Protein 6CPH (pdb70)

B-factor: mean 23.44, std 12.59, range [7.73, 106.36]

Radius of gyration: 23.73 Å; Cα contacts (8 Å, |Δi|>4): 1223; chains: 2; bounding box: 43×53×67 Å

Secondary structure (DSSP, 8-state):
---EEESSEEEEETT--EEEEEE--STT--EEEEEEE-TTSPPEEEEEE-STT-EEEETTEEEE-BTTTTEEEEEESS--GGG-EEEEEEEE-SSS-EEE---EEEEEE---SS---EEEEEEBSSSSS-EEEEEES--TT---PPPSSTTEEEPPPEEEEETTTTEEEEEEEEEES-TT--HHHHTTTS---TT-B---/---EEE-SEEEEETT--EEEEEE--TT--EEEEEEE-TTS-EEEEEEEETTEEEEE-SSS-SSEEEE--SSS-EEEEESS--GGG-EEEEEEEESS-STT---EE---EEEEEES-STT-BPPEEEEEPPPHHHHHHHSEEEEEEEEEEEBSS--EEEEEETTEEE-TTEEE-SS-EESSTTSTT--EEEEEEEEEEHHHHT-TT-EEEEEEEE--B-TTS---SSSPP-BSEEEEEEEE----

Sequence (444 aa):
LNVEQSPQSLHVQEGDSTNFTCSSFPSSNFYALHWYRWETAKSPEALFVMTLNGDEKKKGRISATLNTKEEGYSYLYIKGSSQPEDSATYLCCAFKAAGNKLTFGGGTRVLVKPNIQNPDPAVYQLRRDSKSSDKSVCLFTDFDSQTNVSQSKDSDVYITDKCVLDMRSMDFKKSNSAVAWSNKSDFACANAFNNSIIPEDTFFPSPEVTQTTPSHQVTQMGQEVVILRCVPISNNHLYFYWYRQILGQKVEFLVSFYNNEIISEKSEIFDDQFSVVERPDGSNFTLKIRSTKLEDSAMYFCCASSRLAGGMDEQFFGPGTRLTVLEDLKNVFPPEVAVFEPSEAEISHTQKATLVCLATGFYPDHVELSWWVNGKEVHSGVCTDPQPLKEQPALNDSRYALSSRLRVSATFWQNPRNHFRCCQVQFYGLSENDEWTQDRAKPVTQIVSAEAWGRAD

Foldseek 3Di:
DAKAWPPQEDEAEQQAKDKTKIFDDLPQFAKKWKWFADPPDPTHTFDIDGDAQDKDDDVQWIKHHHSPRGMMMIMGGRDDQSSQGWMKMWTDGPDPDTHIYSTYGYHHFYDQPPQAWAWDWAADPDPDRFIKIKTKRHGRVWWQDADPDPQKDKAGKDKDADPVVRHIMIMIMIGGPDPPDDSVCNRVVTDGDPNYHYDD/DAKAWPDQEAEEEFFAKDKTKIWEDQQFFKKFKWWADPPGDTGGAFMDGDQGTDDGDVNVDPQWDWDDPDSTMIMIMRNGHDQSPQTWMKMWTWNDPDPPTDTGIYSTYGYHYHNDQPLFAFWAKEKAWFDVCCCVVPQKTKIKMKTWQGPDWDKDKFKAKPRHTDDPQKDWDPGWDFPDVVDPRGITMIMMMHMDGSVQLLPQAIKMKMKMFAHGDDPPDDDDDPDDHRHGDMHMYIDGRHND

Nearest PDB structures (foldseek):
  6cqq-assembly1_D  TM=9.809E-01  e=1.910E-36  Homo sapiens
  4p23-assembly1_A  TM=9.200E-01  e=1.878E-28  Mus musculus
  3rdt-assembly1_A  TM=9.235E-01  e=6.884E-28  Mus musculus
  4p46-assembly1_A  TM=9.289E-01  e=3.686E-27  Mus musculus
  8d5p-assembly2_C  TM=9.466E-01  e=9.485E-26  Mus musculus

Solvent-accessible surface area: 21316 Å² total; per-residue (Å²): 190,77,1,98,13,67,56,139,52,40,116,14,64,24,44,80,74,21,68,2,36,0,45,12,40,58,79,107,33,109,0,0,0,0,1,31,36,33,108,97,118,41,8,54,16,13,15,10,0,36,131,85,68,38,97,60,154,90,78,82,4,16,0,42,5,32,24,166,127,2,72,0,81,0,84,1,151,20,0,55,51,85,0,34,9,33,0,6,0,0,11,8,34,71,32,19,73,2,39,6,0,51,2,0,143,3,86,6,46,12,72,26,134,142,64,50,6,0,4,1,71,0,153,16,33,150,122,46,158,108,38,1,1,0,0,2,7,0,53,13,163,10,92,17,42,102,23,149,48,91,56,15,20,4,6,88,42,15,61,4,26,4,147,98,80,125,42,57,2,4,2,0,0,0,23,21,105,78,125,113,48,42,16,71,70,3,5,101,68,10,169,47,39,176,104,15,64,82,51,161,155,133,3,55,11,106,63,36,27,49,18,9,65,86,38,102,86,4,54,1,125,2,63,8,10,114,85,17,76,32,10,2,0,0,21,27,65,132,76,112,62,5,82,8,0,0,0,12,83,105,113,125,82,56,50,116,12,150,52,8,68,115,43,15,20,19,72,59,91,69,65,62,50,0,11,0,44,0,108,40,2,90,71,114,7,37,4,18,0,0,0,0,0,0,108,94,28,38,22,110,35,23,3,81,12,0,47,1,0,38,1,20,8,18,114,44,16,117,38,0,75,37,2,123,17,11,0,2,27,14,10,119,26,0,13,81,78,22,102,31,0,2,0,0,0,12,0,31,15,0,34,8,35,47,20,76,26,21,1,72,15,76,57,155,78,40,134,45,1,35,11,44,12,80,127,26,36,81,18,64,94,102,99,147,57,2,98,27,1,10,0,0,0,2,4,19,27,0,101,71,8,64,70,73,178,12,34,0,78,0,26,0,52,1,23,6,4,60,162,151,26,147,54,123,78,161,65,90,50,2,57,65,58,89,32,46,19,96,5,100,5,131,68,137

Structure (mmCIF, N/CA/C/O backbone):
data_6CPH
#
_entry.id   6CPH
#
_cell.length_a   74.124
_cell.length_b   74.124
_cell.length_c   193.244
_cell.angle_alpha   90.00
_cell.angle_beta   90.00
_cell.angle_gamma   90.00
#
_symmetry.space_group_name_H-M   'P 43 21 2'
#
loop_
_entity.id
_entity.type
_entity.pdbx_description
1 polymer 'TCR alpha chain'
2 polymer 'TCR beta chain'
3 non-polymer 'SULFATE ION'
4 non-polymer 'ACETATE ION'
5 water water
#
loop_
_atom_site.group_PDB
_atom_site.id
_atom_site.type_symbol
_atom_site.label_atom_id
_atom_site.label_alt_id
_atom_site.label_comp_id
_atom_site.label_asym_id
_atom_site.label_entity_id
_atom_site.label_seq_id
_atom_site.pdbx_PDB_ins_code
_atom_site.Cartn_x
_atom_site.Cartn_y
_atom_site.Cartn_z
_atom_site.occupancy
_atom_site.B_iso_or_equiv
_atom_site.auth_seq_id
_atom_site.auth_comp_id
_atom_site.auth_asym_id
_atom_site.auth_atom_id
_atom_site.pdbx_PDB_model_num
ATOM 1 N N . LEU A 1 2 ? 2.372 -9.973 -57.363 1.00 42.51 2 LEU D N 1
ATOM 2 C CA . LEU A 1 2 ? 3.466 -10.196 -56.423 1.00 41.62 2 LEU D CA 1
ATOM 3 C C . LEU A 1 2 ? 3.245 -9.414 -55.119 1.00 41.20 2 LEU D C 1
ATOM 4 O O . LEU A 1 2 ? 3.254 -10.030 -54.047 1.00 41.49 2 LEU D O 1
ATOM 9 N N . ASN A 1 3 ? 3.021 -8.078 -55.200 1.00 32.39 3 ASN D N 1
ATOM 10 C CA . ASN A 1 3 ? 2.766 -7.276 -53.995 1.00 30.19 3 ASN D CA 1
ATOM 11 C C . ASN A 1 3 ? 1.384 -6.587 -53.970 1.00 28.87 3 ASN D C 1
ATOM 12 O O . ASN A 1 3 ? 0.990 -5.913 -54.931 1.00 29.34 3 ASN D O 1
ATOM 17 N N . VAL A 1 4 ? 0.644 -6.810 -52.873 1.00 19.65 4 VAL D N 1
ATOM 18 C CA . VAL 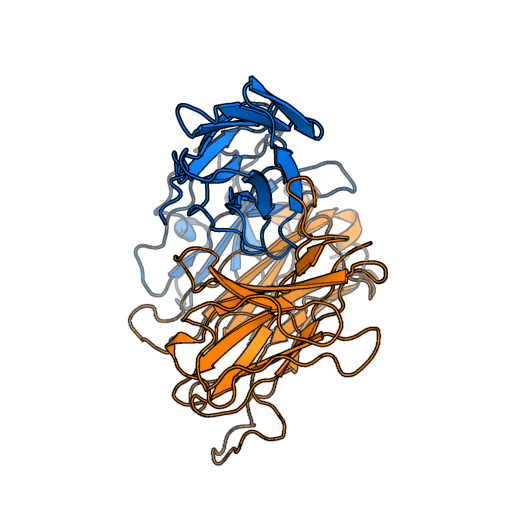A 1 4 ? -0.648 -6.189 -52.586 1.00 17.36 4 VAL D CA 1
ATOM 19 C C . VAL A 1 4 ? -0.427 -5.348 -51.313 1.00 21.44 4 VAL D C 1
ATOM 20 O O . VAL A 1 4 ? 0.067 -5.877 -50.312 1.00 21.81 4 VAL D O 1
ATOM 24 N N . GLU A 1 5 ? -0.674 -4.031 -51.391 1.00 17.32 5 GLU D N 1
ATOM 25 C CA . GLU A 1 5 ? -0.476 -3.108 -50.256 1.00 16.85 5 GLU D CA 1
ATOM 26 C C . GLU A 1 5 ? -1.825 -2.704 -49.674 1.00 19.42 5 GLU D C 1
ATOM 27 O O . GLU A 1 5 ? -2.773 -2.443 -50.415 1.00 20.08 5 GLU D O 1
ATOM 33 N N . GLN A 1 6 ? -1.878 -2.545 -48.350 1.00 15.23 6 GLN D N 1
ATOM 34 C CA . GLN A 1 6 ? -3.067 -2.059 -47.657 1.00 13.54 6 GLN D CA 1
ATOM 35 C C . GLN A 1 6 ? -2.636 -0.987 -46.671 1.00 16.90 6 GLN D C 1
ATOM 36 O O . GLN A 1 6 ? -1.648 -1.175 -45.951 1.00 14.73 6 GLN D O 1
ATOM 42 N N . SER A 1 7 ? -3.342 0.158 -46.674 1.00 12.12 7 SER D N 1
ATOM 43 C CA . SER A 1 7 ? -3.039 1.277 -45.774 1.00 11.83 7 SER D CA 1
ATOM 44 C C . SER A 1 7 ? -4.267 2.198 -45.594 1.00 15.74 7 SER D C 1
ATOM 45 O O . SER A 1 7 ? -5.012 2.378 -46.560 1.00 15.93 7 SER D O 1
ATOM 48 N N . PRO A 1 8 ? -4.486 2.787 -44.382 1.00 13.59 8 PRO D N 1
ATOM 49 C CA . PRO A 1 8 ? -3.745 2.548 -43.120 1.00 13.57 8 PRO D CA 1
ATOM 50 C C . PRO A 1 8 ? -3.815 1.079 -42.669 1.00 16.31 8 PRO D C 1
ATOM 51 O O . PRO A 1 8 ? -4.810 0.406 -42.951 1.00 14.58 8 PRO D O 1
ATOM 55 N N . GLN A 1 9 ? -2.737 0.560 -42.028 1.00 12.88 9 GLN D N 1
ATOM 56 C CA . GLN A 1 9 ? -2.657 -0.833 -41.540 1.00 13.73 9 GLN D CA 1
ATOM 57 C C . GLN A 1 9 ? -3.531 -1.027 -40.281 1.00 15.93 9 GLN D C 1
ATOM 58 O O . GLN A 1 9 ? -3.993 -2.134 -39.998 1.00 14.85 9 GLN D O 1
ATOM 64 N N . SER A 1 10 ? -3.718 0.048 -39.519 1.00 13.08 10 SER D N 1
ATOM 65 C CA . SER A 1 10 ? -4.484 0.035 -38.282 1.00 12.72 10 SER D CA 1
ATOM 66 C C . SER A 1 10 ? -5.285 1.343 -38.110 1.00 14.76 10 SER D C 1
ATOM 67 O O . SER A 1 10 ? -4.740 2.442 -38.267 1.00 15.49 10 SER D O 1
ATOM 70 N N . LEU A 1 11 ? -6.575 1.222 -37.779 1.00 12.10 11 LEU D N 1
ATOM 71 C CA . LEU A 1 11 ? -7.450 2.400 -37.583 1.00 12.35 11 LEU D CA 1
ATOM 72 C C . LEU A 1 11 ? -8.358 2.213 -36.378 1.00 15.01 11 LEU D C 1
ATOM 73 O O . LEU A 1 11 ? -8.823 1.105 -36.134 1.00 14.28 11 LEU D O 1
ATOM 78 N N . HIS A 1 12 ? -8.615 3.294 -35.631 1.00 10.50 12 HIS D N 1
ATOM 79 C CA . HIS A 1 12 ? -9.565 3.265 -34.527 1.00 11.94 12 HIS D CA 1
ATOM 80 C C . HIS A 1 12 ? -10.705 4.192 -34.945 1.00 16.47 12 HIS D C 1
ATOM 81 O O . HIS A 1 12 ? -10.462 5.280 -35.479 1.00 15.36 12 HIS D O 1
ATOM 88 N N . VAL A 1 13 ? -11.936 3.767 -34.713 1.00 12.68 13 VAL D N 1
ATOM 89 C CA . VAL A 1 13 ? -13.112 4.544 -35.077 1.00 13.93 13 VAL D CA 1
ATOM 90 C C . VAL A 1 13 ? -14.141 4.410 -33.949 1.00 17.57 13 VAL D C 1
ATOM 91 O O . VAL A 1 13 ? -14.309 3.322 -33.403 1.00 16.26 13 VAL D O 1
ATOM 95 N N . GLN A 1 14 ? -14.846 5.494 -33.612 1.00 13.62 14 GLN D N 1
ATOM 96 C CA . GLN A 1 14 ? -15.899 5.442 -32.597 1.00 12.35 14 GLN D CA 1
ATOM 97 C C . GLN A 1 14 ? -17.190 4.870 -33.215 1.00 16.28 14 GLN D C 1
ATOM 98 O O . GLN A 1 14 ? -17.524 5.169 -34.371 1.00 15.89 14 GLN D O 1
ATOM 104 N N . GLU A 1 15 ? -17.907 4.028 -32.456 1.00 13.57 15 GLU D N 1
ATOM 105 C CA . GLU A 1 15 ? -19.186 3.472 -32.905 1.00 12.52 15 GLU D CA 1
ATOM 106 C C . GLU A 1 15 ? -20.115 4.575 -33.452 1.00 16.10 15 GLU D C 1
ATOM 107 O O . GLU A 1 15 ? -20.351 5.608 -32.793 1.00 15.00 15 GLU D O 1
ATOM 113 N N . GLY A 1 16 ? -20.573 4.369 -34.682 1.00 12.30 16 GLY D N 1
ATOM 114 C CA . GLY A 1 16 ? -21.461 5.324 -35.334 1.00 14.32 16 GLY D CA 1
ATOM 115 C C . GLY A 1 16 ? -20.750 6.191 -36.363 1.00 17.49 16 GLY D C 1
ATOM 116 O O . GLY A 1 16 ? -21.405 6.774 -37.235 1.00 16.32 16 GLY D O 1
ATOM 117 N N . ASP A 1 17 ? -19.410 6.294 -36.265 1.00 15.24 17 ASP D N 1
ATOM 118 C CA . ASP A 1 17 ? -18.607 7.091 -37.206 1.00 13.56 17 ASP D CA 1
ATOM 119 C C . ASP A 1 17 ? -18.206 6.252 -38.416 1.00 16.60 17 ASP D C 1
ATOM 120 O O . ASP A 1 17 ? -18.202 5.027 -38.349 1.00 15.31 17 ASP D O 1
ATOM 125 N N . SER A 1 18 ? -17.875 6.919 -39.517 1.00 13.75 18 SER D N 1
ATOM 126 C CA . SER A 1 18 ? -17.493 6.265 -40.759 1.00 12.66 18 SER D CA 1
ATOM 127 C C . SER A 1 18 ? -15.979 6.193 -40.923 1.00 14.95 18 SER D C 1
ATOM 128 O O . SER A 1 18 ? -15.253 6.939 -40.272 1.00 14.38 18 SER D O 1
ATOM 131 N N . THR A 1 19 ? -15.495 5.306 -41.795 1.00 11.51 19 THR D N 1
ATOM 132 C CA . THR A 1 19 ? -14.059 5.217 -42.061 1.00 11.23 19 THR D CA 1
ATOM 133 C C . THR A 1 19 ? -13.857 4.609 -43.434 1.00 15.84 19 THR D C 1
ATOM 134 O O . THR A 1 19 ? -14.781 4.027 -44.006 1.00 15.02 19 THR D O 1
ATOM 138 N N . ASN A 1 20 ? -12.659 4.754 -43.949 1.00 14.20 20 ASN D N 1
ATOM 139 C CA . ASN A 1 20 ? -12.283 4.179 -45.236 1.00 12.87 20 ASN D CA 1
ATOM 140 C C . ASN A 1 20 ? -10.787 3.911 -45.242 1.00 14.82 20 ASN D C 1
ATOM 141 O O . ASN A 1 20 ? -10.057 4.433 -44.410 1.00 14.67 20 ASN D O 1
ATOM 146 N N . PHE A 1 21 ? -10.342 3.095 -46.180 1.00 10.99 21 PHE D N 1
ATOM 147 C CA . PHE A 1 21 ? -8.950 2.700 -46.308 1.00 12.48 21 PHE D CA 1
ATOM 148 C C . PHE A 1 21 ? -8.776 2.092 -47.684 1.00 15.10 21 PHE D C 1
ATOM 149 O O . PHE A 1 21 ? -9.774 1.840 -48.367 1.00 14.30 21 PHE D O 1
ATOM 157 N N . THR A 1 22 ? -7.522 1.882 -48.095 1.00 11.43 22 THR D N 1
ATOM 158 C CA . THR A 1 22 ? -7.243 1.451 -49.465 1.00 10.34 22 THR D CA 1
ATOM 159 C C . THR A 1 22 ? -6.442 0.171 -49.592 1.00 14.72 22 THR D C 1
ATOM 160 O O . THR A 1 22 ? -5.699 -0.226 -48.689 1.00 13.71 22 THR D O 1
ATOM 164 N N . CYS A 1 23 ? -6.540 -0.425 -50.782 1.00 11.45 23 CYS D N 1
ATOM 165 C CA . CYS A 1 23 ? -5.833 -1.613 -51.177 1.00 10.44 23 CYS D CA 1
ATOM 166 C C . CYS A 1 23 ? -5.290 -1.344 -52.552 1.00 13.37 23 CYS D C 1
ATOM 167 O O . CYS A 1 23 ? -6.059 -0.897 -53.418 1.00 13.91 23 CYS D O 1
ATOM 170 N N . SER A 1 24 ? -4.011 -1.646 -52.752 1.00 11.51 24 SER D N 1
ATOM 171 C CA A SER A 1 24 ? -3.311 -1.487 -54.036 0.50 11.66 24 SER D CA 1
ATOM 172 C CA B SER A 1 24 ? -3.320 -1.467 -54.022 0.50 11.59 24 SER D CA 1
ATOM 173 C C . SER A 1 24 ? -2.835 -2.832 -54.532 1.00 14.80 24 SER D C 1
ATOM 174 O O . SER A 1 24 ? -2.326 -3.636 -53.758 1.00 13.79 24 SER D O 1
ATOM 179 N N . PHE A 1 25 ? -2.985 -3.075 -55.830 1.00 12.21 25 PHE D N 1
ATOM 180 C CA . PHE A 1 25 ? -2.650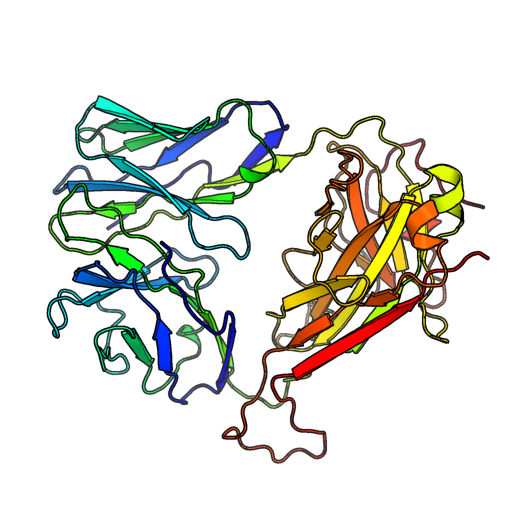 -4.341 -56.455 1.00 11.98 25 PHE D CA 1
ATOM 181 C C . PHE A 1 25 ? -2.121 -4.129 -57.879 1.00 17.32 25 PHE D C 1
ATOM 182 O O . PHE A 1 25 ? -2.321 -3.045 -58.433 1.00 14.16 25 PHE D O 1
ATOM 190 N N . PRO A 1 26 ? -1.527 -5.166 -58.511 1.00 17.21 26 PRO D N 1
ATOM 191 C CA . PRO A 1 26 ? -1.040 -4.997 -59.896 1.00 17.54 26 PRO D CA 1
ATOM 192 C C . PRO A 1 26 ? -2.164 -4.773 -60.908 1.00 24.16 26 PRO D C 1
ATOM 193 O O . PRO A 1 26 ? -3.188 -5.441 -60.840 1.00 26.78 26 PRO D O 1
ATOM 197 N N . SER A 1 27 ? -1.979 -3.830 -61.842 1.00 22.04 27 SER D N 1
ATOM 198 C CA . SER A 1 27 ? -2.953 -3.605 -62.906 1.00 22.85 27 SER D CA 1
ATOM 199 C C . SER A 1 27 ? -2.706 -4.665 -64.004 1.00 26.57 27 SER D C 1
ATOM 200 O O . SER A 1 27 ? -3.660 -5.179 -64.602 1.00 26.15 27 SER D O 1
ATOM 203 N N . SER A 1 28 ? -1.432 -5.066 -64.193 1.00 23.19 28 SER D N 1
ATOM 204 C CA . SER A 1 28 ? -1.101 -6.100 -65.179 1.00 24.20 28 SER D CA 1
ATOM 205 C C . SER A 1 28 ? -1.726 -7.449 -64.770 1.00 27.74 28 SER D C 1
ATOM 206 O O . SER A 1 28 ? -1.582 -7.865 -63.615 1.00 28.41 28 SER D O 1
ATOM 209 N N . ASN A 1 29 ? -2.439 -8.109 -65.714 1.00 24.09 29 ASN D N 1
ATOM 210 C CA . ASN A 1 29 ? -3.094 -9.427 -65.532 1.00 23.51 29 ASN D CA 1
ATOM 211 C C . ASN A 1 29 ? -4.198 -9.493 -64.473 1.00 24.82 29 ASN D C 1
ATOM 212 O O . ASN A 1 29 ? -4.505 -10.582 -63.978 1.00 23.30 29 ASN D O 1
ATOM 217 N N . PHE A 1 30 ? -4.808 -8.348 -64.128 1.00 20.84 30 PHE D N 1
ATOM 218 C CA . PHE A 1 30 ? -5.916 -8.327 -63.181 1.00 19.74 30 PHE D CA 1
ATOM 219 C C . PHE A 1 30 ? -7.131 -9.101 -63.701 1.00 22.58 30 PHE D C 1
ATOM 220 O O . PHE A 1 30 ? -7.563 -8.879 -64.830 1.00 22.94 30 PHE D O 1
ATOM 228 N N . TYR A 1 31 ? -7.704 -9.984 -62.854 1.00 17.23 31 TYR D N 1
ATOM 229 C CA . TYR A 1 31 ? -8.948 -10.693 -63.133 1.00 16.66 31 TYR D CA 1
ATOM 230 C C . TYR A 1 31 ? -9.994 -10.365 -62.084 1.00 19.23 31 TYR D C 1
ATOM 231 O O . TYR A 1 31 ? -11.142 -10.138 -62.444 1.00 18.26 31 TYR D O 1
ATOM 240 N N . ALA A 1 32 ? -9.616 -10.363 -60.775 1.00 15.07 33 ALA D N 1
ATOM 241 C CA . ALA A 1 32 ? -10.571 -10.029 -59.725 1.00 13.71 33 ALA D CA 1
ATOM 242 C C . ALA A 1 32 ? -9.931 -9.507 -58.449 1.00 15.71 33 ALA D C 1
ATOM 243 O O . ALA A 1 32 ? -8.744 -9.703 -58.188 1.00 14.71 33 ALA D O 1
ATOM 245 N N . LEU A 1 33 ? -10.752 -8.844 -57.664 1.00 15.10 39 LEU D N 1
ATOM 246 C CA . LEU A 1 33 ? -10.384 -8.341 -56.350 1.00 14.88 39 LEU D CA 1
ATOM 247 C C . LEU A 1 33 ? -11.443 -8.834 -55.375 1.00 16.89 39 LEU D C 1
ATOM 248 O O . LEU A 1 33 ? -12.642 -8.752 -55.641 1.00 17.53 39 LEU D O 1
ATOM 253 N N . HIS A 1 34 ? -10.986 -9.376 -54.267 1.00 12.08 40 HIS D N 1
ATOM 254 C CA . HIS A 1 34 ? -11.842 -9.927 -53.238 1.00 12.61 40 HIS D CA 1
ATOM 255 C C . HIS A 1 34 ? -11.606 -9.134 -51.971 1.00 12.31 40 HIS D C 1
ATOM 256 O O . HIS A 1 34 ? -10.460 -8.789 -51.689 1.00 11.14 40 HIS D O 1
ATOM 263 N N . TRP A 1 35 ? -12.674 -8.832 -51.240 1.00 10.61 41 TRP D N 1
ATOM 264 C CA . TRP A 1 35 ? -12.569 -8.177 -49.922 1.00 11.38 41 TRP D CA 1
ATOM 265 C C . TRP A 1 35 ? -13.159 -9.130 -48.886 1.00 14.13 41 TRP D C 1
ATOM 266 O O . TRP A 1 35 ? -14.228 -9.709 -49.121 1.00 13.30 41 TRP D O 1
ATOM 277 N N . TYR A 1 36 ? -12.475 -9.273 -47.736 1.00 9.85 42 TYR D N 1
ATOM 278 C CA . TYR A 1 36 ? -12.971 -10.084 -46.623 1.00 11.11 42 TYR D CA 1
ATOM 279 C C . TYR A 1 36 ? -12.918 -9.270 -45.321 1.00 13.66 42 TYR D C 1
ATOM 280 O O . TYR A 1 36 ? -12.046 -8.405 -45.143 1.00 12.93 42 TYR D O 1
ATOM 289 N N . ARG A 1 37 ? -13.816 -9.613 -44.397 1.00 13.56 43 ARG D N 1
ATOM 290 C CA . ARG A 1 37 ? -13.824 -9.090 -43.036 1.00 14.03 43 ARG D CA 1
ATOM 291 C C . ARG A 1 37 ? -13.539 -10.288 -42.137 1.00 18.02 43 ARG D C 1
ATOM 292 O O . ARG A 1 37 ? -14.348 -11.215 -42.060 1.00 15.81 43 ARG D O 1
ATOM 300 N N . TRP A 1 38 ? -12.383 -10.274 -41.489 1.00 16.76 44 TRP D N 1
ATOM 301 C CA . TRP A 1 38 ? -11.986 -11.344 -40.608 1.00 17.33 44 TRP D CA 1
ATOM 302 C C . TRP A 1 38 ? -12.016 -10.895 -39.139 1.00 21.51 44 TRP D C 1
ATOM 303 O O . TRP A 1 38 ? -11.088 -10.229 -38.651 1.00 20.33 44 TRP D O 1
ATOM 314 N N . GLU A 1 39 ? -13.076 -11.308 -38.441 1.00 18.09 45 GLU D N 1
ATOM 315 C CA . GLU A 1 39 ? -13.269 -11.043 -37.017 1.00 18.49 45 GLU D CA 1
ATOM 316 C C . GLU A 1 39 ? -12.548 -12.121 -36.215 1.00 26.26 45 GLU D C 1
ATOM 317 O O . GLU A 1 39 ? -12.491 -13.289 -36.648 1.00 24.89 45 GLU D O 1
ATOM 323 N N . THR A 1 40 ? -12.018 -11.731 -35.039 1.00 25.61 46 THR D N 1
ATOM 324 C CA . THR A 1 40 ? -11.277 -12.593 -34.107 1.00 27.28 46 THR D CA 1
ATOM 325 C C . THR A 1 40 ? -11.987 -13.917 -33.873 1.00 32.88 46 THR D C 1
ATOM 326 O O . THR A 1 40 ? -13.179 -13.941 -33.531 1.00 31.70 46 THR D O 1
ATOM 330 N N . ALA A 1 41 ? -11.246 -15.012 -34.125 1.00 32.41 47 ALA D N 1
ATOM 331 C CA . ALA A 1 41 ? -11.670 -16.408 -33.965 1.00 33.08 47 ALA D CA 1
ATOM 332 C C . ALA A 1 41 ? -12.958 -16.781 -34.707 1.00 35.38 47 ALA D C 1
ATOM 333 O O . ALA A 1 41 ? -13.756 -17.583 -34.218 1.00 35.38 47 ALA D O 1
ATOM 335 N N . LYS A 1 42 ? -13.150 -16.205 -35.908 1.00 29.72 48 LYS D N 1
ATOM 336 C CA . LYS A 1 42 ? -14.291 -16.505 -36.790 1.00 27.94 48 LYS D CA 1
ATOM 337 C C . LYS A 1 42 ? -13.744 -16.822 -38.188 1.00 28.01 48 LYS D C 1
ATOM 338 O O . LYS A 1 42 ? -12.563 -16.578 -38.446 1.00 28.29 48 LYS D O 1
ATOM 344 N N . SER A 1 43 ? -14.589 -17.327 -39.096 1.00 22.50 49 SER D N 1
ATOM 345 C CA . SER A 1 43 ? -14.147 -17.558 -40.473 1.00 21.73 49 SER D CA 1
ATOM 346 C C . SER A 1 43 ? -14.008 -16.196 -41.190 1.00 23.87 49 SER D C 1
ATOM 347 O O . SER A 1 43 ? -14.936 -15.373 -41.073 1.00 22.38 49 SER D O 1
ATOM 350 N N . PRO A 1 44 ? -12.918 -15.941 -41.970 1.00 21.15 50 PRO D N 1
ATOM 351 C CA . PRO A 1 44 ? -12.871 -14.701 -42.768 1.00 20.66 50 PRO D CA 1
ATOM 352 C C . PRO A 1 44 ? -14.140 -14.641 -43.624 1.00 22.94 50 PRO D C 1
ATOM 353 O O . PRO A 1 44 ? -14.467 -15.614 -44.311 1.00 24.12 50 PRO D O 1
ATOM 357 N N . GLU A 1 45 ? -14.919 -13.554 -43.481 1.00 17.87 51 GLU D N 1
ATOM 358 C CA . GLU A 1 45 ? -16.198 -13.389 -44.163 1.00 16.22 51 GLU D CA 1
ATOM 359 C C . GLU A 1 45 ? -16.040 -12.739 -45.526 1.00 19.64 51 GLU D C 1
ATOM 360 O O . GLU A 1 45 ? -15.547 -11.615 -45.608 1.00 16.99 51 GLU D O 1
ATOM 366 N N . ALA A 1 46 ? -16.523 -13.406 -46.592 1.00 17.40 52 ALA D N 1
ATOM 367 C CA . ALA A 1 46 ? -16.443 -12.817 -47.924 1.00 16.84 52 ALA D CA 1
ATOM 368 C C . ALA A 1 46 ? -17.462 -11.662 -48.069 1.00 20.52 52 ALA D C 1
ATOM 369 O O . ALA A 1 46 ? -18.659 -11.834 -47.799 1.00 20.49 52 ALA D O 1
ATOM 371 N N . LEU A 1 47 ? -16.964 -10.468 -48.437 1.00 16.95 53 LEU D N 1
ATOM 372 C CA . LEU A 1 47 ? -17.813 -9.283 -48.572 1.00 15.34 53 LEU D CA 1
ATOM 373 C C . LEU A 1 47 ? -18.309 -9.137 -50.012 1.00 18.02 53 LEU D C 1
ATOM 374 O O . LEU A 1 47 ? -19.512 -8.988 -50.242 1.00 18.82 53 LEU D O 1
ATOM 379 N N . PHE A 1 48 ? -17.374 -9.133 -50.973 1.00 13.26 54 PHE D N 1
ATOM 380 C CA . PHE A 1 48 ? -17.687 -8.994 -52.402 1.00 13.98 54 PHE D CA 1
ATOM 381 C C . PHE A 1 48 ? -16.481 -9.284 -53.290 1.00 18.32 54 PHE D C 1
ATOM 382 O O . PHE A 1 48 ? -15.321 -9.211 -52.845 1.00 17.07 54 PHE D O 1
ATOM 390 N N . VAL A 1 49 ? -16.772 -9.622 -54.558 1.00 16.55 55 VAL D N 1
ATOM 391 C CA . VAL A 1 49 ? -15.784 -9.856 -55.609 1.00 15.73 55 VAL D CA 1
ATOM 392 C C . VAL A 1 49 ? -16.035 -8.778 -56.642 1.00 19.63 55 VAL D C 1
ATOM 393 O O . VAL A 1 49 ? -17.187 -8.536 -57.040 1.00 17.93 55 VAL D O 1
ATOM 397 N N . MET A 1 50 ? -14.965 -8.110 -57.052 1.00 17.32 56 MET D N 1
ATOM 398 C CA . MET A 1 50 ? -15.063 -7.036 -58.018 1.00 18.24 56 MET D CA 1
ATOM 399 C C . MET A 1 50 ? -14.213 -7.351 -59.239 1.00 18.62 56 MET D C 1
ATOM 400 O O . MET A 1 50 ? -13.054 -7.767 -59.099 1.00 17.12 56 MET D O 1
ATOM 405 N N . THR A 1 51 ? -14.797 -7.211 -60.441 1.00 16.38 57 THR D N 1
ATOM 406 C CA . THR A 1 51 ? -14.071 -7.495 -61.688 1.00 16.44 57 THR D CA 1
ATOM 407 C C . THR A 1 51 ? -14.080 -6.296 -62.673 1.00 23.20 57 THR D C 1
ATOM 408 O O . THR A 1 51 ? -13.118 -6.113 -63.413 1.00 22.41 57 THR D O 1
ATOM 412 N N . LEU A 1 52 ? -15.173 -5.519 -62.692 1.00 23.03 58 LEU D N 1
ATOM 413 C CA . LEU A 1 52 ? -15.360 -4.413 -63.636 1.00 23.95 58 LEU D CA 1
ATOM 414 C C . LEU A 1 52 ? -14.792 -3.100 -63.137 1.00 25.06 58 LEU D C 1
ATOM 415 O O . LEU A 1 52 ? -15.092 -2.688 -62.016 1.00 24.68 58 LEU D O 1
ATOM 420 N N . ASN A 1 53 ? -13.972 -2.450 -63.972 1.00 21.30 59 ASN D N 1
ATOM 421 C CA . ASN A 1 53 ? -13.382 -1.142 -63.664 1.00 20.74 59 ASN D CA 1
ATOM 422 C C . ASN A 1 53 ? -14.501 -0.106 -63.455 1.00 22.47 59 ASN D C 1
ATOM 423 O O . ASN A 1 53 ? -15.486 -0.100 -64.201 1.00 21.40 59 ASN D O 1
ATOM 428 N N . GLY A 1 54 ? -14.385 0.667 -62.380 1.00 19.49 60 GLY D N 1
ATOM 429 C CA . GLY A 1 54 ? -15.332 1.722 -62.028 1.00 19.87 60 GLY D CA 1
ATOM 430 C C . GLY A 1 54 ? -16.530 1.221 -61.252 1.00 24.33 60 GLY D C 1
ATOM 431 O O . GLY A 1 54 ? -17.435 1.992 -60.915 1.00 22.57 60 GLY D O 1
ATOM 432 N N . ASP A 1 55 ? -16.533 -0.083 -60.947 1.00 21.82 61 ASP D N 1
ATOM 433 C CA . ASP A 1 55 ? -17.625 -0.697 -60.205 1.00 22.18 61 ASP D CA 1
ATOM 434 C C . ASP A 1 55 ? -17.600 -0.288 -58.728 1.00 23.34 61 ASP D C 1
ATOM 435 O O . ASP A 1 55 ? -16.581 0.173 -58.205 1.00 23.44 61 ASP D O 1
ATOM 440 N N . GLU A 1 56 ? -18.749 -0.404 -58.095 1.00 18.61 66 GLU D N 1
ATOM 441 C CA . GLU A 1 56 ? -18.934 -0.189 -56.662 1.00 17.18 66 GLU D CA 1
ATOM 442 C C . GLU A 1 56 ? -19.856 -1.307 -56.209 1.00 21.51 66 GLU D C 1
ATOM 443 O O . GLU A 1 56 ? -20.904 -1.539 -56.824 1.00 22.87 66 GLU D O 1
ATOM 449 N N . LYS A 1 57 ? -19.457 -2.006 -55.161 1.00 17.09 67 LYS D N 1
ATOM 450 C CA . LYS A 1 57 ? -20.264 -3.061 -54.572 1.00 17.17 67 LYS D CA 1
ATOM 451 C C . LYS A 1 57 ? -20.592 -2.663 -53.142 1.00 20.72 67 LYS D C 1
ATOM 452 O O . LYS A 1 57 ? -19.835 -1.914 -52.509 1.00 18.74 67 LYS D O 1
ATOM 458 N N . LYS A 1 58 ? -21.705 -3.185 -52.630 1.00 17.42 68 LYS D N 1
ATOM 459 C CA . LYS A 1 58 ? -22.162 -2.933 -51.269 1.00 17.19 68 LYS D CA 1
ATOM 460 C C . LYS A 1 58 ? -22.586 -4.230 -50.591 1.00 25.64 68 LYS D C 1
ATOM 461 O O . LYS A 1 58 ? -23.195 -5.105 -51.241 1.00 25.25 68 LYS D O 1
ATOM 467 N N . LYS A 1 59 ? -22.272 -4.348 -49.284 1.00 21.68 69 LYS D N 1
ATOM 468 C CA . LYS A 1 59 ? -22.762 -5.429 -48.420 1.00 21.40 69 LYS D CA 1
ATOM 469 C C . LYS A 1 59 ? -23.135 -4.734 -47.099 1.00 24.23 69 LYS D C 1
ATOM 470 O O . LYS A 1 59 ? -22.261 -4.474 -46.269 1.00 23.37 69 LYS D O 1
ATOM 476 N N . GLY A 1 60 ? -24.407 -4.340 -46.990 1.00 19.83 70 GLY D N 1
ATOM 477 C CA . GLY A 1 60 ? -24.925 -3.612 -45.833 1.00 19.83 70 GLY D CA 1
ATOM 478 C C . GLY A 1 60 ? -24.346 -2.211 -45.761 1.00 21.95 70 GLY D C 1
ATOM 479 O O . GLY A 1 60 ? -24.426 -1.451 -46.727 1.00 21.05 70 GLY D O 1
ATOM 480 N N . ARG A 1 61 ? -23.670 -1.907 -44.655 1.00 18.50 71 ARG D N 1
ATOM 481 C CA . ARG A 1 61 ? -23.041 -0.598 -44.426 1.00 17.14 71 ARG D CA 1
ATOM 482 C C . ARG A 1 61 ? -21.622 -0.512 -45.037 1.00 19.90 71 ARG D C 1
ATOM 483 O O . ARG A 1 61 ? -20.988 0.540 -44.940 1.00 17.67 71 ARG D O 1
ATOM 491 N N . ILE A 1 62 ? -21.128 -1.627 -45.639 1.00 15.78 72 ILE D N 1
ATOM 492 C CA . ILE A 1 62 ? -19.795 -1.711 -46.210 1.00 16.23 72 ILE D CA 1
ATOM 493 C C . ILE A 1 62 ? -19.862 -1.560 -47.728 1.00 18.42 72 ILE D C 1
ATOM 494 O O . ILE A 1 62 ? -20.664 -2.228 -48.379 1.00 17.69 72 ILE D O 1
ATOM 499 N N . SER A 1 63 ? -18.996 -0.711 -48.295 1.00 13.19 73 SER D N 1
ATOM 500 C CA . SER A 1 63 ? -18.965 -0.592 -49.747 1.00 12.69 73 SER D CA 1
ATOM 501 C C . SER A 1 63 ? -17.536 -0.545 -50.231 1.00 14.82 73 SER D C 1
ATOM 502 O O . SER A 1 63 ? -16.631 -0.175 -49.462 1.00 15.82 73 SER D O 1
ATOM 505 N N . ALA A 1 64 ? -17.318 -0.929 -51.501 1.00 11.73 74 ALA D N 1
ATOM 506 C CA . ALA A 1 64 ? -15.983 -0.851 -52.089 1.00 11.67 74 ALA D CA 1
ATOM 507 C C . ALA A 1 64 ? -16.033 -0.432 -53.550 1.00 15.91 74 ALA D C 1
ATOM 508 O O . ALA A 1 64 ? -17.063 -0.575 -54.200 1.00 17.31 74 ALA D O 1
ATOM 510 N N . THR A 1 65 ? -14.908 0.070 -54.047 1.00 12.57 75 THR D N 1
ATOM 511 C CA . THR A 1 65 ? -14.756 0.581 -55.408 1.00 12.26 75 THR D CA 1
ATOM 512 C C . THR A 1 65 ? -13.605 -0.100 -56.078 1.00 15.71 75 THR D C 1
ATOM 513 O O . THR A 1 65 ? -12.724 -0.612 -55.395 1.00 12.95 75 THR D O 1
ATOM 517 N N . LEU A 1 66 ? -13.606 -0.110 -57.418 1.00 12.76 76 LEU D N 1
ATOM 518 C CA . LEU A 1 66 ? -12.530 -0.735 -58.171 1.00 12.29 76 LEU D CA 1
ATOM 519 C C . LEU A 1 66 ? -11.971 0.167 -59.277 1.00 15.97 76 LEU D C 1
ATOM 520 O O . LEU A 1 66 ? -12.731 0.650 -60.119 1.00 16.16 76 LEU D O 1
ATOM 525 N N . ASN A 1 67 ? -10.651 0.390 -59.251 1.00 13.31 77 ASN D N 1
ATOM 526 C CA . ASN A 1 67 ? -9.887 1.072 -60.312 1.00 13.73 77 ASN D CA 1
ATOM 527 C C . ASN A 1 67 ? -8.837 0.072 -60.818 1.00 17.96 77 ASN D C 1
ATOM 528 O O . ASN A 1 67 ? -7.787 -0.100 -60.211 1.00 16.42 77 ASN D O 1
ATOM 533 N N . THR A 1 68 ? -9.132 -0.593 -61.951 1.00 16.98 78 THR D N 1
ATOM 534 C CA . THR A 1 68 ? -8.254 -1.620 -62.531 1.00 17.30 78 THR D CA 1
ATOM 535 C C . THR A 1 68 ? -7.025 -1.050 -63.246 1.00 23.17 78 THR D C 1
ATOM 536 O O . THR A 1 68 ? -6.027 -1.764 -63.396 1.00 25.49 78 THR D O 1
ATOM 540 N N . LYS A 1 69 ? -7.140 0.182 -63.771 1.00 18.89 79 LYS D N 1
ATOM 541 C CA . LYS A 1 69 ? -6.094 0.863 -64.535 1.00 18.54 79 LYS D CA 1
ATOM 542 C C . LYS A 1 69 ? -4.927 1.281 -63.640 1.00 20.05 79 LYS D C 1
ATOM 543 O O . LYS A 1 69 ? -3.776 0.994 -63.973 1.00 19.47 79 LYS D O 1
ATOM 549 N N A GLU A 1 70 ? -5.266 1.964 -62.520 0.50 16.35 80 GLU D N 1
ATOM 550 N N B GLU A 1 70 ? -5.191 1.917 -62.490 0.50 17.35 80 GLU D N 1
ATOM 551 C CA A GLU A 1 70 ? -4.379 2.516 -61.487 0.50 15.81 80 GLU D CA 1
ATOM 552 C CA B GLU A 1 70 ? -4.082 2.282 -61.592 0.50 17.31 80 GLU D CA 1
ATOM 553 C C A GLU A 1 70 ? -4.044 1.459 -60.385 0.50 20.14 80 GLU D C 1
ATOM 554 C C B GLU A 1 70 ? -3.803 1.169 -60.610 0.50 20.77 80 GLU D C 1
ATOM 555 O O A GLU A 1 70 ? -3.087 1.645 -59.630 0.50 19.19 80 GLU D O 1
ATOM 556 O O B GLU A 1 70 ? -2.677 1.028 -60.133 0.50 20.32 80 GLU D O 1
ATOM 567 N N . GLY A 1 71 ? -4.827 0.369 -60.339 1.00 16.93 81 GLY D N 1
ATOM 568 C CA . GLY A 1 71 ? -4.674 -0.767 -59.432 1.00 16.80 81 GLY D CA 1
ATOM 569 C C . GLY A 1 71 ? -4.932 -0.445 -57.977 1.00 15.98 81 GLY D C 1
ATOM 570 O O . GLY A 1 71 ? -4.068 -0.672 -57.138 1.00 13.91 81 GLY D O 1
ATOM 571 N N . TYR A 1 72 ? -6.125 0.048 -57.671 1.00 11.94 82 TYR D N 1
ATOM 572 C CA . TYR A 1 72 ? -6.498 0.331 -56.280 1.00 11.28 82 TYR D CA 1
ATOM 573 C C . TYR A 1 72 ? -8.002 0.226 -56.029 1.00 15.05 82 TYR D C 1
ATOM 574 O O . TYR A 1 72 ? -8.815 0.399 -56.940 1.00 13.90 82 TYR D O 1
ATOM 583 N N . SER A 1 73 ? -8.350 -0.002 -54.764 1.00 10.60 83 SER D N 1
ATOM 584 C CA . SER A 1 73 ? -9.706 -0.112 -54.305 1.00 10.64 83 SER D CA 1
ATOM 585 C C . SER A 1 73 ? -9.834 0.640 -52.970 1.00 14.44 83 SER D C 1
ATOM 586 O O . SER A 1 73 ? -8.939 0.585 -52.122 1.00 12.53 83 SER D O 1
ATOM 589 N N . TYR A 1 74 ? -10.958 1.330 -52.804 1.00 13.48 84 TYR D N 1
ATOM 590 C CA . TYR A 1 74 ? -11.306 1.972 -51.546 1.00 13.52 84 TYR D CA 1
ATOM 591 C C . TYR A 1 74 ? -12.385 1.114 -50.902 1.00 14.93 84 TYR D C 1
ATOM 592 O O . TYR A 1 74 ? -13.320 0.697 -51.598 1.00 13.43 84 TYR D O 1
ATOM 601 N N . LEU A 1 75 ? -12.286 0.898 -49.568 1.00 11.29 85 LEU D N 1
ATOM 602 C CA . LEU A 1 75 ? -13.290 0.206 -48.750 1.00 12.02 85 LEU D CA 1
ATOM 603 C C . LEU A 1 75 ? -13.825 1.263 -47.755 1.00 13.10 85 LEU D C 1
ATOM 604 O O . LEU A 1 75 ? -13.038 1.932 -47.079 1.00 12.34 85 LEU D O 1
ATOM 609 N N . TYR A 1 76 ? -15.153 1.398 -47.676 1.00 10.92 86 TYR D N 1
ATOM 610 C CA . TYR A 1 76 ? -15.893 2.333 -46.850 1.00 11.19 86 TYR D CA 1
ATOM 611 C C . TYR A 1 76 ? -16.774 1.603 -45.885 1.00 15.60 86 TYR D C 1
ATOM 612 O O . TYR A 1 76 ? -17.471 0.649 -46.282 1.00 15.64 86 TYR D O 1
ATOM 621 N N . ILE A 1 77 ? -16.748 2.060 -44.626 1.00 11.77 87 ILE D N 1
ATOM 622 C CA . ILE A 1 77 ? -17.584 1.552 -43.551 1.00 12.03 87 ILE D CA 1
ATOM 623 C C . ILE A 1 77 ? -18.453 2.716 -43.116 1.00 15.16 87 ILE D C 1
ATOM 624 O O . ILE A 1 77 ? -17.930 3.719 -42.666 1.00 12.56 87 ILE D O 1
ATOM 629 N N . LYS A 1 78 ? -19.768 2.612 -43.313 1.00 15.08 88 LYS D N 1
ATOM 630 C CA . LYS A 1 78 ? -20.687 3.676 -42.922 1.00 14.69 88 LYS D CA 1
ATOM 631 C C . LYS A 1 78 ? -21.286 3.332 -41.545 1.00 18.75 88 LYS D C 1
ATOM 632 O O . LYS A 1 78 ? -21.744 2.199 -41.347 1.00 20.07 88 LYS D O 1
ATOM 638 N N . GLY A 1 79 ? -21.290 4.301 -40.626 1.00 15.72 89 GLY D N 1
ATOM 639 C CA . GLY A 1 79 ? -21.854 4.132 -39.282 1.00 15.46 89 GLY D CA 1
ATOM 640 C C . GLY A 1 79 ? -21.392 2.859 -38.609 1.00 15.42 89 GLY D C 1
ATOM 641 O O . GLY A 1 79 ? -22.215 1.975 -38.314 1.00 15.01 89 GLY D O 1
ATOM 642 N N . SER A 1 80 ? -20.061 2.764 -38.391 1.00 13.24 90 SER D N 1
ATOM 643 C CA A SER A 1 80 ? -19.392 1.601 -37.800 0.50 12.90 90 SER D CA 1
ATOM 644 C CA B SER A 1 80 ? -19.397 1.598 -37.812 0.50 13.07 90 SER D CA 1
ATOM 645 C C . SER A 1 80 ? -20.120 1.049 -36.582 1.00 17.55 90 SER D C 1
ATOM 646 O O . SER A 1 80 ? -20.601 1.804 -35.737 1.00 16.21 90 SER D O 1
ATOM 651 N N . GLN A 1 81 ? -20.240 -0.254 -36.541 1.00 16.94 91 GLN D N 1
ATOM 652 C CA . GLN A 1 81 ? -20.890 -1.009 -35.479 1.00 17.10 91 GLN D CA 1
ATOM 653 C C . GLN A 1 81 ? -19.876 -1.979 -34.845 1.00 19.88 91 GLN D C 1
ATOM 654 O O . GLN A 1 81 ? -18.822 -2.248 -35.447 1.00 16.72 91 GLN D O 1
ATOM 660 N N . PRO A 1 82 ? -20.163 -2.484 -33.625 1.00 21.42 92 PRO D N 1
ATOM 661 C CA . PRO A 1 82 ? -19.234 -3.428 -32.965 1.00 21.98 92 PRO D CA 1
ATOM 662 C C . PRO A 1 82 ? -18.710 -4.566 -33.831 1.00 24.16 92 PRO D C 1
ATOM 663 O O . PRO A 1 82 ? -17.497 -4.800 -33.797 1.00 22.87 92 PRO D O 1
ATOM 667 N N . GLU A 1 83 ? -19.590 -5.223 -34.642 1.00 22.20 93 GLU D N 1
ATOM 668 C CA . GLU A 1 83 ? -19.243 -6.336 -35.556 1.00 23.37 93 GLU D CA 1
ATOM 669 C C . GLU A 1 83 ? -18.271 -5.977 -36.678 1.00 23.73 93 GLU D C 1
ATOM 670 O O . GLU A 1 83 ? -17.722 -6.869 -37.333 1.00 24.82 93 GLU D O 1
ATOM 676 N N . ASP A 1 84 ? -18.016 -4.666 -36.868 1.00 17.02 94 ASP D N 1
ATOM 677 C CA . ASP A 1 84 ? -17.111 -4.174 -37.877 1.00 15.37 94 ASP D CA 1
ATOM 678 C C . ASP A 1 84 ? -15.671 -4.179 -37.377 1.00 17.23 94 ASP D C 1
ATOM 679 O O . ASP A 1 84 ? -14.775 -3.880 -38.154 1.00 16.12 94 ASP D O 1
ATOM 684 N N . SER A 1 85 ? -15.452 -4.493 -36.063 1.00 13.82 95 SER D N 1
ATOM 685 C CA . SER A 1 85 ? -14.095 -4.608 -35.491 1.00 12.21 95 SER D CA 1
ATOM 686 C C . SER A 1 85 ? -13.501 -5.890 -36.060 1.00 17.71 95 SER D C 1
ATOM 687 O O . SER A 1 85 ? -13.973 -6.988 -35.746 1.00 18.35 95 SER D O 1
ATOM 690 N N . ALA A 1 86 ? -12.539 -5.746 -36.979 1.00 14.70 96 ALA D N 1
ATOM 691 C CA . ALA A 1 86 ? -11.983 -6.892 -37.693 1.00 15.02 96 ALA D CA 1
ATOM 692 C C . ALA A 1 86 ? -10.754 -6.476 -38.459 1.00 18.46 96 ALA D C 1
ATOM 693 O O . ALA A 1 86 ? -10.399 -5.286 -38.468 1.00 18.04 96 ALA D O 1
ATOM 695 N N . THR A 1 87 ? -10.090 -7.469 -39.081 1.00 14.88 97 THR D N 1
ATOM 696 C CA . THR A 1 87 ? -9.028 -7.222 -40.053 1.00 12.77 97 THR D CA 1
ATOM 697 C C . THR A 1 87 ? -9.691 -7.349 -41.428 1.00 15.26 97 THR D C 1
ATOM 698 O O . THR A 1 87 ? -10.396 -8.339 -41.689 1.00 14.52 97 THR D O 1
ATOM 702 N N . TYR A 1 88 ? -9.569 -6.290 -42.255 1.00 13.14 98 TYR D N 1
ATOM 703 C CA . TYR A 1 88 ? -10.143 -6.260 -43.605 1.00 11.75 98 TYR D CA 1
ATOM 704 C C . TYR A 1 88 ? -9.070 -6.638 -44.583 1.00 14.50 98 TYR D C 1
ATOM 705 O O . TYR A 1 88 ? -8.060 -5.934 -44.710 1.00 14.39 98 TYR D O 1
ATOM 714 N N . LEU A 1 89 ? -9.262 -7.796 -45.226 1.00 10.66 99 LEU D N 1
ATOM 715 C CA . LEU A 1 89 ? -8.280 -8.347 -46.147 1.00 9.68 99 LEU D CA 1
ATOM 716 C C . LEU A 1 89 ? -8.683 -8.214 -47.592 1.00 14.99 99 LEU D C 1
ATOM 717 O O . LEU A 1 89 ? -9.793 -8.580 -47.968 1.00 13.58 99 LEU D O 1
ATOM 722 N N . CYS A 1 90 ? -7.763 -7.696 -48.388 1.00 12.49 100 CYS D N 1
ATOM 723 C CA A CYS A 1 90 ? -8.018 -7.605 -49.827 0.50 12.44 100 CYS D CA 1
ATOM 724 C CA B CYS A 1 90 ? -7.925 -7.509 -49.803 0.50 12.95 100 CYS D CA 1
ATOM 725 C C . CYS A 1 90 ? -7.112 -8.608 -50.515 1.00 14.95 100 CYS D C 1
ATOM 726 O O . CYS A 1 90 ? -6.002 -8.923 -50.041 1.00 14.58 100 CYS D O 1
ATOM 731 N N . ALA A 1 91 ? -7.610 -9.184 -51.609 1.00 10.88 101 ALA D N 1
ATOM 732 C CA . ALA A 1 91 ? -6.820 -10.203 -52.307 1.00 11.35 101 ALA D CA 1
ATOM 733 C C . ALA A 1 91 ? -7.093 -10.113 -53.803 1.00 15.49 101 ALA D C 1
ATOM 734 O O . ALA A 1 91 ? -8.243 -9.972 -54.220 1.00 13.77 101 ALA D O 1
ATOM 736 N N . PHE A 1 92 ? -6.017 -10.188 -54.572 1.00 13.20 102 PHE D N 1
ATOM 737 C CA . PHE A 1 92 ? -5.989 -10.073 -56.028 1.00 14.35 102 PHE D CA 1
ATOM 738 C C . PHE A 1 92 ? -5.915 -11.463 -56.690 1.00 18.37 102 PHE D C 1
ATOM 739 O O . PHE A 1 92 ? -5.133 -12.322 -56.257 1.00 14.67 102 PHE D O 1
ATOM 747 N N . LYS A 1 93 ? -6.737 -11.673 -57.732 1.00 16.32 103 LYS D N 1
ATOM 748 C CA . LYS A 1 93 ? -6.673 -12.864 -58.565 1.00 14.27 103 LYS D CA 1
ATOM 749 C C . LYS A 1 93 ? -6.229 -12.426 -59.961 1.00 15.27 103 LYS D C 1
ATOM 750 O O . LYS A 1 93 ? -6.739 -11.438 -60.512 1.00 14.95 103 LYS D O 1
ATOM 756 N N . ALA A 1 94 ? -5.284 -13.168 -60.500 1.00 12.46 104 ALA D N 1
ATOM 757 C CA . ALA A 1 94 ? -4.783 -13.023 -61.862 1.00 13.12 104 ALA D CA 1
ATOM 758 C C . ALA A 1 94 ? -5.452 -14.195 -62.652 1.00 17.10 104 ALA D C 1
ATOM 759 O O . ALA A 1 94 ? -6.585 -14.554 -62.300 1.00 17.57 104 ALA D O 1
ATOM 761 N N . ALA A 1 95 ? -4.842 -14.720 -63.751 1.00 15.88 105 ALA D N 1
ATOM 762 C CA . ALA A 1 95 ? -5.482 -15.798 -64.533 1.00 16.50 105 ALA D CA 1
ATOM 763 C C . ALA A 1 95 ? -5.653 -17.117 -63.748 1.00 20.09 105 ALA D C 1
ATOM 764 O O . ALA A 1 95 ? -6.715 -17.754 -63.849 1.00 19.69 105 ALA D O 1
ATOM 766 N N . GLY A 1 96 ? -4.645 -17.453 -62.935 1.00 18.70 106 GLY D N 1
ATOM 767 C CA . GLY A 1 96 ? -4.621 -18.644 -62.082 1.00 18.25 106 GLY D CA 1
ATOM 768 C C . GLY A 1 96 ? -5.687 -18.679 -60.988 1.00 21.15 106 GLY D C 1
ATOM 769 O O . GLY A 1 96 ? -6.395 -17.690 -60.774 1.00 20.11 106 GLY D O 1
ATOM 770 N N . ASN A 1 97 ? -5.841 -19.829 -60.313 1.00 15.55 107 ASN D N 1
ATOM 771 C CA . ASN A 1 97 ? -6.839 -19.977 -59.228 1.00 15.27 107 ASN D CA 1
ATOM 772 C C . ASN A 1 97 ? -6.465 -19.193 -57.983 1.00 18.08 107 ASN D C 1
ATOM 773 O O . ASN A 1 97 ? -7.357 -18.810 -57.230 1.00 18.41 107 ASN D O 1
ATOM 778 N N . LYS A 1 98 ? -5.168 -19.006 -57.732 1.00 14.89 108 LYS D N 1
ATOM 779 C CA . LYS A 1 98 ? -4.728 -18.409 -56.474 1.00 15.90 108 LYS D CA 1
ATOM 780 C C . LYS A 1 98 ? -5.032 -16.942 -56.199 1.00 18.42 108 LYS D C 1
ATOM 781 O O . LYS A 1 98 ? -4.859 -16.077 -57.071 1.00 17.62 108 LYS D O 1
ATOM 787 N N . LEU A 1 99 ? -5.400 -16.659 -54.940 1.00 13.91 110 LEU D N 1
ATOM 788 C CA . LEU A 1 99 ? -5.531 -15.279 -54.469 1.00 12.51 110 LEU D CA 1
ATOM 789 C C . LEU A 1 99 ? -4.205 -14.857 -53.826 1.00 15.74 110 LEU D C 1
ATOM 790 O O . LEU A 1 99 ? -3.598 -15.657 -53.125 1.00 14.92 110 LEU D O 1
ATOM 795 N N . THR A 1 100 ? -3.780 -13.599 -54.050 1.00 11.99 111 THR D N 1
ATOM 796 C CA . THR A 1 100 ? -2.595 -12.971 -53.451 1.00 10.68 111 THR D CA 1
ATOM 797 C C . THR A 1 100 ? -3.167 -11.894 -52.515 1.00 14.72 111 THR D C 1
ATOM 798 O O . THR A 1 100 ? -3.870 -10.999 -52.970 1.00 12.52 111 THR D O 1
ATOM 802 N N . PHE A 1 101 ? -2.883 -12.023 -51.218 1.00 12.06 112 PHE D N 1
ATOM 803 C CA . PHE A 1 101 ? -3.387 -11.160 -50.158 1.00 10.63 112 PHE D CA 1
ATOM 804 C C . PHE A 1 101 ? -2.512 -9.970 -49.792 1.00 14.32 112 PHE D C 1
ATOM 805 O O . PHE A 1 101 ? -1.288 -10.076 -49.789 1.00 13.32 112 PHE D O 1
ATOM 813 N N . GLY A 1 102 ? -3.179 -8.903 -49.364 1.00 12.21 113 GLY D N 1
ATOM 814 C CA . GLY A 1 102 ? -2.580 -7.730 -48.749 1.00 12.59 113 GLY D CA 1
ATOM 815 C C . GLY A 1 102 ? -2.431 -8.044 -47.260 1.00 16.42 113 GLY D C 1
ATOM 816 O O . GLY A 1 102 ? -2.898 -9.090 -46.797 1.00 16.40 113 GLY D O 1
ATOM 817 N N . GLY A 1 103 ? -1.740 -7.182 -46.534 1.00 15.38 114 GLY D N 1
ATOM 818 C CA . GLY A 1 103 ? -1.481 -7.383 -45.104 1.00 16.07 114 GLY D CA 1
ATOM 819 C C . GLY A 1 103 ? -2.620 -6.979 -44.175 1.00 18.61 114 GLY D C 1
ATOM 820 O O . GLY A 1 103 ? -2.490 -7.073 -42.952 1.00 17.97 114 GLY D O 1
ATOM 821 N N . GLY A 1 104 ? -3.721 -6.529 -44.759 1.00 13.78 115 GLY D N 1
ATOM 822 C CA . GLY A 1 104 ? -4.926 -6.129 -44.055 1.00 12.84 115 GLY D CA 1
ATOM 823 C C . GLY A 1 104 ? -4.913 -4.768 -43.394 1.00 13.92 115 GLY D C 1
ATOM 824 O O . GLY A 1 104 ? -3.856 -4.177 -43.161 1.00 12.48 115 GLY D O 1
ATOM 825 N N . THR A 1 105 ? -6.124 -4.273 -43.116 1.00 13.34 116 THR D N 1
ATOM 826 C CA . THR A 1 105 ? -6.389 -3.067 -42.333 1.00 12.26 116 THR D CA 1
ATOM 827 C C . THR A 1 105 ? -7.161 -3.537 -41.087 1.00 13.14 116 THR D C 1
ATOM 828 O O . THR A 1 105 ? -8.293 -4.021 -41.204 1.00 14.58 116 THR D O 1
ATOM 832 N N . ARG A 1 106 ? -6.558 -3.369 -39.908 1.00 9.22 117 ARG D N 1
ATOM 833 C CA . ARG A 1 106 ? -7.175 -3.750 -38.638 1.00 8.89 117 ARG D CA 1
ATOM 834 C C . ARG A 1 106 ? -7.991 -2.569 -38.118 1.00 13.03 117 ARG D C 1
ATOM 835 O O . ARG A 1 106 ? -7.454 -1.480 -37.875 1.00 13.46 117 ARG D O 1
ATOM 843 N N . VAL A 1 107 ? -9.306 -2.766 -38.039 1.00 10.08 118 VAL D N 1
ATOM 844 C CA . VAL A 1 107 ? -10.259 -1.764 -37.605 1.00 9.78 118 VAL D CA 1
ATOM 845 C C . VAL A 1 107 ? -10.785 -2.082 -36.204 1.00 15.40 118 VAL D C 1
ATOM 846 O O . VAL A 1 107 ? -11.286 -3.181 -35.974 1.00 13.81 118 VAL D O 1
ATOM 850 N N . LEU A 1 108 ? -10.600 -1.134 -35.265 1.00 14.25 119 LEU D N 1
ATOM 851 C CA . LEU A 1 108 ? -11.109 -1.239 -33.908 1.00 13.52 119 LEU D CA 1
ATOM 852 C C . LEU A 1 108 ? -12.221 -0.204 -33.767 1.00 15.83 119 LEU D C 1
ATOM 853 O O . LEU A 1 108 ? -11.999 1.011 -33.941 1.00 16.23 119 LEU D O 1
ATOM 858 N N . VAL A 1 109 ? -13.438 -0.702 -33.559 1.00 13.76 120 VAL D N 1
ATOM 859 C CA . VAL A 1 109 ? -14.607 0.136 -33.382 1.00 12.76 120 VAL D CA 1
ATOM 860 C C . VAL A 1 109 ? -14.818 0.254 -31.863 1.00 18.28 120 VAL D C 1
ATOM 861 O O . VAL A 1 109 ? -15.239 -0.717 -31.222 1.00 17.42 120 VAL D O 1
ATOM 865 N N . LYS A 1 110 ? -14.544 1.444 -31.315 1.00 14.31 121 LYS D N 1
ATOM 866 C CA . LYS A 1 110 ? -14.696 1.730 -29.874 1.00 12.51 121 LYS D CA 1
ATOM 867 C C . LYS A 1 110 ? -16.194 1.854 -29.540 1.00 15.89 121 LYS D C 1
ATOM 868 O O . LYS A 1 110 ? -16.944 2.529 -30.263 1.00 14.44 121 LYS D O 1
ATOM 874 N N . PRO A 1 111 ? -16.675 1.188 -28.466 1.00 16.03 122 PRO D N 1
ATOM 875 C CA . PRO A 1 111 ? -18.114 1.221 -28.172 1.00 14.85 122 PRO D CA 1
ATOM 876 C C . PRO A 1 111 ? -18.596 2.547 -27.620 1.00 16.36 122 PRO D C 1
ATOM 877 O O . PRO A 1 111 ? -17.850 3.235 -26.915 1.00 16.35 122 PRO D O 1
ATOM 881 N N . ASN A 1 112 ? -19.861 2.875 -27.901 1.00 14.07 123 ASN D N 1
ATOM 882 C CA . ASN A 1 112 ? -20.560 3.981 -27.267 1.00 14.17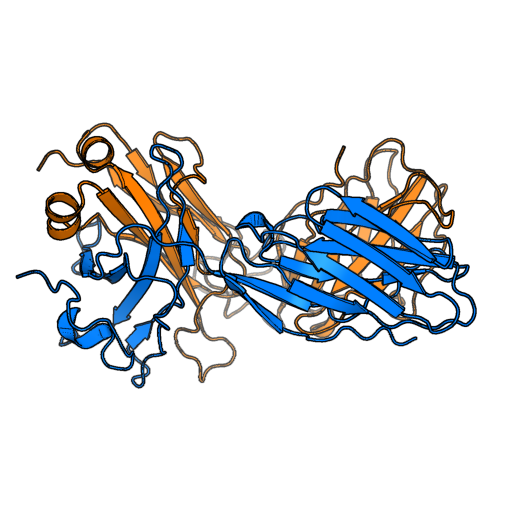 123 ASN D CA 1
ATOM 883 C C . ASN A 1 112 ? -20.921 3.486 -25.849 1.00 18.49 123 ASN D C 1
ATOM 884 O O . ASN A 1 112 ? -21.668 2.501 -25.697 1.00 18.82 123 ASN D O 1
ATOM 889 N N . ILE A 1 113 ? -20.338 4.119 -24.834 1.00 13.80 124 ILE D N 1
ATOM 890 C CA . ILE A 1 113 ? -20.597 3.743 -23.443 1.00 14.25 124 ILE D CA 1
ATOM 891 C C . ILE A 1 113 ? -21.599 4.725 -22.871 1.00 18.65 124 ILE D C 1
ATOM 892 O O . ILE A 1 113 ? -21.302 5.911 -22.707 1.00 20.59 124 ILE D O 1
ATOM 897 N N . GLN A 1 114 ? -22.767 4.210 -22.558 1.00 14.54 125 GLN D N 1
ATOM 898 C CA . GLN A 1 114 ? -23.871 4.964 -21.978 1.00 15.69 125 GLN D CA 1
ATOM 899 C C . GLN A 1 114 ? -23.702 5.048 -20.485 1.00 19.08 125 GLN D C 1
ATOM 900 O O . GLN A 1 114 ? -23.440 4.031 -19.835 1.00 17.65 125 GLN D O 1
ATOM 906 N N . ASN A 1 115 ? -23.818 6.272 -19.958 1.00 17.02 126 ASN D N 1
ATOM 907 C CA . ASN A 1 115 ? -23.727 6.568 -18.522 1.00 16.92 126 ASN D CA 1
ATOM 908 C C . ASN A 1 115 ? -22.473 5.922 -17.875 1.00 19.74 126 ASN D C 1
ATOM 909 O O . ASN A 1 115 ? -22.627 5.052 -17.003 1.00 19.05 126 ASN D O 1
ATOM 914 N N . PRO A 1 116 ? -21.238 6.291 -18.314 1.00 18.53 127 PRO D N 1
ATOM 915 C CA . PRO A 1 116 ? -20.031 5.701 -17.704 1.00 18.32 127 PRO D CA 1
ATOM 916 C C . PRO A 1 116 ? -20.015 5.929 -16.203 1.00 21.90 127 PRO D C 1
ATOM 917 O O . PRO A 1 116 ? -20.340 7.031 -15.726 1.00 21.32 127 PRO D O 1
ATOM 921 N N . ASP A 1 117 ? -19.672 4.874 -15.482 1.00 16.19 128 ASP D N 1
ATOM 922 C CA . ASP A 1 117 ? -19.620 4.821 -14.018 1.00 14.62 128 ASP D CA 1
ATOM 923 C C . ASP A 1 117 ? -18.317 4.095 -13.634 1.00 17.97 128 ASP D C 1
ATOM 924 O O . ASP A 1 117 ? -18.398 2.983 -13.083 1.00 17.95 128 ASP D O 1
ATOM 929 N N . PRO A 1 118 ? -17.128 4.678 -13.961 1.00 15.32 129 PRO D N 1
ATOM 930 C CA . PRO A 1 118 ? -15.855 3.974 -13.725 1.00 14.41 129 PRO D CA 1
ATOM 931 C C . PRO A 1 118 ? -15.694 3.546 -12.286 1.00 18.08 129 PRO D C 1
ATOM 932 O O . PRO A 1 118 ? -16.088 4.279 -11.372 1.00 17.82 129 PRO D O 1
ATOM 936 N N . ALA A 1 119 ? -15.191 2.337 -12.096 1.00 14.03 130 ALA D N 1
ATOM 937 C CA . ALA A 1 119 ? -15.022 1.769 -10.769 1.00 12.43 130 ALA D CA 1
ATOM 938 C C . ALA A 1 119 ? -13.970 0.682 -10.803 1.00 15.81 130 ALA D C 1
ATOM 939 O O . ALA A 1 119 ? -13.681 0.113 -11.869 1.00 15.74 130 ALA D O 1
ATOM 941 N N . VAL A 1 120 ? -13.323 0.481 -9.655 1.00 12.22 131 VAL D N 1
ATOM 942 C CA . VAL A 1 120 ? -12.331 -0.568 -9.454 1.00 11.58 131 VAL D CA 1
ATOM 943 C C . VAL A 1 120 ? -12.824 -1.436 -8.299 1.00 15.75 131 VAL D C 1
ATOM 944 O O . VAL A 1 120 ? -12.850 -0.988 -7.140 1.00 13.40 131 VAL D O 1
ATOM 948 N N . TYR A 1 121 ? -13.223 -2.667 -8.622 1.00 12.24 132 TYR D N 1
ATOM 949 C CA . TYR A 1 121 ? -13.748 -3.631 -7.653 1.00 12.80 132 TYR D CA 1
ATOM 950 C C . TYR A 1 121 ? -12.765 -4.762 -7.386 1.00 17.65 132 TYR D C 1
ATOM 951 O O . TYR A 1 121 ? -11.952 -5.087 -8.257 1.00 15.59 132 TYR D O 1
ATOM 960 N N . GLN A 1 122 ? -12.884 -5.387 -6.191 1.00 14.82 133 GLN D N 1
ATOM 961 C CA . GLN A 1 122 ? -12.086 -6.548 -5.819 1.00 14.61 133 GLN D CA 1
ATOM 962 C C . GLN A 1 122 ? -13.034 -7.733 -5.792 1.00 17.10 133 GLN D C 1
ATOM 963 O O . GLN A 1 122 ? -14.116 -7.659 -5.210 1.00 16.65 133 GLN D O 1
ATOM 969 N N . LEU A 1 123 ? -12.653 -8.801 -6.479 1.00 14.62 134 LEU D N 1
ATOM 970 C CA . LEU A 1 123 ? -13.442 -10.009 -6.589 1.00 13.16 134 LEU D CA 1
ATOM 971 C C . LEU A 1 123 ? -12.662 -11.131 -5.917 1.00 17.29 134 LEU D C 1
ATOM 972 O O . LEU A 1 123 ? -11.464 -11.295 -6.167 1.00 16.89 134 LEU D O 1
ATOM 977 N N . ARG A 1 124 ? -13.350 -11.915 -5.099 1.00 14.99 135 ARG D N 1
ATOM 978 C CA A ARG A 1 124 ? -12.690 -13.025 -4.420 0.50 15.10 135 ARG D CA 1
ATOM 979 C CA B ARG A 1 124 ? -12.746 -13.034 -4.377 0.50 15.08 135 ARG D CA 1
ATOM 980 C C . ARG A 1 124 ? -12.983 -14.346 -5.115 1.00 18.45 135 ARG D C 1
ATOM 981 O O . ARG A 1 124 ? -14.036 -14.508 -5.743 1.00 16.38 135 ARG D O 1
ATOM 996 N N . ASP A 1 125 ? -12.026 -15.287 -5.018 1.00 15.43 136 ASP D N 1
ATOM 997 C CA . ASP A 1 125 ? -12.144 -16.611 -5.626 1.00 16.10 136 ASP D CA 1
ATOM 998 C C . ASP A 1 125 ? -13.410 -17.316 -5.091 1.00 20.22 136 ASP D C 1
ATOM 999 O O . ASP A 1 125 ? -13.684 -17.226 -3.886 1.00 20.23 136 ASP D O 1
ATOM 1004 N N . SER A 1 126 ? -14.165 -18.028 -5.968 1.00 16.44 137 SER D N 1
ATOM 1005 C CA . SER A 1 126 ? -15.346 -18.803 -5.570 1.00 17.19 137 SER D CA 1
ATOM 1006 C C . SER A 1 126 ? -14.938 -19.972 -4.650 1.00 25.15 137 SER D C 1
ATOM 1007 O O . SER A 1 126 ? -15.723 -20.384 -3.793 1.00 28.78 137 SER D O 1
ATOM 1010 N N . LYS A 1 127 ? -13.723 -20.502 -4.847 1.00 21.35 138 LYS D N 1
ATOM 1011 C CA . LYS A 1 127 ? -13.159 -21.594 -4.064 1.00 22.88 138 LYS D CA 1
ATOM 1012 C C . LYS A 1 127 ? -12.548 -21.021 -2.793 1.00 27.06 138 LYS D C 1
ATOM 1013 O O . LYS A 1 127 ? -12.264 -19.819 -2.740 1.00 25.35 138 LYS D O 1
ATOM 1019 N N . SER A 1 128 ? -12.325 -21.885 -1.782 1.00 24.62 139 SER D N 1
ATOM 1020 C CA . SER A 1 128 ? -11.693 -21.516 -0.520 1.00 26.67 139 SER D CA 1
ATOM 1021 C C . SER A 1 128 ? -10.184 -21.363 -0.793 1.00 32.80 139 SER D C 1
ATOM 1022 O O . SER A 1 128 ? -9.421 -22.334 -0.726 1.00 34.42 139 SER D O 1
ATOM 1025 N N . SER A 1 129 ? -9.790 -20.161 -1.195 1.00 25.54 140 SER D N 1
ATOM 1026 C CA . SER A 1 129 ? -8.403 -19.792 -1.422 1.00 24.37 140 SER D CA 1
ATOM 1027 C C . SER A 1 129 ? -8.405 -18.374 -0.962 1.00 28.42 140 SER D C 1
ATOM 1028 O O . SER A 1 129 ? -9.484 -17.807 -0.732 1.00 29.17 140 SER D O 1
ATOM 1031 N N . ASP A 1 130 ? -7.247 -17.785 -0.832 1.00 23.48 141 ASP D N 1
ATOM 1032 C CA . ASP A 1 130 ? -7.214 -16.406 -0.396 1.00 22.62 141 ASP D CA 1
ATOM 1033 C C . ASP A 1 130 ? -6.971 -15.473 -1.596 1.00 24.48 141 ASP D C 1
ATOM 1034 O O . ASP A 1 130 ? -6.713 -14.297 -1.417 1.00 24.14 141 ASP D O 1
ATOM 1039 N N . LYS A 1 131 ? -7.142 -16.005 -2.830 1.00 18.66 142 LYS D N 1
ATOM 1040 C CA . LYS A 1 131 ? -6.926 -15.258 -4.077 1.00 17.51 142 LYS D CA 1
ATOM 1041 C C . LYS A 1 131 ? -8.007 -14.243 -4.366 1.00 18.64 142 LYS D C 1
ATOM 1042 O O . LYS A 1 131 ? -9.183 -14.462 -4.041 1.00 18.37 142 LYS D O 1
ATOM 1048 N N . SER A 1 132 ? -7.609 -13.184 -5.090 1.00 14.02 143 SER D N 1
ATOM 1049 C CA . SER A 1 132 ? -8.486 -12.099 -5.534 1.00 14.86 143 SER D CA 1
ATOM 1050 C C . SER A 1 132 ? -7.982 -11.460 -6.846 1.00 18.35 143 SER D C 1
ATOM 1051 O O . SER A 1 132 ? -6.806 -11.592 -7.202 1.00 17.93 143 SER D O 1
ATOM 1054 N N . VAL A 1 133 ? -8.885 -10.794 -7.568 1.00 14.20 144 VAL D N 1
ATOM 1055 C CA . VAL A 1 133 ? -8.555 -10.041 -8.780 1.00 13.79 144 VAL D CA 1
ATOM 1056 C C . VAL A 1 133 ? -9.141 -8.643 -8.648 1.00 16.60 144 VAL D C 1
ATOM 1057 O O . VAL A 1 133 ? -10.112 -8.461 -7.897 1.00 15.71 144 VAL D O 1
ATOM 1061 N N . CYS A 1 134 ? -8.548 -7.664 -9.346 1.00 14.80 145 CYS D N 1
ATOM 1062 C CA . CYS A 1 134 ? -9.067 -6.303 -9.393 1.00 16.31 145 CYS D CA 1
ATOM 1063 C C . CYS A 1 134 ? -9.724 -6.106 -10.746 1.00 16.31 145 CYS D C 1
ATOM 1064 O O . CYS A 1 134 ? -9.165 -6.514 -11.757 1.00 14.88 145 CYS D O 1
ATOM 1067 N N . LEU A 1 135 ? -10.936 -5.537 -10.761 1.00 13.32 146 LEU D N 1
ATOM 1068 C CA . LEU A 1 135 ? -11.662 -5.313 -12.011 1.00 11.95 146 LEU D CA 1
ATOM 1069 C C . LEU A 1 135 ? -11.941 -3.839 -12.215 1.00 14.47 146 LEU D C 1
ATOM 1070 O O . LEU A 1 135 ? -12.727 -3.258 -11.464 1.00 13.80 146 LEU D O 1
ATOM 1075 N N . PHE A 1 136 ? -11.316 -3.237 -13.231 1.00 12.16 147 PHE D N 1
ATOM 1076 C CA . PHE A 1 136 ? -11.568 -1.836 -13.587 1.00 11.78 147 PHE D CA 1
ATOM 1077 C C . PHE A 1 136 ? -12.638 -1.908 -14.639 1.00 14.42 147 PHE D C 1
ATOM 1078 O O . PHE A 1 136 ? -12.449 -2.592 -15.640 1.00 13.69 147 PHE D O 1
ATOM 1086 N N . THR A 1 137 ? -13.802 -1.310 -14.375 1.00 11.22 148 THR D N 1
ATOM 1087 C CA . THR A 1 137 ? -14.934 -1.414 -15.287 1.00 11.13 148 THR D CA 1
ATOM 1088 C C . THR A 1 137 ? -15.762 -0.142 -15.412 1.00 15.35 148 THR D C 1
ATOM 1089 O O . THR A 1 137 ? -15.666 0.792 -14.598 1.00 15.52 148 THR D O 1
ATOM 1093 N N . ASP A 1 138 ? -16.609 -0.150 -16.440 1.00 12.16 149 ASP D N 1
ATOM 1094 C CA . ASP A 1 138 ? -17.626 0.868 -16.721 1.00 11.17 149 ASP D CA 1
ATOM 1095 C C . ASP A 1 138 ? -17.080 2.243 -17.074 1.00 15.79 149 ASP D C 1
ATOM 1096 O O . ASP A 1 138 ? -17.809 3.229 -16.971 1.00 15.10 149 ASP D O 1
ATOM 1101 N N . PHE A 1 139 ? -15.837 2.300 -17.584 1.00 12.73 150 PHE D N 1
ATOM 1102 C CA . PHE A 1 139 ? -15.204 3.538 -18.037 1.00 13.06 150 PHE D CA 1
ATOM 1103 C C . PHE A 1 139 ? -15.538 3.717 -19.530 1.00 18.27 150 PHE D C 1
ATOM 1104 O O . PHE A 1 139 ? -15.737 2.719 -20.229 1.00 16.78 150 PHE D O 1
ATOM 1112 N N . ASP A 1 140 ? -15.591 4.983 -20.026 1.00 14.81 151 ASP D N 1
ATOM 1113 C CA . ASP A 1 140 ? -15.895 5.205 -21.446 1.00 15.02 151 ASP D CA 1
ATOM 1114 C C . ASP A 1 140 ? -14.647 4.951 -22.325 1.00 21.38 151 ASP D C 1
ATOM 1115 O O . ASP A 1 140 ? -13.557 4.717 -21.797 1.00 20.37 151 ASP D O 1
ATOM 1120 N N . SER A 1 141 ? -14.810 5.038 -23.657 1.00 22.72 152 SER D N 1
ATOM 1121 C CA . SER A 1 141 ? -13.739 4.741 -24.616 1.00 23.69 152 SER D CA 1
ATOM 1122 C C . SER A 1 141 ? -12.550 5.716 -24.707 1.00 29.29 152 SER D C 1
ATOM 1123 O O . SER A 1 141 ? -11.602 5.465 -25.448 1.00 31.68 152 SER D O 1
ATOM 1126 N N . GLN A 1 142 ? -12.548 6.758 -23.879 1.00 24.10 153 GLN D N 1
ATOM 1127 C CA . GLN A 1 142 ? -11.436 7.696 -23.815 1.00 24.41 153 GLN D CA 1
ATOM 1128 C C . GLN A 1 142 ? -10.302 7.052 -23.009 1.00 29.08 153 GLN D C 1
ATOM 1129 O O . GLN A 1 142 ? -9.138 7.317 -23.290 1.00 27.77 153 GLN D O 1
ATOM 1135 N N . THR A 1 143 ? -10.648 6.163 -22.034 1.00 24.96 154 THR D N 1
ATOM 1136 C CA . THR A 1 143 ? -9.674 5.517 -21.154 1.00 23.13 154 THR D CA 1
ATOM 1137 C C . THR A 1 143 ? -8.847 4.400 -21.798 1.00 26.43 154 THR D C 1
ATOM 1138 O O . THR A 1 143 ? -9.390 3.452 -22.382 1.00 26.50 154 THR D O 1
ATOM 1142 N N . ASN A 1 144 ? -7.527 4.503 -21.635 1.00 22.18 155 ASN D N 1
ATOM 1143 C CA . ASN A 1 144 ? -6.577 3.494 -22.062 1.00 22.23 155 ASN D CA 1
ATOM 1144 C C . ASN A 1 144 ? -6.053 2.808 -20.797 1.00 24.53 155 ASN D C 1
ATOM 1145 O O . ASN A 1 144 ? -5.806 3.468 -19.780 1.00 23.82 155 ASN D O 1
ATOM 1150 N N . VAL A 1 145 ? -5.886 1.495 -20.864 1.00 22.22 156 VAL D N 1
ATOM 1151 C CA . VAL A 1 145 ? -5.411 0.707 -19.732 1.00 22.04 156 VAL D CA 1
ATOM 1152 C C . VAL A 1 145 ? -3.944 0.420 -20.001 1.00 27.53 156 VAL D C 1
ATOM 1153 O O . VAL A 1 145 ? -3.604 -0.331 -20.919 1.00 26.21 156 VAL D O 1
ATOM 1157 N N . SER A 1 146 ? -3.080 1.079 -19.235 1.00 26.60 157 SER D N 1
ATOM 1158 C CA . SER A 1 146 ? -1.640 0.943 -19.383 1.00 27.70 157 SER D CA 1
ATOM 1159 C C . SER A 1 146 ? -1.123 -0.301 -18.680 1.00 34.74 157 SER D C 1
ATOM 1160 O O . SER A 1 146 ? -1.720 -0.778 -17.709 1.00 33.12 157 SER D O 1
ATOM 1163 N N . GLN A 1 147 ? 0.016 -0.804 -19.151 1.00 35.56 158 GLN D N 1
ATOM 1164 C CA . GLN A 1 147 ? 0.661 -1.943 -18.535 1.00 37.20 158 GLN D CA 1
ATOM 1165 C C . GLN A 1 147 ? 1.327 -1.562 -17.230 1.00 45.43 158 GLN D C 1
ATOM 1166 O O . GLN A 1 147 ? 1.599 -0.386 -16.963 1.00 45.25 158 GLN D O 1
ATOM 1172 N N . SER A 1 148 ? 1.548 -2.575 -16.398 1.00 44.69 159 SER D N 1
ATOM 1173 C CA . SER A 1 148 ? 2.176 -2.453 -15.100 1.00 45.84 159 SER D CA 1
ATOM 1174 C C . SER A 1 148 ? 3.676 -2.222 -15.253 1.00 51.50 159 SER D C 1
ATOM 1175 O O . SER A 1 148 ? 4.355 -2.958 -15.983 1.00 50.81 159 SER D O 1
ATOM 1178 N N . LYS A 1 149 ? 4.186 -1.190 -14.561 1.00 49.48 160 LYS D N 1
ATOM 1179 C CA . LYS A 1 149 ? 5.613 -0.865 -14.509 1.00 49.83 160 LYS D CA 1
ATOM 1180 C C . LYS A 1 149 ? 6.371 -2.026 -13.807 1.00 53.83 160 LYS D C 1
ATOM 1181 O O . LYS A 1 149 ? 7.509 -2.331 -14.175 1.00 54.35 160 LYS D O 1
ATOM 1187 N N . ASP A 1 150 ? 5.690 -2.696 -12.837 1.00 48.98 161 ASP D N 1
ATOM 1188 C CA . ASP A 1 150 ? 6.162 -3.834 -12.044 1.00 48.46 161 ASP D CA 1
ATOM 1189 C C . ASP A 1 150 ? 5.924 -5.159 -12.789 1.00 51.04 161 ASP D C 1
ATOM 1190 O O . ASP A 1 150 ? 4.831 -5.384 -13.326 1.00 51.62 161 ASP D O 1
ATOM 1195 N N . SER A 1 151 ? 6.950 -6.031 -12.805 1.00 45.13 162 SER D N 1
ATOM 1196 C CA . SER A 1 151 ? 6.934 -7.343 -13.465 1.00 43.63 162 SER D CA 1
ATOM 1197 C C . SER A 1 151 ? 5.996 -8.340 -12.789 1.00 45.25 162 SER D C 1
ATOM 1198 O O . SER A 1 151 ? 5.399 -9.170 -13.480 1.00 46.04 162 SER D O 1
ATOM 1201 N N . ASP A 1 152 ? 5.889 -8.283 -11.449 1.00 39.04 163 ASP D N 1
ATOM 1202 C CA . ASP A 1 152 ? 5.003 -9.171 -10.689 1.00 37.56 163 ASP D CA 1
ATOM 1203 C C . ASP A 1 152 ? 3.531 -8.703 -10.608 1.00 36.95 163 ASP D C 1
ATOM 1204 O O . ASP A 1 152 ? 2.726 -9.355 -9.944 1.00 35.88 163 ASP D O 1
ATOM 1209 N N . VAL A 1 153 ? 3.175 -7.604 -11.320 1.00 29.96 164 VAL D N 1
ATOM 1210 C CA . VAL A 1 153 ? 1.799 -7.096 -11.404 1.00 27.14 164 VAL D CA 1
ATOM 1211 C C . VAL A 1 153 ? 1.282 -7.386 -12.835 1.00 26.89 164 VAL D C 1
ATOM 1212 O O . VAL A 1 153 ? 1.893 -6.943 -13.811 1.00 26.07 164 VAL D O 1
ATOM 1216 N N . TYR A 1 154 ? 0.191 -8.168 -12.953 1.00 19.98 165 TYR D N 1
ATOM 1217 C CA . TYR A 1 154 ? -0.373 -8.551 -14.245 1.00 17.18 165 TYR D CA 1
ATOM 1218 C C . TYR A 1 154 ? -1.630 -7.768 -14.563 1.00 20.71 165 TYR D C 1
ATOM 1219 O O . TYR A 1 154 ? -2.566 -7.763 -13.757 1.00 19.15 165 TYR D O 1
ATOM 1228 N N . ILE A 1 155 ? -1.640 -7.098 -15.732 1.00 16.85 166 ILE D N 1
ATOM 1229 C CA . ILE A 1 155 ? -2.751 -6.258 -16.184 1.00 16.04 166 ILE D CA 1
ATOM 1230 C C . ILE A 1 155 ? -3.160 -6.611 -17.585 1.00 20.84 166 ILE D C 1
ATOM 1231 O O . ILE A 1 155 ? -2.336 -6.564 -18.505 1.00 20.94 166 ILE D O 1
ATOM 1236 N N . THR A 1 156 ? -4.443 -6.935 -17.763 1.00 18.75 167 THR D N 1
ATOM 1237 C CA . THR A 1 156 ? -4.964 -7.298 -19.084 1.00 18.94 167 THR D CA 1
ATOM 1238 C C . THR A 1 156 ? -5.330 -6.036 -19.842 1.00 25.24 167 THR D C 1
ATOM 1239 O O . THR A 1 156 ? -5.486 -4.975 -19.231 1.00 24.55 167 THR D O 1
ATOM 1243 N N . ASP A 1 157 ? -5.484 -6.134 -21.166 1.00 24.41 168 ASP D N 1
ATOM 1244 C CA . ASP A 1 157 ? -5.951 -4.987 -21.933 1.00 25.07 168 ASP D CA 1
ATOM 1245 C C . ASP A 1 157 ? -7.486 -4.962 -21.769 1.00 26.50 168 ASP D C 1
ATOM 1246 O O . ASP A 1 157 ? -8.070 -5.940 -21.297 1.00 26.61 168 ASP D O 1
ATOM 1251 N N . LYS A 1 158 ? -8.117 -3.848 -22.121 1.00 22.59 169 LYS D N 1
ATOM 1252 C CA . LYS A 1 158 ? -9.560 -3.712 -22.043 1.00 22.55 169 LYS D CA 1
ATOM 1253 C C . LYS A 1 158 ? -10.259 -4.541 -23.110 1.00 25.16 169 LYS D C 1
ATOM 1254 O O . LYS A 1 158 ? -9.727 -4.699 -24.216 1.00 23.71 169 LYS D O 1
ATOM 1260 N N . CYS A 1 159 ? -11.420 -5.125 -22.745 1.00 20.23 170 CYS D N 1
ATOM 1261 C CA . CYS A 1 159 ? -12.342 -5.791 -23.661 1.00 19.89 170 CYS D CA 1
ATOM 1262 C C . CYS A 1 159 ? -13.742 -5.305 -23.375 1.00 18.59 170 CYS D C 1
ATOM 1263 O O . CYS A 1 159 ? -14.031 -4.889 -22.250 1.00 16.44 170 CYS D O 1
ATOM 1266 N N . VAL A 1 160 ? -14.569 -5.255 -24.412 1.00 13.24 171 VAL D N 1
ATOM 1267 C CA . VAL A 1 160 ? -15.946 -4.828 -24.319 1.00 13.46 171 VAL D CA 1
ATOM 1268 C C . VAL A 1 160 ? -16.887 -6.041 -24.369 1.00 14.92 171 VAL D C 1
ATOM 1269 O O . VAL A 1 160 ? -16.742 -6.941 -25.216 1.00 14.64 171 VAL D O 1
ATOM 1273 N N . LEU A 1 161 ? -17.754 -6.110 -23.383 1.00 11.93 172 LEU D N 1
ATOM 1274 C CA . LEU A 1 161 ? -18.815 -7.106 -23.320 1.00 11.50 172 LEU D CA 1
ATOM 1275 C C . LEU A 1 161 ? -20.158 -6.403 -23.595 1.00 14.08 172 LEU D C 1
ATOM 1276 O O . LEU A 1 161 ? -20.278 -5.184 -23.379 1.00 13.29 172 LEU D O 1
ATOM 1281 N N . ASP A 1 162 ? -21.157 -7.164 -24.045 1.00 13.01 173 ASP D N 1
ATOM 1282 C CA . ASP A 1 162 ? -22.508 -6.664 -24.370 1.00 12.97 173 ASP D CA 1
ATOM 1283 C C . ASP A 1 162 ? -23.533 -7.623 -23.809 1.00 15.90 173 ASP D C 1
ATOM 1284 O O . ASP A 1 162 ? -23.645 -8.769 -24.263 1.00 14.34 173 ASP D O 1
ATOM 1289 N N . MET A 1 163 ? -24.236 -7.164 -22.773 1.00 14.94 174 MET D N 1
ATOM 1290 C CA . MET A 1 163 ? -25.309 -7.885 -22.102 1.00 15.53 174 MET D CA 1
ATOM 1291 C C . MET A 1 163 ? -26.548 -7.658 -22.953 1.00 24.01 174 MET D C 1
ATOM 1292 O O . MET A 1 163 ? -27.099 -6.547 -22.988 1.00 23.07 174 MET D O 1
ATOM 1297 N N . ARG A 1 164 ? -26.932 -8.691 -23.695 1.00 23.57 175 ARG D N 1
ATOM 1298 C CA . ARG A 1 164 ? -28.098 -8.643 -24.583 1.00 26.20 175 ARG D CA 1
ATOM 1299 C C . ARG A 1 164 ? -29.430 -8.657 -23.838 1.00 34.90 175 ARG D C 1
ATOM 1300 O O . ARG A 1 164 ? -30.430 -8.176 -24.375 1.00 35.05 175 ARG D O 1
ATOM 1308 N N . SER A 1 165 ? -29.429 -9.123 -22.563 1.00 34.78 176 SER D N 1
ATOM 1309 C CA . SER A 1 165 ? -30.627 -9.163 -21.708 1.00 35.32 176 SER D CA 1
ATOM 1310 C C . SER A 1 165 ? -31.095 -7.759 -21.290 1.00 41.26 176 SER D C 1
ATOM 1311 O O . SER A 1 165 ? -32.138 -7.640 -20.643 1.00 41.27 176 SER D O 1
ATOM 1314 N N . MET A 1 166 ? -30.293 -6.720 -21.591 1.00 37.99 177 MET D N 1
ATOM 1315 C CA . MET A 1 166 ? -30.593 -5.330 -21.248 1.00 38.52 177 MET D CA 1
ATOM 1316 C C . MET A 1 166 ? -30.031 -4.291 -22.211 1.00 42.11 177 MET D C 1
ATOM 1317 O O . MET A 1 166 ? -30.165 -3.086 -21.956 1.00 42.15 177 MET D O 1
ATOM 1322 N N . ASP A 1 167 ? -29.448 -4.755 -23.342 1.00 38.44 178 ASP D N 1
ATOM 1323 C CA . ASP A 1 167 ? -28.813 -3.908 -24.361 1.00 38.06 178 ASP D CA 1
ATOM 1324 C C . ASP A 1 167 ? -27.860 -2.881 -23.711 1.00 37.70 178 ASP D C 1
ATOM 1325 O O . ASP A 1 167 ? -27.985 -1.661 -23.876 1.00 37.99 178 ASP D O 1
ATOM 1330 N N . PHE A 1 168 ? -26.933 -3.424 -22.914 1.00 29.86 179 PHE D N 1
ATOM 1331 C CA . PHE A 1 168 ? -25.935 -2.700 -22.143 1.00 27.78 179 PHE D CA 1
ATOM 1332 C C . PHE A 1 168 ? -24.522 -3.155 -22.528 1.00 25.62 179 PHE D C 1
ATOM 1333 O O . PHE A 1 168 ? -24.231 -4.372 -22.528 1.00 23.84 179 PHE D O 1
ATOM 1341 N N A LYS A 1 169 ? -23.645 -2.184 -22.836 0.50 19.74 180 LYS D N 1
ATOM 1342 N N B LYS A 1 169 ? -23.645 -2.184 -22.833 0.50 19.80 180 LYS D N 1
ATOM 1343 C CA A LYS A 1 169 ? -22.246 -2.443 -23.187 0.50 18.47 180 LYS D CA 1
ATOM 1344 C CA B LYS A 1 169 ? -22.244 -2.441 -23.178 0.50 18.54 180 LYS D CA 1
ATOM 1345 C C A LYS A 1 169 ? -21.312 -1.860 -22.130 0.50 20.65 180 LYS D C 1
ATOM 1346 C C B LYS A 1 169 ? -21.319 -1.867 -22.114 0.50 20.63 180 LYS D C 1
ATOM 1347 O O A LYS A 1 169 ? -21.550 -0.759 -21.626 0.50 20.17 180 LYS D O 1
ATOM 1348 O O B LYS A 1 169 ? -21.566 -0.775 -21.593 0.50 20.09 180 LYS D O 1
ATOM 1359 N N . SER A 1 170 ? -20.238 -2.594 -21.800 1.00 16.83 181 SER D N 1
ATOM 1360 C CA . SER A 1 170 ? -19.246 -2.137 -20.817 1.00 14.70 181 SER D CA 1
ATOM 1361 C C . SER A 1 170 ? -17.866 -2.621 -21.145 1.00 16.91 181 SER D C 1
ATOM 1362 O O . SER A 1 170 ? -17.691 -3.728 -21.655 1.00 16.43 181 SER D O 1
ATOM 1365 N N . ASN A 1 171 ? -16.876 -1.781 -20.827 1.00 13.62 182 ASN D N 1
ATOM 1366 C CA . ASN A 1 171 ? -15.444 -2.033 -20.933 1.00 12.61 182 ASN D CA 1
ATOM 1367 C C . ASN A 1 171 ? -14.939 -2.507 -19.570 1.00 17.93 182 ASN D C 1
ATOM 1368 O O . ASN A 1 171 ? -15.501 -2.142 -18.534 1.00 15.00 182 ASN D O 1
ATOM 1373 N N . SER A 1 172 ? -13.884 -3.321 -19.574 1.00 13.79 183 SER D N 1
ATOM 1374 C CA . SER A 1 172 ? -13.238 -3.763 -18.337 1.00 13.35 183 SER D CA 1
ATOM 1375 C C . SER A 1 172 ? -11.812 -4.206 -18.620 1.00 16.05 183 SER D C 1
ATOM 1376 O O . SER A 1 172 ? -11.479 -4.529 -19.759 1.00 14.71 183 SER D O 1
ATOM 1379 N N . ALA A 1 173 ? -10.994 -4.242 -17.570 1.00 12.62 184 ALA D N 1
ATOM 1380 C CA . ALA A 1 173 ? -9.614 -4.732 -17.569 1.00 12.08 184 ALA D CA 1
ATOM 1381 C C . ALA A 1 173 ? -9.418 -5.363 -16.206 1.00 15.40 184 ALA D C 1
ATOM 1382 O O . ALA A 1 173 ? -9.992 -4.891 -15.210 1.00 14.84 184 ALA D O 1
ATOM 1384 N N . VAL A 1 174 ? -8.677 -6.476 -16.162 1.00 12.92 185 VAL D N 1
ATOM 1385 C CA . VAL A 1 174 ? -8.429 -7.211 -14.925 1.00 12.14 185 VAL D CA 1
ATOM 1386 C C . VAL A 1 174 ? -6.954 -7.037 -14.514 1.00 18.04 185 VAL D C 1
ATOM 1387 O O . VAL A 1 174 ? -6.075 -6.939 -15.372 1.00 18.77 185 VAL D O 1
ATOM 1391 N N . ALA A 1 175 ? -6.697 -6.979 -13.198 1.00 15.39 186 ALA D N 1
ATOM 1392 C CA . ALA A 1 175 ? -5.355 -6.912 -12.653 1.00 16.39 186 ALA D CA 1
ATOM 1393 C C . ALA A 1 175 ? -5.235 -7.871 -11.478 1.00 18.90 186 ALA D C 1
ATOM 1394 O O . ALA A 1 175 ? -6.173 -8.028 -10.693 1.00 16.89 186 ALA D O 1
ATOM 1396 N N . TRP A 1 176 ? -4.087 -8.521 -11.366 1.00 15.05 187 TRP D N 1
ATOM 1397 C CA . TRP A 1 176 ? -3.807 -9.373 -10.215 1.00 16.82 187 TRP D CA 1
ATOM 1398 C C . TRP A 1 176 ? -2.312 -9.379 -9.911 1.00 23.39 187 TRP D C 1
ATOM 1399 O O . TRP A 1 176 ? -1.489 -9.067 -10.780 1.00 21.14 187 TRP D O 1
ATOM 1410 N N . SER A 1 177 ? -1.964 -9.675 -8.664 1.00 25.18 188 SER D N 1
ATOM 1411 C CA . SER A 1 177 ? -0.550 -9.701 -8.284 1.00 27.45 188 SER D CA 1
ATOM 1412 C C . SER A 1 177 ? -0.293 -10.660 -7.170 1.00 38.66 188 SER D C 1
ATOM 1413 O O . SER A 1 177 ? -1.013 -10.676 -6.167 1.00 38.60 188 SER D O 1
ATOM 1416 N N . ASN A 1 178 ? 0.820 -11.384 -7.325 1.00 40.28 189 ASN D N 1
ATOM 1417 C CA . ASN A 1 178 ? 1.384 -12.383 -6.413 1.00 41.75 189 ASN D CA 1
ATOM 1418 C C . ASN A 1 178 ? 1.828 -11.729 -5.090 1.00 47.76 189 ASN D C 1
ATOM 1419 O O . ASN A 1 178 ? 1.896 -12.418 -4.071 1.00 47.53 189 ASN D O 1
ATOM 1424 N N . LYS A 1 179 ? 2.120 -10.399 -5.124 1.00 45.51 190 LYS D N 1
ATOM 1425 C CA . LYS A 1 179 ? 2.551 -9.550 -4.007 1.00 45.96 190 LYS D CA 1
ATOM 1426 C C . LYS A 1 179 ? 1.540 -9.577 -2.859 1.00 53.56 190 LYS D C 1
ATOM 1427 O O . LYS A 1 179 ? 0.349 -9.328 -3.084 1.00 54.37 190 LYS D O 1
ATOM 1433 N N . SER A 1 180 ? 2.018 -9.841 -1.628 1.00 51.35 191 SER D N 1
ATOM 1434 C CA . SER A 1 180 ? 1.184 -9.881 -0.417 1.00 51.48 191 SER D CA 1
ATOM 1435 C C . SER A 1 180 ? 0.633 -8.490 -0.003 1.00 54.37 191 SER D C 1
ATOM 1436 O O . SER A 1 180 ? -0.385 -8.420 0.691 1.00 54.06 191 SER D O 1
ATOM 1439 N N . ASP A 1 181 ? 1.312 -7.403 -0.428 1.00 50.08 192 ASP D N 1
ATOM 1440 C CA . ASP A 1 181 ? 1.007 -5.997 -0.112 1.00 49.40 192 ASP D CA 1
ATOM 1441 C C . ASP A 1 181 ? 0.116 -5.271 -1.137 1.00 49.83 192 ASP D C 1
ATOM 1442 O O . ASP A 1 181 ? -0.326 -4.146 -0.870 1.00 49.95 192 ASP D O 1
ATOM 1447 N N . PHE A 1 182 ? -0.121 -5.899 -2.309 1.00 42.51 193 PHE D N 1
ATOM 1448 C CA . PHE A 1 182 ? -0.916 -5.371 -3.426 1.00 39.54 193 PHE D CA 1
ATOM 1449 C C . PHE A 1 182 ? -2.333 -4.963 -3.004 1.00 38.93 193 PHE D C 1
ATOM 1450 O O . PHE A 1 182 ? -2.924 -5.595 -2.123 1.00 38.80 193 PHE D O 1
ATOM 1458 N N . ALA A 1 183 ? -2.860 -3.894 -3.624 1.00 30.84 194 ALA D N 1
ATOM 1459 C CA . ALA A 1 183 ? -4.212 -3.410 -3.384 1.00 28.53 194 ALA D CA 1
ATOM 1460 C C . ALA A 1 183 ? -4.893 -2.928 -4.684 1.00 28.16 194 ALA D C 1
ATOM 1461 O O . ALA A 1 183 ? -4.235 -2.370 -5.575 1.00 26.22 194 ALA D O 1
ATOM 1463 N N . CYS A 1 184 ? -6.226 -3.109 -4.772 1.00 23.44 195 CYS D N 1
ATOM 1464 C CA . CYS A 1 184 ? -6.990 -2.665 -5.937 1.00 22.94 195 CYS D CA 1
ATOM 1465 C C . CYS A 1 184 ? -6.978 -1.139 -6.132 1.00 25.03 195 CYS D C 1
ATOM 1466 O O . CYS A 1 184 ? -6.977 -0.685 -7.270 1.00 23.80 195 CYS D O 1
ATOM 1469 N N . ALA A 1 185 ? -6.864 -0.366 -5.029 1.00 23.90 196 ALA D N 1
ATOM 1470 C CA . ALA A 1 185 ? -6.746 1.096 -5.032 1.00 24.06 196 ALA D CA 1
ATOM 1471 C C . ALA A 1 185 ? -5.484 1.605 -5.773 1.00 28.65 196 ALA D C 1
ATOM 1472 O O . ALA A 1 185 ? -5.497 2.729 -6.275 1.00 28.72 196 ALA D O 1
ATOM 1474 N N . ASN A 1 186 ? -4.400 0.797 -5.816 1.00 23.61 197 ASN D N 1
ATOM 1475 C CA . ASN A 1 186 ? -3.146 1.178 -6.505 1.00 23.51 197 ASN D CA 1
ATOM 1476 C C . ASN A 1 186 ? -2.836 0.366 -7.780 1.00 26.23 197 ASN D C 1
ATOM 1477 O O . ASN A 1 186 ? -1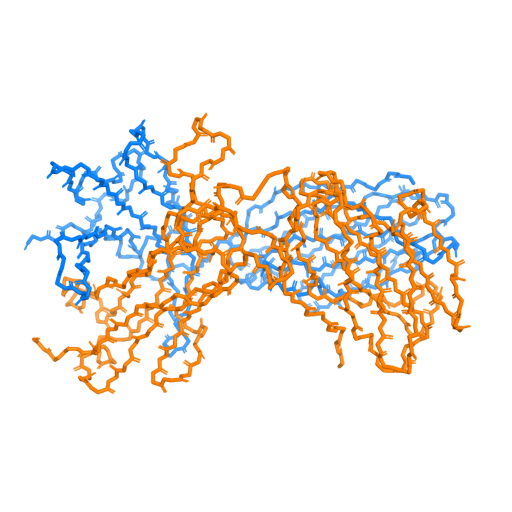.913 0.717 -8.519 1.00 25.57 197 ASN D O 1
ATOM 1482 N N . ALA A 1 187 ? -3.625 -0.698 -8.043 1.00 21.11 198 ALA D N 1
ATOM 1483 C CA . ALA A 1 187 ? -3.474 -1.609 -9.184 1.00 21.28 198 ALA D CA 1
ATOM 1484 C C . ALA A 1 187 ? -3.300 -0.907 -10.532 1.00 24.10 198 ALA D C 1
ATOM 1485 O O . ALA A 1 187 ? -2.392 -1.255 -11.277 1.00 25.32 198 ALA D O 1
ATOM 1487 N N . PHE A 1 188 ? -4.161 0.070 -10.837 1.00 21.16 199 PHE D N 1
ATOM 1488 C CA . PHE A 1 188 ? -4.162 0.787 -12.124 1.00 21.12 199 PHE D CA 1
ATOM 1489 C C . PHE A 1 188 ? -3.524 2.177 -12.072 1.00 27.40 199 PHE D C 1
ATOM 1490 O O . PHE A 1 188 ? -3.876 3.042 -12.881 1.00 26.42 199 PHE D O 1
ATOM 1498 N N . ASN A 1 189 ? -2.567 2.367 -11.130 1.00 26.69 200 ASN D N 1
ATOM 1499 C CA . ASN A 1 189 ? -1.817 3.611 -10.892 1.00 28.36 200 ASN D CA 1
ATOM 1500 C C . ASN A 1 189 ? -1.087 4.152 -12.114 1.00 34.01 200 ASN D C 1
ATOM 1501 O O . ASN A 1 189 ? -1.018 5.367 -12.274 1.00 34.87 200 ASN D O 1
ATOM 1506 N N . ASN A 1 190 ? -0.568 3.262 -12.975 1.00 31.35 201 ASN D N 1
ATOM 1507 C CA . ASN A 1 190 ? 0.163 3.629 -14.188 1.00 31.00 201 ASN D CA 1
ATOM 1508 C C . ASN A 1 190 ? -0.752 4.063 -15.360 1.00 33.95 201 ASN D C 1
ATOM 1509 O O . ASN A 1 190 ? -0.243 4.463 -16.407 1.00 34.51 201 ASN D O 1
ATOM 1514 N N . SER A 1 191 ? -2.092 4.016 -15.171 1.00 29.86 202 SER D N 1
ATOM 1515 C CA . SER A 1 191 ? -3.086 4.447 -16.168 1.00 29.18 202 SER D CA 1
ATOM 1516 C C . SER A 1 191 ? -3.741 5.763 -15.758 1.00 34.00 202 SER D C 1
ATOM 1517 O O . SER A 1 191 ? -3.898 6.035 -14.566 1.00 34.55 202 SER D O 1
ATOM 1520 N N . ILE A 1 192 ? -4.135 6.578 -16.749 1.00 30.68 203 ILE D N 1
ATOM 1521 C CA . ILE A 1 192 ? -4.841 7.837 -16.515 1.00 30.21 203 ILE D CA 1
ATOM 1522 C C . ILE A 1 192 ? -6.309 7.436 -16.461 1.00 33.75 203 ILE D C 1
ATOM 1523 O O . ILE A 1 192 ? -6.930 7.142 -17.496 1.00 33.49 203 ILE D O 1
ATOM 1528 N N . ILE A 1 193 ? -6.828 7.352 -15.234 1.00 29.12 204 ILE D N 1
ATOM 1529 C CA . ILE A 1 193 ? -8.188 6.917 -14.955 1.00 28.12 204 ILE D CA 1
ATOM 1530 C C . ILE A 1 193 ? -9.094 8.098 -14.594 1.00 32.86 204 ILE D C 1
ATOM 1531 O O . ILE A 1 193 ? -8.585 9.119 -14.112 1.00 33.14 204 ILE D O 1
ATOM 1536 N N . PRO A 1 194 ? -10.429 7.994 -14.814 1.00 29.04 205 PRO D N 1
ATOM 1537 C CA . PRO A 1 194 ? -11.302 9.123 -14.482 1.00 28.84 205 PRO D CA 1
ATOM 1538 C C . PRO A 1 194 ? -11.220 9.550 -13.015 1.00 32.84 205 PRO D C 1
ATOM 1539 O O . PRO A 1 194 ? -11.086 8.720 -12.120 1.00 30.14 205 PRO D O 1
ATOM 1543 N N . GLU A 1 195 ? -11.247 10.865 -12.798 1.00 31.41 206 GLU D N 1
ATOM 1544 C CA . GLU A 1 195 ? -11.197 11.550 -11.502 1.00 31.72 206 GLU D CA 1
ATOM 1545 C C . GLU A 1 195 ? -12.230 10.995 -10.491 1.00 33.63 206 GLU D C 1
ATOM 1546 O O . GLU A 1 195 ? -11.924 10.860 -9.301 1.00 34.04 206 GLU D O 1
ATOM 1552 N N . ASP A 1 196 ? -13.438 10.689 -10.981 1.00 28.21 207 ASP D N 1
ATOM 1553 C CA . ASP A 1 196 ? -14.588 10.224 -10.206 1.00 27.74 207 ASP D CA 1
ATOM 1554 C C . ASP A 1 196 ? -14.699 8.676 -10.101 1.00 28.23 207 ASP D C 1
ATOM 1555 O O . ASP A 1 196 ? -15.768 8.173 -9.708 1.00 27.95 207 ASP D O 1
ATOM 1560 N N . THR A 1 197 ? -13.601 7.934 -10.434 1.00 22.35 208 THR D N 1
ATOM 1561 C CA . THR A 1 197 ? -13.559 6.461 -10.371 1.00 20.64 208 THR D CA 1
ATOM 1562 C C . THR A 1 197 ? -13.954 6.023 -8.952 1.00 23.47 208 THR D C 1
ATOM 1563 O O . THR A 1 197 ? -13.414 6.539 -7.970 1.00 24.43 208 THR D O 1
ATOM 1567 N N . PHE A 1 198 ? -14.927 5.112 -8.865 1.00 17.09 209 PHE D N 1
ATOM 1568 C CA . PHE A 1 198 ? -15.409 4.587 -7.590 1.00 15.68 209 PHE D CA 1
ATOM 1569 C C . PHE A 1 198 ? -14.423 3.548 -7.041 1.00 19.68 209 PHE D C 1
ATOM 1570 O O . PHE A 1 198 ? -14.111 2.570 -7.727 1.00 17.87 209 PHE D O 1
ATOM 1578 N N . PHE A 1 199 ? -13.914 3.793 -5.807 1.00 17.33 210 PHE D N 1
ATOM 1579 C CA . PHE A 1 199 ? -13.050 2.873 -5.072 1.00 17.89 210 PHE D CA 1
ATOM 1580 C C . PHE A 1 199 ? -13.842 2.524 -3.803 1.00 24.12 210 PHE D C 1
ATOM 1581 O O . PHE A 1 199 ? -13.866 3.320 -2.856 1.00 23.61 210 PHE D O 1
ATOM 1589 N N . PRO A 1 200 ? -14.581 1.395 -3.802 1.00 22.71 211 PRO D N 1
ATOM 1590 C CA . PRO A 1 200 ? -15.420 1.069 -2.626 1.00 22.56 211 PRO D CA 1
ATOM 1591 C C . PRO A 1 200 ? -14.648 0.979 -1.319 1.00 24.19 211 PRO D C 1
ATOM 1592 O O . PRO A 1 200 ? -13.458 0.661 -1.318 1.00 22.73 211 PRO D O 1
ATOM 1596 N N . SER A 1 201 ? -15.336 1.269 -0.217 1.00 20.67 212 SER D N 1
ATOM 1597 C CA . SER A 1 201 ? -14.780 1.207 1.128 1.00 22.02 212 SER D CA 1
ATOM 1598 C C . SER A 1 201 ? -15.517 0.115 1.931 1.00 35.91 212 SER D C 1
ATOM 1599 O O . SER A 1 201 ? -16.697 0.314 2.283 1.00 44.53 212 SER D O 1
ATOM 1602 N N . PRO B 2 2 ? -24.659 -22.090 -46.230 1.00 27.69 2 PRO E N 1
ATOM 1603 C CA . PRO B 2 2 ? -23.550 -23.052 -46.312 1.00 26.44 2 PRO E CA 1
ATOM 1604 C C . PRO B 2 2 ? -22.210 -22.420 -45.949 1.00 26.65 2 PRO E C 1
ATOM 1605 O O . PRO B 2 2 ? -21.930 -21.272 -46.312 1.00 24.78 2 PRO E O 1
ATOM 1609 N N . GLU B 2 3 ? -21.392 -23.178 -45.205 1.00 21.85 3 GLU E N 1
ATOM 1610 C CA . GLU B 2 3 ? -20.084 -22.736 -44.729 1.00 20.36 3 GLU E CA 1
ATOM 1611 C C . GLU B 2 3 ? -19.047 -23.838 -44.822 1.00 18.43 3 GLU E C 1
ATOM 1612 O O . GLU B 2 3 ? -19.369 -25.007 -44.563 1.00 19.98 3 GLU E O 1
ATOM 1618 N N . VAL B 2 4 ? -17.782 -23.450 -45.060 1.00 13.57 4 VAL E N 1
ATOM 1619 C CA . VAL B 2 4 ? -16.633 -24.366 -45.037 1.00 13.19 4 VAL E CA 1
ATOM 1620 C C . VAL B 2 4 ? -16.339 -24.647 -43.543 1.00 16.75 4 VAL E C 1
ATOM 1621 O O . VAL B 2 4 ? -16.361 -23.703 -42.738 1.00 17.61 4 VAL E O 1
ATOM 1625 N N . THR B 2 5 ? -16.151 -25.929 -43.169 1.00 13.50 5 THR E N 1
ATOM 1626 C CA . THR B 2 5 ? -15.842 -26.270 -41.786 1.00 13.24 5 THR E CA 1
ATOM 1627 C C . THR B 2 5 ? -14.459 -26.925 -41.692 1.00 18.87 5 THR E C 1
ATOM 1628 O O . THR B 2 5 ? -14.016 -27.602 -42.629 1.00 17.92 5 THR E O 1
ATOM 1632 N N . GLN B 2 6 ? -13.778 -26.687 -40.549 1.00 16.71 6 GLN E N 1
ATOM 1633 C CA . GLN B 2 6 ? -12.495 -27.278 -40.187 1.00 16.06 6 GLN E CA 1
ATOM 1634 C C . GLN B 2 6 ? -12.490 -27.532 -38.686 1.00 21.13 6 GLN E C 1
ATOM 1635 O O . GLN B 2 6 ? -12.918 -26.687 -37.901 1.00 19.86 6 GLN E O 1
ATOM 1641 N N A THR B 2 7 ? -11.970 -28.683 -38.303 0.50 20.38 7 THR E N 1
ATOM 1642 N N B THR B 2 7 ? -11.977 -28.688 -38.294 0.50 20.05 7 THR E N 1
ATOM 1643 C CA A THR B 2 7 ? -11.799 -29.113 -36.910 0.50 20.92 7 THR E CA 1
ATOM 1644 C CA B THR B 2 7 ? -11.819 -29.112 -36.895 0.50 20.38 7 THR E CA 1
ATOM 1645 C C A THR B 2 7 ? -10.423 -29.799 -36.822 0.50 25.49 7 THR E C 1
ATOM 1646 C C B THR B 2 7 ? -10.435 -29.803 -36.814 0.50 25.26 7 THR E C 1
ATOM 1647 O O A THR B 2 7 ? -10.086 -30.542 -37.744 0.50 24.52 7 THR E O 1
ATOM 1648 O O B THR B 2 7 ? -10.105 -30.547 -37.738 0.50 24.28 7 THR E O 1
ATOM 1655 N N . PRO B 2 8 ? -9.606 -29.576 -35.758 1.00 21.62 8 PRO E N 1
ATOM 1656 C CA . PRO B 2 8 ? -9.845 -28.702 -34.597 1.00 21.07 8 PRO E CA 1
ATOM 1657 C C . PRO B 2 8 ? -9.453 -27.272 -34.905 1.00 23.17 8 PRO E C 1
ATOM 1658 O O . PRO B 2 8 ? -8.863 -27.013 -35.952 1.00 21.58 8 PRO E O 1
ATOM 1662 N N . SER B 2 9 ? -9.823 -26.348 -34.022 1.00 20.19 9 SER E N 1
ATOM 1663 C CA . SER B 2 9 ? -9.457 -24.951 -34.169 1.00 19.12 9 SER E CA 1
ATOM 1664 C C . SER B 2 9 ? -7.938 -24.785 -33.966 1.00 19.45 9 SER E C 1
ATOM 1665 O O . SER B 2 9 ? -7.362 -23.826 -34.452 1.00 19.49 9 SER E O 1
ATOM 1668 N N . HIS B 2 10 ? -7.319 -25.703 -33.181 1.00 18.32 10 HIS E N 1
ATOM 1669 C CA . HIS B 2 10 ? -5.901 -25.696 -32.803 1.00 16.99 10 HIS E CA 1
ATOM 1670 C C . HIS B 2 10 ? -5.340 -27.113 -32.724 1.00 20.03 10 HIS E C 1
ATOM 1671 O O . HIS B 2 10 ? -6.065 -28.059 -32.398 1.00 20.65 10 HIS E O 1
ATOM 1678 N N . GLN B 2 11 ? -4.028 -27.240 -32.978 1.00 14.70 11 GLN E N 1
ATOM 1679 C CA . GLN B 2 11 ? -3.266 -28.489 -32.918 1.00 14.74 11 GLN E CA 1
ATOM 1680 C C . GLN B 2 11 ? -1.842 -28.171 -32.530 1.00 16.15 11 GLN E C 1
ATOM 1681 O O . GLN B 2 11 ? -1.236 -27.228 -33.062 1.00 15.78 11 GLN E O 1
ATOM 1687 N N . VAL B 2 12 ? -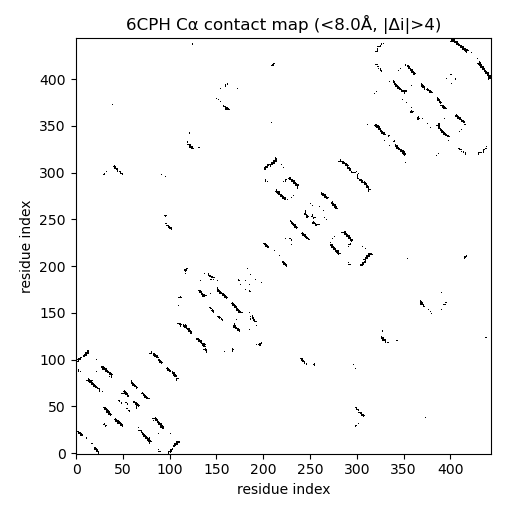1.292 -28.979 -31.621 1.00 13.19 12 VAL E N 1
ATOM 1688 C CA . VAL B 2 12 ? 0.100 -28.849 -31.171 1.00 14.46 12 VAL E CA 1
ATOM 1689 C C . VAL B 2 12 ? 0.832 -30.108 -31.627 1.00 21.07 12 VAL E C 1
ATOM 1690 O O . VAL B 2 12 ? 0.290 -31.217 -31.524 1.00 21.30 12 VAL E O 1
ATOM 1694 N N . THR B 2 13 ? 2.034 -29.926 -32.188 1.00 20.10 13 THR E N 1
ATOM 1695 C CA . THR B 2 13 ? 2.838 -31.052 -32.670 1.00 20.59 13 THR E CA 1
ATOM 1696 C C . THR B 2 13 ? 4.315 -30.824 -32.383 1.00 23.63 13 THR E C 1
ATOM 1697 O O . THR B 2 13 ? 4.769 -29.679 -32.278 1.00 22.69 13 THR E O 1
ATOM 1701 N N . GLN B 2 14 ? 5.082 -31.911 -32.308 1.00 22.92 14 GLN E N 1
ATOM 1702 C CA . GLN B 2 14 ? 6.520 -31.753 -32.138 1.00 22.98 14 GLN E CA 1
ATOM 1703 C C . GLN B 2 14 ? 7.155 -31.694 -33.541 1.00 27.76 14 GLN E C 1
ATOM 1704 O O . GLN B 2 14 ? 6.746 -32.460 -34.417 1.00 27.15 14 GLN E O 1
ATOM 1710 N N . MET B 2 15 ? 8.151 -30.810 -33.743 1.00 26.07 15 MET E N 1
ATOM 1711 C CA . MET B 2 15 ? 8.849 -30.694 -35.024 1.00 26.83 15 MET E CA 1
ATOM 1712 C C . MET B 2 15 ? 9.374 -32.041 -35.524 1.00 29.81 15 MET E C 1
ATOM 1713 O O . MET B 2 15 ? 9.851 -32.860 -34.728 1.00 29.84 15 MET E O 1
ATOM 1718 N N . GLY B 2 16 ? 9.175 -32.290 -36.815 1.00 24.45 16 GLY E N 1
ATOM 1719 C CA . GLY B 2 16 ? 9.542 -33.551 -37.444 1.00 23.95 16 GLY E CA 1
ATOM 1720 C C . GLY B 2 16 ? 8.377 -34.519 -37.565 1.00 27.19 16 GLY E C 1
ATOM 1721 O O . GLY B 2 16 ? 8.457 -35.474 -38.338 1.00 25.78 16 GLY E O 1
ATOM 1722 N N . GLN B 2 17 ? 7.275 -34.298 -36.813 1.00 24.49 17 GLN E N 1
ATOM 1723 C CA . GLN B 2 17 ? 6.125 -35.197 -36.891 1.00 25.07 17 GLN E CA 1
ATOM 1724 C C . GLN B 2 17 ? 5.186 -34.862 -38.046 1.00 28.88 17 GLN E C 1
ATOM 1725 O O . GLN B 2 17 ? 5.219 -33.741 -38.562 1.00 27.46 17 GLN E O 1
ATOM 1731 N N . GLU B 2 18 ? 4.378 -35.855 -38.470 1.00 25.97 18 GLU E N 1
ATOM 1732 C CA . GLU B 2 18 ? 3.414 -35.707 -39.561 1.00 25.43 18 GLU E CA 1
ATOM 1733 C C . GLU B 2 18 ? 2.088 -35.174 -39.035 1.00 27.59 18 GLU E C 1
ATOM 1734 O O . GLU B 2 18 ? 1.595 -35.679 -38.017 1.00 28.50 18 GLU E O 1
ATOM 1740 N N A VAL B 2 19 ? 1.512 -34.155 -39.711 0.50 21.69 19 VAL E N 1
ATOM 1741 N N B VAL B 2 19 ? 1.510 -34.161 -39.727 0.50 21.43 19 VAL E N 1
ATOM 1742 C CA A VAL B 2 19 ? 0.197 -33.618 -39.343 0.50 21.20 19 VAL E CA 1
ATOM 1743 C CA B VAL B 2 19 ? 0.240 -33.518 -39.354 0.50 20.83 19 VAL E CA 1
ATOM 1744 C C A VAL B 2 19 ? -0.769 -33.676 -40.516 0.50 23.67 19 VAL E C 1
ATOM 1745 C C B VAL B 2 19 ? -0.770 -33.604 -40.515 0.50 23.53 19 VAL E C 1
ATOM 1746 O O A VAL B 2 19 ? -0.377 -33.403 -41.651 0.50 23.26 19 VAL E O 1
ATOM 1747 O O B VAL B 2 19 ? -0.412 -33.256 -41.641 0.50 23.18 19 VAL E O 1
ATOM 1754 N N . ILE B 2 20 ? -2.017 -34.064 -40.240 1.00 19.70 20 ILE E N 1
ATOM 1755 C CA . ILE B 2 20 ? -3.085 -34.120 -41.245 1.00 19.52 20 ILE E CA 1
ATOM 1756 C C . ILE B 2 20 ? -4.174 -33.134 -40.786 1.00 21.52 20 ILE E C 1
ATOM 1757 O O . ILE B 2 20 ? -4.655 -33.202 -39.651 1.00 21.14 20 ILE E O 1
ATOM 1762 N N . LEU B 2 21 ? -4.459 -32.151 -41.637 1.00 14.89 21 LEU E N 1
ATOM 1763 C CA . LEU B 2 21 ? -5.459 -31.101 -41.405 1.00 13.61 21 LEU E CA 1
ATOM 1764 C C . LEU B 2 21 ? -6.661 -31.362 -42.283 1.00 18.28 21 LEU E C 1
ATOM 1765 O O . LEU B 2 21 ? -6.520 -31.617 -43.481 1.00 18.09 21 LEU E O 1
ATOM 1770 N N . ARG B 2 22 ? -7.844 -31.307 -41.671 1.00 14.84 22 ARG E N 1
ATOM 1771 C CA . ARG B 2 22 ? -9.113 -31.691 -42.277 1.00 15.16 22 ARG E CA 1
ATOM 1772 C C . ARG B 2 22 ? -10.075 -30.564 -42.499 1.00 18.34 22 ARG E C 1
ATOM 1773 O O . ARG B 2 22 ? -10.188 -29.621 -41.688 1.00 16.62 22 ARG E O 1
ATOM 1781 N N . CYS B 2 23 ? -10.800 -30.693 -43.610 1.00 14.54 23 CYS E N 1
ATOM 1782 C CA . CYS B 2 23 ? -11.711 -29.708 -44.115 1.00 14.45 23 CYS E CA 1
ATOM 1783 C C . CYS B 2 23 ? -12.966 -30.330 -44.678 1.00 17.33 23 CYS E C 1
ATOM 1784 O O . CYS B 2 23 ? -12.934 -31.428 -45.262 1.00 16.74 23 CYS E O 1
ATOM 1787 N N . VAL B 2 24 ? -14.055 -29.596 -44.550 1.00 13.25 24 VAL E N 1
ATOM 1788 C CA . VAL B 2 24 ? -15.326 -29.919 -45.174 1.00 14.18 24 VAL E CA 1
ATOM 1789 C C . VAL B 2 24 ? -15.693 -28.784 -46.123 1.00 16.68 24 VAL E C 1
ATOM 1790 O O . VAL B 2 24 ? -16.260 -27.763 -45.706 1.00 16.65 24 VAL E O 1
ATOM 1794 N N . PRO B 2 25 ? -15.309 -28.880 -47.414 1.00 15.20 25 PRO E N 1
ATOM 1795 C CA . PRO B 2 25 ? -15.710 -27.819 -48.362 1.00 15.36 25 PRO E CA 1
ATOM 1796 C C . PRO B 2 25 ? -17.247 -27.715 -48.470 1.00 19.24 25 PRO E C 1
ATOM 1797 O O . PRO B 2 25 ? -17.979 -28.630 -48.041 1.00 19.80 25 PRO E O 1
ATOM 1801 N N . ILE B 2 26 ? -17.745 -26.600 -49.026 1.00 14.75 26 ILE E N 1
ATOM 1802 C CA . ILE B 2 26 ? -19.182 -26.409 -49.272 1.00 14.70 26 ILE E CA 1
ATOM 1803 C C . ILE B 2 26 ? -19.570 -27.468 -50.323 1.00 21.03 26 ILE E C 1
ATOM 1804 O O . ILE B 2 26 ? -18.923 -27.548 -51.371 1.00 19.77 26 ILE E O 1
ATOM 1809 N N . SER B 2 27 ? -20.532 -28.347 -49.963 1.00 19.29 27 SER E N 1
ATOM 1810 C CA . SER B 2 27 ? -20.945 -29.548 -50.725 1.00 20.27 27 SER E CA 1
ATOM 1811 C C . SER B 2 27 ? -21.027 -29.537 -52.253 1.00 25.43 27 SER E C 1
ATOM 1812 O O . SER B 2 27 ? -20.634 -30.530 -52.876 1.00 28.03 27 SER E O 1
ATOM 1815 N N A ASN B 2 28 ? -21.551 -28.440 -52.828 0.50 21.32 28 ASN E N 1
ATOM 1816 N N B ASN B 2 28 ? -21.532 -28.485 -52.881 0.50 21.49 28 ASN E N 1
ATOM 1817 C CA A ASN B 2 28 ? -21.743 -28.250 -54.276 0.50 20.98 28 ASN E CA 1
ATOM 1818 C CA B ASN B 2 28 ? -21.579 -28.539 -54.353 0.50 21.12 28 ASN E CA 1
ATOM 1819 C C A ASN B 2 28 ? -20.591 -27.469 -54.959 0.50 22.72 28 ASN E C 1
ATOM 1820 C C B ASN B 2 28 ? -20.391 -27.854 -55.044 0.50 23.36 28 ASN E C 1
ATOM 1821 O O A ASN B 2 28 ? -20.732 -27.034 -56.107 0.50 21.22 28 ASN E O 1
ATOM 1822 O O B ASN B 2 28 ? -20.298 -27.871 -56.277 0.50 23.55 28 ASN E O 1
ATOM 1831 N N . HIS B 2 29 ? -19.468 -27.282 -54.254 1.00 17.85 29 HIS E N 1
ATOM 1832 C CA . HIS B 2 29 ? -18.303 -26.571 -54.802 1.00 16.40 29 HIS E CA 1
ATOM 1833 C C . HIS B 2 29 ? -17.326 -27.521 -55.485 1.00 18.04 29 HIS E C 1
ATOM 1834 O O . HIS B 2 29 ? -17.129 -28.636 -55.022 1.00 17.23 29 HIS E O 1
ATOM 1841 N N . LEU B 2 30 ? -16.748 -27.083 -56.602 1.00 15.21 30 LEU E N 1
ATOM 1842 C CA . LEU B 2 30 ? -15.837 -27.890 -57.403 1.00 14.55 30 LEU E CA 1
ATOM 1843 C C . LEU B 2 30 ? -14.365 -27.614 -57.175 1.00 15.62 30 LEU E C 1
ATOM 1844 O O . LEU B 2 30 ? -13.539 -28.485 -57.430 1.00 14.68 30 LEU E O 1
ATOM 1849 N N . TYR B 2 31 ? -14.032 -26.397 -56.691 1.00 11.07 31 TYR E N 1
ATOM 1850 C CA . TYR B 2 31 ? -12.663 -25.984 -56.441 1.00 10.36 31 TYR E CA 1
ATOM 1851 C C . TYR B 2 31 ? -12.416 -25.864 -54.941 1.00 12.45 31 TYR E C 1
ATOM 1852 O O . TYR B 2 31 ? -13.212 -25.237 -54.254 1.00 11.56 31 TYR E O 1
ATOM 1861 N N . PHE B 2 32 ? -11.344 -26.480 -54.463 1.00 11.33 39 PHE E N 1
ATOM 1862 C CA . PHE B 2 32 ? -10.953 -26.462 -53.055 1.00 10.58 39 PHE E CA 1
ATOM 1863 C C . PHE B 2 32 ? -9.527 -25.910 -52.925 1.00 14.74 39 PHE E C 1
ATOM 1864 O O . PHE B 2 32 ? -8.686 -26.109 -53.804 1.00 13.11 39 PHE E O 1
ATOM 1872 N N . TYR B 2 33 ? -9.252 -25.210 -51.822 1.00 11.84 40 TYR E N 1
ATOM 1873 C CA . TYR B 2 33 ? -7.977 -24.527 -51.671 1.00 11.58 40 TYR E CA 1
ATOM 1874 C C . TYR B 2 33 ? -7.455 -24.648 -50.270 1.00 13.49 40 TYR E C 1
ATOM 1875 O O . TYR B 2 33 ? -8.261 -24.746 -49.349 1.00 11.18 40 TYR E O 1
ATOM 1884 N N . TRP B 2 34 ? -6.100 -24.563 -50.113 1.00 10.57 41 TRP E N 1
ATOM 1885 C CA . TRP B 2 34 ? -5.424 -24.411 -48.825 1.00 10.20 41 TRP E CA 1
ATOM 1886 C C . TRP B 2 34 ? -4.550 -23.173 -48.915 1.00 14.00 41 TRP E C 1
ATOM 1887 O O . TRP B 2 34 ? -3.818 -22.975 -49.911 1.00 10.73 41 TRP E O 1
ATOM 1898 N N . TYR B 2 35 ? -4.681 -22.325 -47.870 1.00 9.16 42 TYR E N 1
ATOM 1899 C CA . TYR B 2 35 ? -3.894 -21.109 -47.619 1.00 8.52 42 TYR E CA 1
ATOM 1900 C C . TYR B 2 35 ? -3.357 -21.200 -46.201 1.00 13.24 42 TYR E C 1
ATOM 1901 O O . TYR B 2 35 ? -3.927 -21.895 -45.364 1.00 12.02 42 TYR E O 1
ATOM 1910 N N . ARG B 2 36 ? -2.261 -20.517 -45.930 1.00 12.67 43 ARG E N 1
ATOM 1911 C CA . ARG B 2 36 ? -1.814 -20.416 -44.541 1.00 12.82 43 ARG E CA 1
ATOM 1912 C C . ARG B 2 36 ? -1.370 -18.993 -44.206 1.00 14.15 43 ARG E C 1
ATOM 1913 O O . ARG B 2 36 ? -0.969 -18.244 -45.102 1.00 12.45 43 ARG E O 1
ATOM 1921 N N . GLN B 2 37 ? -1.326 -18.682 -42.908 1.00 11.48 44 GLN E N 1
ATOM 1922 C CA . GLN B 2 37 ? -0.836 -17.403 -42.447 1.00 12.56 44 GLN E CA 1
ATOM 1923 C C . GLN B 2 37 ? 0.060 -17.609 -41.247 1.00 16.07 44 GLN E C 1
ATOM 1924 O O . GLN B 2 37 ? -0.400 -18.047 -40.189 1.00 14.93 44 GLN E O 1
ATOM 1930 N N . ILE B 2 38 ? 1.336 -17.315 -41.427 1.00 15.75 45 ILE E N 1
ATOM 1931 C CA . ILE B 2 38 ? 2.297 -17.334 -40.321 1.00 17.10 45 ILE E CA 1
ATOM 1932 C C . ILE B 2 38 ? 1.996 -16.013 -39.576 1.00 21.15 45 ILE E C 1
ATOM 1933 O O . ILE B 2 38 ? 1.695 -15.003 -40.228 1.00 17.49 45 ILE E O 1
ATOM 1938 N N . LEU B 2 39 ? 2.009 -16.026 -38.228 1.00 19.46 46 LEU E N 1
ATOM 1939 C CA . LEU B 2 39 ? 1.722 -14.809 -37.452 1.00 20.28 46 LEU E CA 1
ATOM 1940 C C . LEU B 2 39 ? 2.556 -13.606 -37.886 1.00 21.85 46 LEU E C 1
ATOM 1941 O O . LEU B 2 39 ? 3.761 -13.738 -38.128 1.00 19.48 46 LEU E O 1
ATOM 1946 N N . GLY B 2 40 ? 1.852 -12.495 -38.095 1.00 20.89 47 GLY E N 1
ATOM 1947 C CA . GLY B 2 40 ? 2.403 -11.215 -38.531 1.00 21.82 47 GLY E CA 1
ATOM 1948 C C . GLY B 2 40 ? 2.753 -11.144 -40.004 1.00 26.72 47 GLY E C 1
ATOM 1949 O O . GLY B 2 40 ? 3.292 -10.133 -40.459 1.00 26.49 47 GLY E O 1
ATOM 1950 N N . GLN B 2 41 ? 2.459 -12.217 -40.771 1.00 21.55 48 GLN E N 1
ATOM 1951 C CA . GLN B 2 41 ? 2.728 -12.276 -42.210 1.00 19.72 48 GLN E CA 1
ATOM 1952 C C . GLN B 2 41 ? 1.401 -12.345 -42.970 1.00 19.98 48 GLN E C 1
ATOM 1953 O O . GLN B 2 41 ? 0.355 -12.497 -42.359 1.00 19.00 48 GLN E O 1
ATOM 1959 N N . LYS B 2 42 ? 1.460 -12.296 -44.301 1.00 14.42 49 LYS E N 1
ATOM 1960 C CA . LYS B 2 42 ? 0.287 -12.339 -45.156 1.00 14.13 49 LYS E CA 1
ATOM 1961 C C . LYS B 2 42 ? -0.277 -13.749 -45.297 1.00 14.40 49 LYS E C 1
ATOM 1962 O O . LYS B 2 42 ? 0.455 -14.729 -45.180 1.00 15.21 49 LYS E O 1
ATOM 1968 N N . VAL B 2 43 ? -1.585 -13.840 -45.553 1.00 10.56 50 VAL E N 1
ATOM 1969 C CA . VAL B 2 43 ? -2.259 -15.119 -45.863 1.00 9.38 50 VAL E CA 1
ATOM 1970 C C . VAL B 2 43 ? -1.628 -15.515 -47.218 1.00 13.34 50 VAL E C 1
ATOM 1971 O O . VAL B 2 43 ? -1.554 -14.670 -48.114 1.00 14.10 50 VAL E O 1
ATOM 1975 N N . GLU B 2 44 ? -1.092 -16.740 -47.325 1.00 11.56 51 GLU E N 1
ATOM 1976 C CA . GLU B 2 44 ? -0.388 -17.170 -48.528 1.00 11.44 51 GLU E CA 1
ATOM 1977 C C . GLU B 2 44 ? -1.019 -18.418 -49.126 1.00 13.57 51 GLU E C 1
ATOM 1978 O O . GLU B 2 44 ? -1.343 -19.370 -48.401 1.00 12.59 51 GLU E O 1
ATOM 1984 N N . PHE B 2 45 ? -1.124 -18.449 -50.473 1.00 9.07 52 PHE E N 1
ATOM 1985 C CA . PHE B 2 45 ? -1.617 -19.631 -51.179 1.00 9.56 52 PHE E CA 1
ATOM 1986 C C . PHE B 2 45 ? -0.712 -20.855 -51.021 1.00 12.73 52 PHE E C 1
ATOM 1987 O O . PHE B 2 45 ? 0.521 -20.725 -51.134 1.00 14.90 52 PHE E O 1
ATOM 1995 N N . LEU B 2 46 ? -1.324 -22.059 -50.870 1.00 11.32 53 LEU E N 1
ATOM 1996 C CA . LEU B 2 46 ? -0.576 -23.317 -50.817 1.00 11.25 53 LEU E CA 1
ATOM 1997 C C . LEU B 2 46 ? -0.883 -24.172 -52.052 1.00 14.12 53 LEU E C 1
ATOM 1998 O O . LEU B 2 46 ? 0.024 -24.482 -52.819 1.00 12.64 53 LEU E O 1
ATOM 2003 N N . VAL B 2 47 ? -2.178 -24.472 -52.272 1.00 10.34 54 VAL E N 1
ATOM 2004 C CA . VAL B 2 47 ? -2.639 -25.390 -53.306 1.00 9.74 54 VAL E CA 1
ATOM 2005 C C . VAL B 2 47 ? -4.129 -25.226 -53.584 1.00 13.26 54 VAL E C 1
ATOM 2006 O O . VAL B 2 47 ? -4.911 -24.834 -52.717 1.00 12.19 54 VAL E O 1
ATOM 2010 N N . SER B 2 48 ? -4.513 -25.520 -54.820 1.00 10.08 55 SER E N 1
ATOM 2011 C CA . SER B 2 48 ? -5.904 -25.573 -55.243 1.00 10.09 55 SER E CA 1
ATOM 2012 C C . SER B 2 48 ? -6.122 -26.954 -55.868 1.00 12.71 55 SER E C 1
ATOM 2013 O O . SER B 2 48 ? -5.169 -27.612 -56.308 1.00 12.82 55 SER E O 1
ATOM 2016 N N . PHE B 2 49 ? -7.370 -27.404 -55.865 1.00 11.55 56 PHE E N 1
ATOM 2017 C CA . PHE B 2 49 ? -7.708 -28.771 -56.250 1.00 9.61 56 PHE E CA 1
ATOM 2018 C C . PHE B 2 49 ? -9.025 -28.821 -56.992 1.00 13.21 56 PHE E C 1
ATOM 2019 O O . PHE B 2 49 ? -9.975 -28.105 -56.657 1.00 11.22 56 PHE E O 1
ATOM 2027 N N . TYR B 2 50 ? -9.101 -29.673 -58.018 1.00 10.41 57 TYR E N 1
ATOM 2028 C CA . TYR B 2 50 ? -10.307 -29.728 -58.805 1.00 9.91 57 TYR E CA 1
ATOM 2029 C C . TYR B 2 50 ? -10.364 -31.080 -59.483 1.00 11.25 57 TYR E C 1
ATOM 2030 O O . TYR B 2 50 ? -9.353 -31.555 -60.016 1.00 12.68 57 TYR E O 1
ATOM 2039 N N . ASN B 2 51 ? -11.569 -31.646 -59.500 1.00 10.73 58 ASN E N 1
ATOM 2040 C CA . ASN B 2 51 ? -11.851 -32.880 -60.186 1.00 11.33 58 ASN E CA 1
ATOM 2041 C C . ASN B 2 51 ? -10.832 -33.977 -59.876 1.00 14.77 58 ASN E C 1
ATOM 2042 O O . ASN B 2 51 ? -10.209 -34.528 -60.792 1.00 15.28 58 ASN E O 1
ATOM 2047 N N . ASN B 2 52 ? -10.638 -34.282 -58.575 1.00 11.93 59 ASN E N 1
ATOM 2048 C CA . ASN B 2 52 ? -9.757 -35.362 -58.121 1.00 12.19 59 ASN E CA 1
ATOM 2049 C C . ASN B 2 52 ? -8.250 -35.233 -58.391 1.00 15.60 59 ASN E C 1
ATOM 2050 O O . ASN B 2 52 ? -7.499 -36.177 -58.169 1.00 16.16 59 ASN E O 1
ATOM 2055 N N . GLU B 2 53 ? -7.805 -34.031 -58.815 1.00 11.91 60 GLU E N 1
ATOM 2056 C CA . GLU B 2 53 ? -6.410 -33.742 -59.052 1.00 12.30 60 GLU E CA 1
ATOM 2057 C C . GLU B 2 53 ? -6.057 -32.344 -58.594 1.00 15.64 60 GLU E C 1
ATOM 2058 O O . GLU B 2 53 ? -6.926 -31.457 -58.541 1.00 13.56 60 GLU E O 1
ATOM 2064 N N A ILE B 2 54 ? -4.764 -32.120 -58.307 0.50 14.40 61 ILE E N 1
ATOM 2065 N N B ILE B 2 54 ? -4.766 -32.120 -58.328 0.50 15.58 61 ILE E N 1
ATOM 2066 C CA A ILE B 2 54 ? -4.254 -30.792 -57.979 0.50 13.85 61 ILE E CA 1
ATOM 2067 C CA B ILE B 2 54 ? -4.269 -30.789 -58.014 0.50 15.69 61 ILE E CA 1
ATOM 2068 C C A ILE B 2 54 ? -4.556 -29.896 -59.194 0.50 18.24 61 ILE E C 1
ATOM 2069 C C B ILE B 2 54 ? -4.581 -29.887 -59.210 0.50 18.81 61 ILE E C 1
ATOM 2070 O O A ILE B 2 54 ? -4.590 -30.382 -60.334 0.50 16.98 61 ILE E O 1
ATOM 2071 O O B ILE B 2 54 ? -4.667 -30.366 -60.351 0.50 17.16 61 ILE E O 1
ATOM 2080 N N . SER B 2 55 ? -4.814 -28.607 -58.943 1.00 15.57 66 SER E N 1
ATOM 2081 C CA . SER B 2 55 ? -5.056 -27.650 -59.997 1.00 15.70 66 SER E CA 1
ATOM 2082 C C . SER B 2 55 ? -3.829 -26.732 -60.119 1.00 21.48 66 SER E C 1
ATOM 2083 O O . SER B 2 55 ? -3.187 -26.732 -61.165 1.00 23.24 66 SER E O 1
ATOM 2086 N N . GLU B 2 56 ? -3.432 -26.047 -59.011 1.00 15.51 67 GLU E N 1
ATOM 2087 C CA . GLU B 2 56 ? -2.311 -25.123 -58.932 1.00 13.77 67 GLU E CA 1
ATOM 2088 C C . GLU B 2 56 ? -1.655 -25.295 -57.554 1.00 17.88 67 GLU E C 1
ATOM 2089 O O . GLU B 2 56 ? -2.318 -25.701 -56.605 1.00 16.21 67 GLU E O 1
ATOM 2095 N N . LYS B 2 57 ? -0.346 -25.062 -57.468 1.00 17.10 68 LYS E N 1
ATOM 2096 C CA . LYS B 2 57 ? 0.395 -25.151 -56.213 1.00 18.01 68 LYS E CA 1
ATOM 2097 C C . LYS B 2 57 ? 1.496 -24.113 -56.161 1.00 22.93 68 LYS E C 1
ATOM 2098 O O . LYS B 2 57 ? 2.061 -23.755 -57.204 1.00 20.53 68 LYS E O 1
ATOM 2104 N N . SER B 2 58 ? 1.800 -23.625 -54.953 1.00 22.10 69 SER E N 1
ATOM 2105 C CA . SER B 2 58 ? 2.866 -22.641 -54.785 1.00 23.79 69 SER E CA 1
ATOM 2106 C C . SER B 2 58 ? 4.198 -23.358 -54.508 1.00 33.85 69 SER E C 1
ATOM 2107 O O . SER B 2 58 ? 4.273 -24.596 -54.574 1.00 34.04 69 SER E O 1
ATOM 2110 N N . GLU B 2 59 ? 5.244 -22.562 -54.222 1.00 33.68 70 GLU E N 1
ATOM 2111 C CA . GLU B 2 59 ? 6.604 -22.989 -53.870 1.00 34.15 70 GLU E CA 1
ATOM 2112 C C . GLU B 2 59 ? 6.570 -23.560 -52.439 1.00 36.29 70 GLU E C 1
ATOM 2113 O O . GLU B 2 59 ? 7.275 -24.528 -52.144 1.00 35.24 70 GLU E O 1
ATOM 2119 N N . ILE B 2 60 ? 5.727 -22.961 -51.553 1.00 32.26 71 ILE E N 1
ATOM 2120 C CA . ILE B 2 60 ? 5.543 -23.383 -50.152 1.00 31.99 71 ILE E CA 1
ATOM 2121 C C . ILE B 2 60 ? 5.079 -24.852 -50.105 1.00 34.70 71 ILE E C 1
ATOM 2122 O O . ILE B 2 60 ? 5.487 -25.594 -49.211 1.00 32.91 71 ILE E O 1
ATOM 2127 N N . PHE B 2 61 ? 4.257 -25.272 -51.099 1.00 30.70 72 PHE E N 1
ATOM 2128 C CA . PHE B 2 61 ? 3.756 -26.642 -51.241 1.00 29.97 72 PHE E CA 1
ATOM 2129 C C . PHE B 2 61 ? 4.898 -27.489 -51.833 1.00 38.85 72 PHE E C 1
ATOM 2130 O O . PHE B 2 61 ? 4.875 -27.846 -53.008 1.00 39.13 72 PHE E O 1
ATOM 2138 N N . ASP B 2 62 ? 5.919 -27.771 -51.004 1.00 39.64 73 ASP E N 1
ATOM 2139 C CA . ASP B 2 62 ? 7.153 -28.475 -51.385 1.00 41.74 73 ASP E CA 1
ATOM 2140 C C . ASP B 2 62 ? 7.050 -29.996 -51.663 1.00 48.86 73 ASP E C 1
ATOM 2141 O O . ASP B 2 62 ? 6.259 -30.424 -52.510 1.00 50.22 73 ASP E O 1
ATOM 2146 N N . ASP B 2 63 ? 7.906 -30.782 -51.000 1.00 45.47 74 ASP E N 1
ATOM 2147 C CA . ASP B 2 63 ? 7.980 -32.236 -51.040 1.00 44.78 74 ASP E CA 1
ATOM 2148 C C . ASP B 2 63 ? 7.232 -32.764 -49.804 1.00 44.81 74 ASP E C 1
ATOM 2149 O O . ASP B 2 63 ? 6.600 -33.821 -49.877 1.00 44.60 74 ASP E O 1
ATOM 2154 N N . GLN B 2 64 ? 7.276 -32.003 -48.683 1.00 38.56 75 GLN E N 1
ATOM 2155 C CA . GLN B 2 64 ? 6.596 -32.349 -47.423 1.00 37.12 75 GLN E CA 1
ATOM 2156 C C . GLN B 2 64 ? 5.060 -32.277 -47.519 1.00 35.88 75 GLN E C 1
ATOM 2157 O O . GLN B 2 64 ? 4.370 -32.995 -46.785 1.00 36.74 75 GLN E O 1
ATOM 2163 N N . PHE B 2 65 ? 4.523 -31.433 -48.412 1.00 25.68 76 PHE E N 1
ATOM 2164 C CA . PHE B 2 65 ? 3.071 -31.299 -48.504 1.00 22.58 76 PHE E CA 1
ATOM 2165 C C . PHE B 2 65 ? 2.402 -32.271 -49.470 1.00 24.03 76 PHE E C 1
ATOM 2166 O O . PHE B 2 65 ? 2.977 -32.660 -50.492 1.00 20.90 76 PHE E O 1
ATOM 2174 N N . SER B 2 66 ? 1.164 -32.651 -49.143 1.00 20.07 77 SER E N 1
ATOM 2175 C CA . SER B 2 66 ? 0.323 -33.459 -50.018 1.00 19.19 77 SER E CA 1
ATOM 2176 C C . SER B 2 66 ? -1.134 -33.166 -49.718 1.00 21.03 77 SER E C 1
ATOM 2177 O O . SER B 2 66 ? -1.488 -32.808 -48.581 1.00 20.90 77 SER E O 1
ATOM 2180 N N A VAL B 2 67 ? -1.967 -33.262 -50.744 0.50 15.59 78 VAL E N 1
ATOM 2181 N N B VAL B 2 67 ? -1.971 -33.274 -50.748 0.50 16.87 78 VAL E N 1
ATOM 2182 C CA A VAL B 2 67 ? -3.400 -33.068 -50.594 0.50 15.02 78 VAL E CA 1
ATOM 2183 C CA B VAL B 2 67 ? -3.395 -32.989 -50.658 0.50 16.93 78 VAL E CA 1
ATOM 2184 C C A VAL B 2 67 ? -4.124 -34.353 -50.910 0.50 20.06 78 VAL E C 1
ATOM 2185 C C B VAL B 2 67 ? -4.230 -34.218 -51.063 0.50 22.03 78 VAL E C 1
ATOM 2186 O O A VAL B 2 67 ? -3.600 -35.204 -51.642 0.50 17.65 78 VAL E O 1
ATOM 2187 O O B VAL B 2 67 ? -3.874 -34.909 -52.022 0.50 21.79 78 VAL E O 1
ATOM 2194 N N . GLU B 2 68 ? -5.268 -34.541 -50.265 1.00 18.68 79 GLU E N 1
ATOM 2195 C CA . GLU B 2 68 ? -6.118 -35.716 -50.461 1.00 18.78 79 GLU E CA 1
ATOM 2196 C C . GLU B 2 68 ? -7.588 -35.379 -50.511 1.00 22.04 79 GLU E C 1
ATOM 2197 O O . GLU B 2 68 ? -8.085 -34.518 -49.757 1.00 20.85 79 GLU E O 1
ATOM 2203 N N . ARG B 2 69 ? -8.295 -36.101 -51.393 1.00 17.21 80 ARG E N 1
ATOM 2204 C CA . ARG B 2 69 ? -9.732 -36.010 -51.569 1.00 16.54 80 ARG E CA 1
ATOM 2205 C C . ARG B 2 69 ? -10.185 -37.469 -51.428 1.00 22.55 80 ARG E C 1
ATOM 2206 O O . ARG B 2 69 ? -10.190 -38.221 -52.409 1.00 22.20 80 ARG E O 1
ATOM 2214 N N . PRO B 2 70 ? -10.378 -37.935 -50.171 1.00 19.08 81 PRO E N 1
ATOM 2215 C CA . PRO B 2 70 ? -10.645 -39.369 -49.972 1.00 20.10 81 PRO E CA 1
ATOM 2216 C C . PRO B 2 70 ? -12.069 -39.790 -50.319 1.00 25.21 81 PRO E C 1
ATOM 2217 O O . PRO B 2 70 ? -12.286 -40.961 -50.607 1.00 25.74 81 PRO E O 1
ATOM 2221 N N . ASP B 2 71 ? -13.015 -38.822 -50.361 1.00 20.37 82 ASP E N 1
ATOM 2222 C CA . ASP B 2 71 ? -14.426 -39.044 -50.674 1.00 20.22 82 ASP E CA 1
ATOM 2223 C C . ASP B 2 71 ? -15.074 -37.757 -51.179 1.00 25.05 82 ASP E C 1
ATOM 2224 O O . ASP B 2 71 ? -14.402 -36.725 -51.253 1.00 25.06 82 ASP E O 1
ATOM 2229 N N . GLY B 2 72 ? -16.387 -37.789 -51.409 1.00 22.36 83 GLY E N 1
ATOM 2230 C CA . GLY B 2 72 ? -17.120 -36.614 -51.872 1.00 22.18 83 GLY E CA 1
ATOM 2231 C C . GLY B 2 72 ? -17.392 -35.544 -50.834 1.00 25.00 83 GLY E C 1
ATOM 2232 O O . GLY B 2 72 ? -18.025 -34.536 -51.155 1.00 25.89 83 GLY E O 1
ATOM 2233 N N . SER B 2 73 ? -16.919 -35.729 -49.580 1.00 20.12 85 SER E N 1
ATOM 2234 C CA . SER B 2 73 ? -17.223 -34.773 -48.525 1.00 19.75 85 SER E CA 1
ATOM 2235 C C . SER B 2 73 ? -16.013 -34.120 -47.847 1.00 23.37 85 SER E C 1
ATOM 2236 O O . SER B 2 73 ? -16.065 -32.922 -47.583 1.00 25.51 85 SER E O 1
ATOM 2239 N N . ASN B 2 74 ? -14.927 -34.876 -47.634 1.00 15.52 86 ASN E N 1
ATOM 2240 C CA . ASN B 2 74 ? -13.719 -34.428 -46.938 1.00 14.84 86 ASN E CA 1
ATOM 2241 C C . ASN B 2 74 ? -12.578 -33.985 -47.870 1.00 17.64 86 ASN E C 1
ATOM 2242 O O . ASN B 2 74 ? -12.467 -34.426 -49.029 1.00 14.33 86 ASN E O 1
ATOM 2247 N N . PHE B 2 75 ? -11.724 -33.083 -47.347 1.00 14.79 87 PHE E N 1
ATOM 2248 C CA . PHE B 2 75 ? -10.576 -32.578 -48.079 1.00 15.19 87 PHE E CA 1
ATOM 2249 C C . PHE B 2 75 ? -9.469 -32.392 -47.054 1.00 16.16 87 PHE E C 1
ATOM 2250 O O . PHE B 2 75 ? -9.710 -31.836 -45.976 1.00 14.74 87 PHE E O 1
ATOM 2258 N N . THR B 2 76 ? -8.298 -32.936 -47.339 1.00 13.45 88 THR E N 1
ATOM 2259 C CA . THR B 2 76 ? -7.212 -32.944 -46.354 1.00 14.30 88 THR E CA 1
ATOM 2260 C C . THR B 2 76 ? -5.860 -32.423 -46.875 1.00 17.29 88 THR E C 1
ATOM 2261 O O . THR B 2 76 ? -5.510 -32.614 -48.047 1.00 16.77 88 THR E O 1
ATOM 2265 N N . LEU B 2 77 ? -5.084 -31.828 -45.965 1.00 12.88 89 LEU E N 1
ATOM 2266 C CA . LEU B 2 77 ? -3.735 -31.347 -46.220 1.00 12.41 89 LEU E CA 1
ATOM 2267 C C . LEU B 2 77 ? -2.815 -32.057 -45.245 1.00 17.41 89 LEU E C 1
ATOM 2268 O O . LEU B 2 77 ? -3.053 -32.041 -44.028 1.00 16.47 89 LEU E O 1
ATOM 2273 N N . LYS B 2 78 ? -1.802 -32.709 -45.782 1.00 14.84 90 LYS E N 1
ATOM 2274 C CA . LYS B 2 78 ? -0.836 -33.445 -44.983 1.00 14.83 90 LYS E CA 1
ATOM 2275 C C . LYS B 2 78 ? 0.504 -32.719 -45.021 1.00 17.23 90 LYS E C 1
ATOM 2276 O O . LYS B 2 78 ? 0.945 -32.298 -46.085 1.00 16.52 90 LYS E O 1
ATOM 2282 N N . ILE B 2 79 ? 1.152 -32.575 -43.858 1.00 18.06 91 ILE E N 1
ATOM 2283 C CA . ILE B 2 79 ? 2.505 -32.006 -43.743 1.00 17.70 91 ILE E CA 1
ATOM 2284 C C . ILE B 2 79 ? 3.334 -33.196 -43.270 1.00 23.58 91 ILE E C 1
ATOM 2285 O O . ILE B 2 79 ? 3.206 -33.592 -42.119 1.00 22.23 91 ILE E O 1
ATOM 2290 N N . ARG B 2 80 ? 4.110 -33.821 -44.186 1.00 24.44 92 ARG E N 1
ATOM 2291 C CA . ARG B 2 80 ? 4.902 -35.030 -43.921 1.00 25.35 92 ARG E CA 1
ATOM 2292 C C . ARG B 2 80 ? 5.853 -34.944 -42.720 1.00 28.68 92 ARG E C 1
ATOM 2293 O O . ARG B 2 80 ? 5.848 -35.848 -41.887 1.00 29.36 92 ARG E O 1
ATOM 2301 N N . SER B 2 81 ? 6.631 -33.857 -42.620 1.00 24.38 93 SER E N 1
ATOM 2302 C CA . SER B 2 81 ? 7.601 -33.636 -41.539 1.00 23.97 93 SER E CA 1
ATOM 2303 C C . SER B 2 81 ? 7.595 -32.162 -41.171 1.00 26.71 93 SER E C 1
ATOM 2304 O O . SER B 2 81 ? 8.192 -31.347 -41.874 1.00 26.45 93 SER E O 1
ATOM 2307 N N . THR B 2 82 ? 6.889 -31.810 -40.071 1.00 22.19 94 THR E N 1
ATOM 2308 C CA . THR B 2 82 ? 6.742 -30.418 -39.649 1.00 21.45 94 THR E CA 1
ATOM 2309 C C . THR B 2 82 ? 8.030 -29.730 -39.276 1.00 24.29 94 THR E C 1
ATOM 2310 O O . THR B 2 82 ? 8.937 -30.340 -38.699 1.00 24.00 94 THR E O 1
ATOM 2314 N N . LYS B 2 83 ? 8.089 -28.443 -39.607 1.00 20.85 95 LYS E N 1
ATOM 2315 C CA . LYS B 2 83 ? 9.188 -27.549 -39.280 1.00 21.00 95 LYS E CA 1
ATOM 2316 C C . LYS B 2 83 ? 8.669 -26.509 -38.329 1.00 25.51 95 LYS E C 1
ATOM 2317 O O . LYS B 2 83 ? 7.458 -26.264 -38.285 1.00 24.53 95 LYS E O 1
ATOM 2323 N N . LEU B 2 84 ? 9.579 -25.855 -37.597 1.00 24.09 96 LEU E N 1
ATOM 2324 C CA . LEU B 2 84 ? 9.231 -24.746 -36.709 1.00 23.76 96 LEU E CA 1
ATOM 2325 C C . LEU B 2 84 ? 8.487 -23.625 -37.501 1.00 26.06 96 LEU E C 1
ATOM 2326 O O . LEU B 2 84 ? 7.501 -23.077 -37.007 1.00 25.29 96 LEU E O 1
ATOM 2331 N N . GLU B 2 85 ? 8.882 -23.398 -38.770 1.00 23.30 97 GLU E N 1
ATOM 2332 C CA . GLU B 2 85 ? 8.314 -22.405 -39.698 1.00 22.89 97 GLU E CA 1
ATOM 2333 C C . GLU B 2 85 ? 6.868 -22.772 -40.185 1.00 25.81 97 GLU E C 1
ATOM 2334 O O . GLU B 2 85 ? 6.176 -21.927 -40.778 1.00 27.25 97 GLU E O 1
ATOM 2340 N N . ASP B 2 86 ? 6.403 -23.999 -39.890 1.00 19.14 98 ASP E N 1
ATOM 2341 C CA . ASP B 2 86 ? 5.045 -24.433 -40.250 1.00 17.52 98 ASP E CA 1
ATOM 2342 C C . ASP B 2 86 ? 3.974 -23.978 -39.259 1.00 19.58 98 ASP E C 1
ATOM 2343 O O . ASP B 2 86 ? 2.796 -24.150 -39.559 1.00 18.86 98 ASP E O 1
ATOM 2348 N N . SER B 2 87 ? 4.372 -23.350 -38.117 1.00 17.19 99 SER E N 1
ATOM 2349 C CA . SER B 2 87 ? 3.424 -22.780 -37.148 1.00 16.61 99 SER E CA 1
ATOM 2350 C C . SER B 2 87 ? 2.704 -21.659 -37.877 1.00 18.68 99 SER E C 1
ATOM 2351 O O . SER B 2 87 ? 3.337 -20.724 -38.380 1.00 17.24 99 SER E O 1
ATOM 2354 N N . ALA B 2 88 ? 1.387 -21.804 -38.006 1.00 15.62 100 ALA E N 1
ATOM 2355 C CA . ALA B 2 88 ? 0.569 -20.913 -38.802 1.00 15.01 100 ALA E CA 1
ATOM 2356 C C . ALA B 2 88 ? -0.903 -21.286 -38.663 1.00 15.39 100 ALA E C 1
ATOM 2357 O O . ALA B 2 88 ? -1.235 -22.388 -38.201 1.00 15.00 100 ALA E O 1
ATOM 2359 N N . MET B 2 89 ? -1.775 -20.376 -39.124 1.00 10.33 101 MET E N 1
ATOM 2360 C CA . MET B 2 89 ? -3.188 -20.602 -39.251 1.00 9.50 101 MET E CA 1
ATOM 2361 C C . MET B 2 89 ? -3.375 -21.175 -40.657 1.00 15.19 101 MET E C 1
ATOM 2362 O O . MET B 2 89 ? -2.990 -20.513 -41.630 1.00 16.87 101 MET E O 1
ATOM 2367 N N . TYR B 2 90 ? -3.918 -22.399 -40.755 1.00 10.34 102 TYR E N 1
ATOM 2368 C CA . TYR B 2 90 ? -4.173 -23.089 -42.035 1.00 10.54 102 TYR E CA 1
ATOM 2369 C C . TYR B 2 90 ? -5.638 -22.994 -42.385 1.00 12.12 102 TYR E C 1
ATOM 2370 O O . TYR B 2 90 ? -6.474 -23.509 -41.646 1.00 11.53 102 TYR E O 1
ATOM 2379 N N . PHE B 2 91 ? -5.950 -22.345 -43.517 1.00 9.03 103 PHE E N 1
ATOM 2380 C CA . PHE B 2 91 ? -7.329 -22.179 -43.948 1.00 10.40 103 PHE E CA 1
ATOM 2381 C C . PHE B 2 91 ? -7.635 -23.012 -45.149 1.00 14.69 103 PHE E C 1
ATOM 2382 O O . PHE B 2 91 ? -6.869 -23.014 -46.111 1.00 14.90 103 PHE E O 1
ATOM 2390 N N . CYS B 2 92 ? -8.781 -23.633 -45.137 1.00 14.10 104 CYS E N 1
ATOM 2391 C CA A CYS B 2 92 ? -9.285 -24.344 -46.288 0.50 14.51 104 CYS E CA 1
ATOM 2392 C CA B CYS B 2 92 ? -9.213 -24.295 -46.357 0.50 14.68 104 CYS E CA 1
ATOM 2393 C C . CYS B 2 92 ? -10.332 -23.401 -46.891 1.00 17.32 104 CYS E C 1
ATOM 2394 O O . CYS B 2 92 ? -10.972 -22.649 -46.135 1.00 15.44 104 CYS E O 1
ATOM 2399 N N . ALA B 2 93 ? -10.494 -23.394 -48.210 1.00 12.65 105 ALA E N 1
ATOM 2400 C CA . ALA B 2 93 ? -11.502 -22.576 -48.849 1.00 12.01 105 ALA E CA 1
ATOM 2401 C C . ALA B 2 93 ? -12.107 -23.388 -49.992 1.00 12.52 105 ALA E C 1
ATOM 2402 O O . ALA B 2 93 ? -11.547 -24.425 -50.379 1.00 11.86 105 ALA E O 1
ATOM 2404 N N . SER B 2 94 ? -13.235 -22.922 -50.509 1.00 10.61 106 SER E N 1
ATOM 2405 C CA . SER B 2 94 ? -13.873 -23.509 -51.677 1.00 10.50 106 SER E CA 1
ATOM 2406 C C . SER B 2 94 ? -14.635 -22.461 -52.501 1.00 14.71 106 SER E C 1
ATOM 2407 O O . SER B 2 94 ? -15.140 -21.470 -51.963 1.00 15.19 106 SER E O 1
ATOM 2410 N N . SER B 2 95 ? -14.770 -22.722 -53.801 1.00 12.54 107 SER E N 1
ATOM 2411 C CA . SER B 2 95 ? -15.527 -21.871 -54.716 1.00 12.15 107 SER E CA 1
ATOM 2412 C C . SER B 2 95 ? -16.320 -22.803 -55.643 1.00 17.64 107 SER E C 1
ATOM 2413 O O . SER B 2 95 ? -15.889 -23.953 -55.864 1.00 15.32 107 SER E O 1
ATOM 2416 N N . ARG B 2 96 ? -17.493 -22.339 -56.116 1.00 16.14 108 ARG E N 1
ATOM 2417 C CA . ARG B 2 96 ? -18.362 -23.130 -57.008 1.00 16.32 108 ARG E CA 1
ATOM 2418 C C . ARG B 2 96 ? -17.556 -23.476 -58.288 1.00 20.54 108 ARG E C 1
ATOM 2419 O O . ARG B 2 96 ? -17.400 -24.648 -58.624 1.00 20.38 108 ARG E O 1
ATOM 2427 N N . LEU B 2 97 ? -16.975 -22.451 -58.933 1.00 18.89 109 LEU E N 1
ATOM 2428 C CA . LEU B 2 97 ? -16.099 -22.590 -60.104 1.00 18.14 109 LEU E CA 1
ATOM 2429 C C . LEU B 2 97 ? -14.849 -21.740 -59.876 1.00 20.35 109 LEU E C 1
ATOM 2430 O O . LEU B 2 97 ? -14.668 -21.256 -58.756 1.00 20.06 109 LEU E O 1
ATOM 2435 N N . ALA B 2 98 ? -13.956 -21.611 -60.890 1.00 16.50 110 ALA E N 1
ATOM 2436 C CA . ALA B 2 98 ? -12.733 -20.800 -60.766 1.00 17.40 110 ALA E CA 1
ATOM 2437 C C . ALA B 2 98 ? -12.677 -19.550 -61.688 1.00 20.52 110 ALA E C 1
ATOM 2438 O O . ALA B 2 98 ? -11.593 -19.034 -61.992 1.00 19.62 110 ALA E O 1
ATOM 2440 N N . GLY B 2 99 ? -13.854 -19.030 -62.031 1.00 20.00 111 GLY E N 1
ATOM 2441 C CA . GLY B 2 99 ? -13.985 -17.801 -62.812 1.00 20.21 111 GLY E CA 1
ATOM 2442 C C . GLY B 2 99 ? -13.646 -16.568 -61.989 1.00 24.69 111 GLY E C 1
ATOM 2443 O O . GLY B 2 99 ? -13.518 -16.646 -60.761 1.00 24.30 111 GLY E O 1
ATOM 2444 N N . GLY B 2 100 ? -13.517 -15.431 -62.665 1.00 20.58 112 GLY E N 1
ATOM 2445 C CA . GLY B 2 100 ? -13.223 -14.140 -62.037 1.00 19.97 112 GLY E CA 1
ATOM 2446 C C . GLY B 2 100 ? -14.223 -13.731 -60.970 1.00 22.72 112 GLY E C 1
ATOM 2447 O O . GLY B 2 100 ? -13.825 -13.251 -59.903 1.00 20.52 112 GLY E O 1
ATOM 2448 N N . MET B 2 101 ? -15.527 -13.974 -61.210 1.00 21.63 113 MET E N 1
ATOM 2449 C CA . MET B 2 101 ? -16.557 -13.599 -60.234 1.00 23.69 113 MET E CA 1
ATOM 2450 C C . MET B 2 101 ? -16.855 -14.624 -59.133 1.00 25.07 113 MET E C 1
ATOM 2451 O O . MET B 2 101 ? -17.711 -14.367 -58.279 1.00 25.43 113 MET E O 1
ATOM 2456 N N . ASP B 2 102 ? -16.133 -15.762 -59.122 1.00 19.50 117 ASP E N 1
ATOM 2457 C CA . ASP B 2 102 ? -16.341 -16.800 -58.108 1.00 17.80 117 ASP E CA 1
ATOM 2458 C C . ASP B 2 102 ? -15.711 -16.454 -56.770 1.00 17.08 117 ASP E C 1
ATOM 2459 O O . ASP B 2 102 ? -14.493 -16.390 -56.665 1.00 17.07 117 ASP E O 1
ATOM 2464 N N . GLU B 2 103 ? -16.540 -16.337 -55.738 1.00 14.96 118 GLU E N 1
ATOM 2465 C CA . GLU B 2 103 ? -16.086 -16.094 -54.380 1.00 15.28 118 GLU E CA 1
ATOM 2466 C C . GLU B 2 103 ? -15.376 -17.331 -53.799 1.00 17.91 118 GLU E C 1
ATOM 2467 O O . GLU B 2 103 ? -15.788 -18.455 -54.082 1.00 20.40 118 GLU E O 1
ATOM 2473 N N . GLN B 2 104 ? -14.316 -17.130 -53.025 1.00 13.64 119 GLN E N 1
ATOM 2474 C CA . GLN B 2 104 ? -13.624 -18.245 -52.366 1.00 13.11 119 GLN E CA 1
ATOM 2475 C C . GLN B 2 104 ? -14.044 -18.148 -50.907 1.00 16.22 119 GLN E C 1
ATOM 2476 O O . GLN B 2 104 ? -13.711 -17.181 -50.235 1.00 16.61 119 GLN E O 1
ATOM 2482 N N . PHE B 2 105 ? -14.874 -19.082 -50.473 1.00 12.04 120 PHE E N 1
ATOM 2483 C CA . PHE B 2 105 ? -15.431 -19.101 -49.128 1.00 12.84 120 PHE E CA 1
ATOM 2484 C C . PHE B 2 105 ? -14.445 -19.772 -48.192 1.00 15.26 120 PHE E C 1
ATOM 2485 O O . PHE B 2 105 ? -13.943 -20.838 -48.516 1.00 11.45 120 PHE E O 1
ATOM 2493 N N . PHE B 2 106 ? -14.081 -19.094 -47.076 1.00 12.92 121 PHE E N 1
ATOM 2494 C CA . PHE B 2 106 ? -13.042 -19.565 -46.162 1.00 12.31 121 PHE E CA 1
ATOM 2495 C C . PHE B 2 106 ? -13.616 -20.271 -44.942 1.00 16.83 121 PHE E C 1
ATOM 2496 O O . PHE B 2 106 ? -14.680 -19.893 -44.447 1.00 16.31 121 PHE E O 1
ATOM 2504 N N . GLY B 2 107 ? -12.881 -21.273 -44.467 1.00 13.53 122 GLY E N 1
ATOM 2505 C CA . GLY B 2 107 ? -13.198 -21.978 -43.232 1.00 12.29 122 GLY E CA 1
ATOM 2506 C C . GLY B 2 107 ? -12.662 -21.175 -42.057 1.00 14.95 122 GLY E C 1
ATOM 2507 O O . GLY B 2 107 ? -11.984 -20.146 -42.243 1.00 12.17 122 GLY E O 1
ATOM 2508 N N . PRO B 2 108 ? -12.918 -21.653 -40.832 1.00 13.34 123 PRO E N 1
ATOM 2509 C CA . PRO B 2 108 ? -12.461 -20.904 -39.641 1.00 13.87 123 PRO E CA 1
ATOM 2510 C C . PRO B 2 108 ? -10.984 -21.092 -39.317 1.00 18.30 123 PRO E C 1
ATOM 2511 O O . PRO B 2 108 ? -10.446 -20.425 -38.424 1.00 19.96 123 PRO E O 1
ATOM 2515 N N . GLY B 2 109 ? -10.339 -22.010 -40.028 1.00 13.37 124 GLY E N 1
ATOM 2516 C CA . GLY B 2 109 ? -8.925 -22.305 -39.875 1.00 13.38 124 GLY E CA 1
ATOM 2517 C C . GLY B 2 109 ? -8.578 -23.243 -38.739 1.00 14.05 124 GLY E C 1
ATOM 2518 O O . GLY B 2 109 ? -9.333 -23.375 -37.766 1.00 12.18 124 GLY E O 1
ATOM 2519 N N . THR B 2 110 ? -7.414 -23.881 -38.862 1.00 10.64 125 THR E N 1
ATOM 2520 C CA . THR B 2 110 ? -6.790 -24.691 -37.815 1.00 10.29 125 THR E CA 1
ATOM 2521 C C . THR B 2 110 ? -5.463 -24.003 -37.513 1.00 13.65 125 THR E C 1
ATOM 2522 O O . THR B 2 110 ? -4.660 -23.809 -38.423 1.00 12.97 125 THR E O 1
ATOM 2526 N N . ARG B 2 111 ? -5.245 -23.604 -36.250 1.00 11.23 126 ARG E N 1
ATOM 2527 C CA . ARG B 2 111 ? -3.992 -23.001 -35.883 1.00 13.07 126 ARG E CA 1
ATOM 2528 C C . ARG B 2 111 ? -3.056 -24.106 -35.411 1.00 18.51 126 ARG E C 1
ATOM 2529 O O . ARG B 2 111 ? -3.321 -24.779 -34.412 1.00 19.81 126 ARG E O 1
ATOM 2537 N N . LEU B 2 112 ? -1.992 -24.308 -36.168 1.00 14.27 127 LEU E N 1
ATOM 2538 C CA . LEU B 2 112 ? -0.985 -25.331 -35.876 1.00 14.09 127 LEU E CA 1
ATOM 2539 C C . LEU B 2 112 ? 0.201 -24.704 -35.170 1.00 15.88 127 LEU E C 1
ATOM 2540 O O . LEU B 2 112 ? 0.744 -23.712 -35.638 1.00 14.14 127 LEU E O 1
ATOM 2545 N N . THR B 2 113 ? 0.570 -25.271 -34.018 1.00 14.22 128 THR E N 1
ATOM 2546 C CA . THR B 2 113 ? 1.712 -24.847 -33.222 1.00 13.80 128 THR E CA 1
ATOM 2547 C C . THR B 2 113 ? 2.728 -26.001 -33.240 1.00 17.33 128 THR E C 1
ATOM 2548 O O . THR B 2 113 ? 2.433 -27.101 -32.776 1.00 16.68 128 THR E O 1
ATOM 2552 N N . VAL B 2 114 ? 3.894 -25.747 -33.819 1.00 15.09 129 VAL E N 1
ATOM 2553 C CA . VAL B 2 114 ? 4.972 -26.724 -33.928 1.00 15.68 129 VAL E CA 1
ATOM 2554 C C . VAL B 2 114 ? 6.016 -26.390 -32.864 1.00 19.36 129 VAL E C 1
ATOM 2555 O O . VAL B 2 114 ? 6.601 -25.297 -32.904 1.00 20.81 129 VAL E O 1
ATOM 2559 N N . LEU B 2 115 ? 6.276 -27.330 -31.958 1.00 16.82 130 LEU E N 1
ATOM 2560 C CA . LEU B 2 115 ? 7.261 -27.131 -30.891 1.00 18.94 130 LEU E CA 1
ATOM 2561 C C . LEU B 2 115 ? 8.510 -27.969 -31.100 1.00 23.81 130 LEU E C 1
ATOM 2562 O O . LEU B 2 115 ? 8.406 -29.136 -31.496 1.00 22.31 130 LEU E O 1
ATOM 2567 N N . GLU B 2 116 ? 9.688 -27.385 -30.785 1.00 24.76 131 GLU E N 1
ATOM 2568 C CA . GLU B 2 116 ? 10.990 -28.066 -30.872 1.00 25.47 131 GLU E CA 1
ATOM 2569 C C . GLU B 2 116 ? 11.031 -29.267 -29.934 1.00 29.83 131 GLU E C 1
ATOM 2570 O O . GLU B 2 116 ? 11.487 -30.352 -30.319 1.00 30.72 131 GLU E O 1
ATOM 2576 N N . ASP B 2 117 ? 10.542 -29.057 -28.711 1.00 26.26 132 ASP E N 1
ATOM 2577 C CA . ASP B 2 117 ? 10.474 -30.023 -27.617 1.00 27.55 132 ASP E CA 1
ATOM 2578 C C . ASP B 2 117 ? 9.095 -29.914 -26.984 1.00 28.86 132 ASP E C 1
ATOM 2579 O O . ASP B 2 117 ? 8.475 -28.851 -27.063 1.00 27.62 132 ASP E O 1
ATOM 2584 N N . LEU B 2 118 ? 8.656 -30.968 -26.290 1.00 23.08 133 LEU E N 1
ATOM 2585 C CA . LEU B 2 118 ? 7.347 -30.984 -25.607 1.00 21.23 133 LEU E CA 1
ATOM 2586 C C . LEU B 2 118 ? 7.487 -30.949 -24.080 1.00 23.27 133 LEU E C 1
ATOM 2587 O O . LEU B 2 118 ? 6.485 -31.008 -23.353 1.00 21.30 133 LEU E O 1
ATOM 2592 N N . LYS B 2 119 ? 8.730 -30.846 -23.595 1.00 18.62 134 LYS E N 1
ATOM 2593 C CA . LYS B 2 119 ? 9.038 -30.857 -22.161 1.00 18.70 134 LYS E CA 1
ATOM 2594 C C . LYS B 2 119 ? 8.454 -29.680 -21.345 1.00 20.29 134 LYS E C 1
ATOM 2595 O O . LYS B 2 119 ? 8.255 -29.826 -20.137 1.00 20.64 134 LYS E O 1
ATOM 2601 N N . ASN B 2 120 ? 8.190 -28.532 -22.001 1.00 17.69 135 ASN E N 1
ATOM 2602 C CA . ASN B 2 120 ? 7.678 -27.301 -21.367 1.00 16.97 135 ASN E CA 1
ATOM 2603 C C . ASN B 2 120 ? 6.152 -27.120 -21.506 1.00 16.77 135 ASN E C 1
ATOM 2604 O O . ASN B 2 120 ? 5.633 -26.032 -21.239 1.00 15.41 135 ASN E O 1
ATOM 2609 N N . VAL B 2 121 ? 5.460 -28.168 -21.945 1.00 12.88 136 VAL E N 1
ATOM 2610 C CA . VAL B 2 121 ? 4.012 -28.128 -22.188 1.00 12.51 136 VAL E CA 1
ATOM 2611 C C . VAL B 2 121 ? 3.290 -28.371 -20.860 1.00 13.85 136 VAL E C 1
ATOM 2612 O O . VAL B 2 121 ? 3.567 -29.359 -20.182 1.00 13.60 136 VAL E O 1
ATOM 2616 N N . PHE B 2 122 ? 2.365 -27.477 -20.501 1.00 10.49 137 PHE E N 1
ATOM 2617 C CA . PHE B 2 122 ? 1.618 -27.584 -19.244 1.00 9.61 137 PHE E CA 1
ATOM 2618 C C . PHE B 2 122 ? 0.174 -27.101 -19.485 1.00 12.34 137 PHE E C 1
ATOM 2619 O O . PHE B 2 122 ? -0.025 -26.076 -20.145 1.00 11.62 137 PHE E O 1
ATOM 2627 N N . PRO B 2 123 ? -0.820 -27.780 -18.896 1.00 12.26 138 PRO E N 1
ATOM 2628 C CA . PRO B 2 123 ? -2.212 -27.311 -19.034 1.00 12.39 138 PRO E CA 1
ATOM 2629 C C . PRO B 2 123 ? -2.464 -26.122 -18.074 1.00 14.38 138 PRO E C 1
ATOM 2630 O O . PRO B 2 123 ? -1.637 -25.875 -17.176 1.00 14.22 138 PRO E O 1
ATOM 2634 N N . PRO B 2 124 ? -3.582 -25.388 -18.230 1.00 10.48 139 PRO E N 1
ATOM 2635 C CA . PRO B 2 124 ? -3.868 -24.299 -17.295 1.00 10.55 139 PRO E CA 1
ATOM 2636 C C . PRO B 2 124 ? -4.464 -24.768 -15.976 1.00 12.68 139 PRO E C 1
ATOM 2637 O O . PRO B 2 124 ? -5.044 -25.869 -15.881 1.00 11.53 139 PRO E O 1
ATOM 2641 N N . GLU B 2 125 ? -4.371 -23.873 -14.981 1.00 11.87 140 GLU E N 1
ATOM 2642 C CA . GLU B 2 125 ? -5.140 -23.891 -13.740 1.00 11.30 140 GLU E CA 1
ATOM 2643 C C . GLU B 2 125 ? -6.240 -22.903 -14.097 1.00 12.36 140 GLU E C 1
ATOM 2644 O O . GLU B 2 125 ? -5.982 -21.910 -14.788 1.00 11.62 140 GLU E O 1
ATOM 2650 N N . VAL B 2 126 ? -7.444 -23.141 -13.610 1.00 8.91 141 VAL E N 1
ATOM 2651 C CA . VAL B 2 126 ? -8.586 -22.257 -13.899 1.00 8.69 141 VAL E CA 1
ATOM 2652 C C . VAL B 2 126 ? -9.266 -21.898 -12.583 1.00 12.15 141 VAL E C 1
ATOM 2653 O O . VAL B 2 126 ? -9.549 -22.768 -11.746 1.00 11.17 141 VAL E O 1
ATOM 2657 N N . ALA B 2 127 ? -9.511 -20.609 -12.394 1.00 10.51 142 ALA E N 1
ATOM 2658 C CA . ALA B 2 127 ? -10.233 -20.152 -11.208 1.00 10.89 142 ALA E CA 1
ATOM 2659 C C . ALA B 2 127 ? -11.332 -19.170 -11.605 1.00 13.20 142 ALA E C 1
ATOM 2660 O O . ALA B 2 127 ? -11.155 -18.431 -12.574 1.00 12.76 142 ALA E O 1
ATOM 2662 N N . VAL B 2 128 ? -12.480 -19.237 -10.914 1.00 8.78 143 VAL E N 1
ATOM 2663 C CA . VAL B 2 128 ? -13.628 -18.337 -11.102 1.00 8.44 143 VAL E CA 1
ATOM 2664 C C . VAL B 2 128 ? -13.669 -17.430 -9.872 1.00 13.29 143 VAL E C 1
ATOM 2665 O O . VAL B 2 128 ? -13.698 -17.925 -8.743 1.00 12.89 143 VAL E O 1
ATOM 2669 N N . PHE B 2 129 ? -13.739 -16.121 -10.115 1.00 9.96 144 PHE E N 1
ATOM 2670 C CA . PHE B 2 129 ? -13.831 -15.048 -9.115 1.00 8.88 144 PHE E CA 1
ATOM 2671 C C . PHE B 2 129 ? -15.269 -14.500 -9.126 1.00 12.87 144 PHE E C 1
ATOM 2672 O O . PHE B 2 129 ? -15.807 -14.138 -10.189 1.00 12.65 144 PHE E O 1
ATOM 2680 N N . GLU B 2 130 ? -15.906 -14.521 -7.952 1.00 10.63 145 GLU E N 1
ATOM 2681 C CA . GLU B 2 130 ? -17.300 -14.134 -7.773 1.00 11.74 145 GLU E CA 1
ATOM 2682 C C . GLU B 2 130 ? -17.510 -12.621 -7.833 1.00 13.57 145 GLU E C 1
ATOM 2683 O O . GLU B 2 130 ? -16.601 -11.867 -7.485 1.00 11.32 145 GLU E O 1
ATOM 2689 N N . PRO B 2 131 ? -18.730 -12.159 -8.229 1.00 12.87 146 PRO E N 1
ATOM 2690 C CA . PRO B 2 131 ? -18.968 -10.708 -8.312 1.00 12.02 146 PRO E CA 1
ATOM 2691 C C . PRO B 2 131 ? -18.835 -9.991 -6.968 1.00 16.29 146 PRO E C 1
ATOM 2692 O O . PRO B 2 131 ? -19.197 -10.531 -5.913 1.00 13.37 146 PRO E O 1
ATOM 2696 N N . SER B 2 132 ? -18.285 -8.773 -7.027 1.00 12.26 147 SER E N 1
ATOM 2697 C CA . SER B 2 132 ? -18.108 -7.897 -5.880 1.00 13.13 147 SER E CA 1
ATOM 2698 C C . SER B 2 132 ? -19.496 -7.445 -5.419 1.00 16.40 147 SER E C 1
ATOM 2699 O O . SER B 2 132 ? -20.317 -7.004 -6.241 1.00 14.39 147 SER E O 1
ATOM 2702 N N . GLU B 2 133 ? -19.735 -7.469 -4.089 1.00 14.91 148 GLU E N 1
ATOM 2703 C CA . GLU B 2 133 ? -20.994 -6.950 -3.543 1.00 14.14 148 GLU E CA 1
ATOM 2704 C C . GLU B 2 133 ? -21.135 -5.430 -3.835 1.00 15.51 148 GLU E C 1
ATOM 2705 O O . GLU B 2 133 ? -22.253 -4.968 -4.083 1.00 14.88 148 GLU E O 1
ATOM 2711 N N . ALA B 2 134 ? -20.002 -4.679 -3.825 1.00 12.93 149 ALA E N 1
ATOM 2712 C CA . ALA B 2 134 ? -19.951 -3.242 -4.127 1.00 12.21 149 ALA E CA 1
ATOM 2713 C C . ALA B 2 134 ? -20.502 -2.963 -5.534 1.00 15.95 149 ALA E C 1
ATOM 2714 O O . ALA B 2 134 ? -21.288 -2.036 -5.713 1.00 13.53 149 ALA E O 1
ATOM 2716 N N . GLU B 2 135 ? -20.094 -3.769 -6.519 1.00 12.81 150 GLU E N 1
ATOM 2717 C CA . GLU B 2 135 ? -20.593 -3.619 -7.890 1.00 12.98 150 GLU E CA 1
ATOM 2718 C C . GLU B 2 135 ? -22.089 -3.908 -7.919 1.00 14.85 150 GLU E C 1
ATOM 2719 O O . GLU B 2 135 ? -22.840 -3.117 -8.498 1.00 13.77 150 GLU E O 1
ATOM 2725 N N . ILE B 2 136 ? -22.529 -5.030 -7.289 1.00 12.04 151 ILE E N 1
ATOM 2726 C CA . ILE B 2 136 ? -23.943 -5.415 -7.217 1.00 11.78 151 ILE E CA 1
ATOM 2727 C C . ILE B 2 136 ? -24.822 -4.253 -6.668 1.00 15.05 151 ILE E C 1
ATOM 2728 O O . ILE B 2 136 ? -25.853 -3.916 -7.268 1.00 14.45 151 ILE E O 1
ATOM 2733 N N . SER B 2 137 ? -24.400 -3.636 -5.547 1.00 14.72 152 SER E N 1
ATOM 2734 C CA . SER B 2 137 ? -25.161 -2.546 -4.921 1.00 16.48 152 SER E CA 1
ATOM 2735 C C . SER B 2 137 ? -25.082 -1.229 -5.695 1.00 19.79 152 SER E C 1
ATOM 2736 O O . SER B 2 137 ? -26.028 -0.438 -5.658 1.00 18.75 152 SER E O 1
ATOM 2739 N N . HIS B 2 138 ? -23.949 -1.004 -6.379 1.00 16.64 153 HIS E N 1
ATOM 2740 C CA . HIS B 2 138 ? -23.682 0.208 -7.158 1.00 15.70 153 HIS E CA 1
ATOM 2741 C C . HIS B 2 138 ? -24.362 0.236 -8.522 1.00 19.50 153 HIS E C 1
ATOM 2742 O O . HIS B 2 138 ? -24.820 1.294 -8.967 1.00 18.51 153 HIS E O 1
ATOM 2749 N N . THR B 2 139 ? -24.384 -0.912 -9.202 1.00 16.84 154 THR E N 1
ATOM 2750 C CA . THR B 2 139 ? -24.849 -1.009 -10.589 1.00 16.21 154 THR E CA 1
ATOM 2751 C C . THR B 2 139 ? -26.063 -1.887 -10.846 1.00 16.97 154 THR E C 1
ATOM 2752 O O . THR B 2 139 ? -26.623 -1.809 -11.940 1.00 15.80 154 THR E O 1
ATOM 2756 N N . GLN B 2 140 ? -26.399 -2.812 -9.910 1.00 15.02 155 GLN E N 1
ATOM 2757 C CA . GLN B 2 140 ? -27.406 -3.865 -10.099 1.00 15.36 155 GLN E CA 1
ATOM 2758 C C . GLN B 2 140 ? -26.965 -4.873 -11.212 1.00 16.64 155 GLN E C 1
ATOM 2759 O O . GLN B 2 140 ? -27.788 -5.546 -11.852 1.00 15.73 155 GLN E O 1
ATOM 2765 N N . LYS B 2 141 ? -25.637 -4.908 -11.454 1.00 11.93 156 LYS E N 1
ATOM 2766 C CA . LYS B 2 141 ? -24.982 -5.841 -12.370 1.00 12.18 156 LYS E CA 1
ATOM 2767 C C . LYS B 2 141 ? -23.943 -6.648 -11.578 1.00 16.50 156 LYS E C 1
ATOM 2768 O O . LYS B 2 141 ? -23.557 -6.251 -10.474 1.00 16.30 156 LYS E O 1
ATOM 2774 N N . ALA B 2 142 ? -23.550 -7.806 -12.114 1.00 13.19 157 ALA E N 1
ATOM 2775 C CA . ALA B 2 142 ? -22.659 -8.736 -11.456 1.00 12.54 157 ALA E CA 1
ATOM 2776 C C . ALA B 2 142 ? -21.696 -9.372 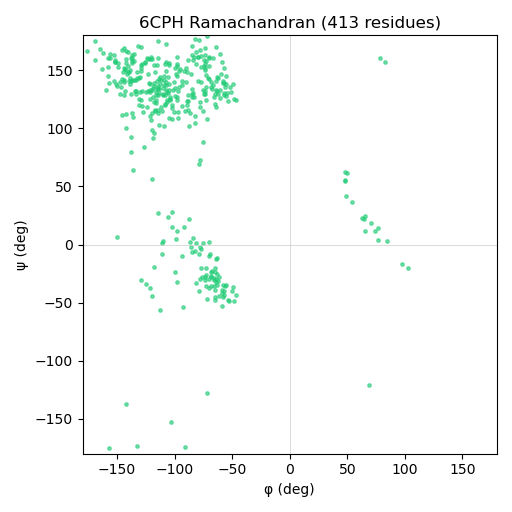-12.452 1.00 14.29 157 ALA E C 1
ATOM 2777 O O . ALA B 2 142 ? -22.114 -10.138 -13.323 1.00 12.66 157 ALA E O 1
ATOM 2779 N N . THR B 2 143 ? -20.405 -9.039 -12.312 1.00 10.07 158 THR E N 1
ATOM 2780 C CA . THR B 2 143 ? -19.362 -9.545 -13.214 1.00 9.25 158 THR E CA 1
ATOM 2781 C C . THR B 2 143 ? -18.563 -10.635 -12.523 1.00 12.54 158 THR E C 1
ATOM 2782 O O . THR B 2 143 ? -18.010 -10.404 -11.441 1.00 12.20 158 THR E O 1
ATOM 2786 N N . LEU B 2 144 ? -18.496 -11.810 -13.163 1.00 10.52 159 LEU E N 1
ATOM 2787 C CA . LEU B 2 144 ? -17.640 -12.920 -12.744 1.00 10.82 159 LEU E CA 1
ATOM 2788 C C . LEU B 2 144 ? -16.362 -12.800 -13.595 1.00 14.64 159 LEU E C 1
ATOM 2789 O O . LEU B 2 144 ? -16.425 -12.364 -14.760 1.00 13.75 159 LEU E O 1
ATOM 2794 N N . VAL B 2 145 ? -15.227 -13.221 -13.038 1.00 11.18 160 VAL E N 1
ATOM 2795 C CA . VAL B 2 145 ? -13.969 -13.220 -13.770 1.00 10.23 160 VAL E CA 1
ATOM 2796 C C . VAL B 2 145 ? -13.389 -14.631 -13.773 1.00 13.13 160 VAL E C 1
ATOM 2797 O O . VAL B 2 145 ? -13.291 -15.250 -12.721 1.00 11.00 160 VAL E O 1
ATOM 2801 N N . CYS B 2 146 ? -12.979 -15.106 -14.939 1.00 10.58 161 CYS E N 1
ATOM 2802 C CA . CYS B 2 146 ? -12.277 -16.384 -15.052 1.00 10.87 161 CYS E CA 1
ATOM 2803 C C . CYS B 2 146 ? -10.815 -16.077 -15.358 1.00 14.98 161 CYS E C 1
ATOM 2804 O O . CYS B 2 146 ? -10.514 -15.206 -16.182 1.00 14.41 161 CYS E O 1
ATOM 2807 N N . LEU B 2 147 ? -9.917 -16.795 -14.704 1.00 11.41 162 LEU E N 1
ATOM 2808 C CA . LEU B 2 147 ? -8.484 -16.647 -14.895 1.00 12.20 162 LEU E CA 1
ATOM 2809 C C . LEU B 2 147 ? -7.881 -18.024 -15.190 1.00 13.66 162 LEU E C 1
ATOM 2810 O O . LEU B 2 147 ? -7.925 -18.908 -14.334 1.00 13.89 162 LEU E O 1
ATOM 2815 N N . ALA B 2 148 ? -7.356 -18.220 -16.400 1.00 9.72 163 ALA E N 1
ATOM 2816 C CA . ALA B 2 148 ? -6.659 -19.450 -16.782 1.00 9.08 163 ALA E CA 1
ATOM 2817 C C . ALA B 2 148 ? -5.168 -19.106 -16.657 1.00 13.95 163 ALA E C 1
ATOM 2818 O O . ALA B 2 148 ? -4.728 -18.072 -17.176 1.00 14.54 163 ALA E O 1
ATOM 2820 N N . THR B 2 149 ? -4.400 -19.916 -15.922 1.00 12.28 164 THR E N 1
ATOM 2821 C CA . THR B 2 149 ? -2.982 -19.578 -15.683 1.00 10.53 164 THR E CA 1
ATOM 2822 C C . THR B 2 149 ? -2.037 -20.760 -15.788 1.00 10.16 164 THR E C 1
ATOM 2823 O O . THR B 2 149 ? -2.465 -21.889 -15.599 1.00 9.01 164 THR E O 1
ATOM 2827 N N . GLY B 2 150 ? -0.739 -20.452 -15.990 1.00 7.73 165 GLY E N 1
ATOM 2828 C CA . GLY B 2 150 ? 0.382 -21.393 -15.985 1.00 7.92 165 GLY E CA 1
ATOM 2829 C C . GLY B 2 150 ? 0.471 -22.348 -17.152 1.00 12.99 165 GLY E C 1
ATOM 2830 O O . GLY B 2 150 ? 1.159 -23.375 -17.066 1.00 12.91 165 GLY E O 1
ATOM 2831 N N . PHE B 2 151 ? -0.220 -22.017 -18.259 1.00 10.32 166 PHE E N 1
ATOM 2832 C CA . PHE B 2 151 ? -0.242 -22.915 -19.403 1.00 9.37 166 PHE E CA 1
ATOM 2833 C C . PHE B 2 151 ? 0.738 -22.586 -20.508 1.00 13.35 166 PHE E C 1
ATOM 2834 O O . PHE B 2 151 ? 1.154 -21.439 -20.679 1.00 11.67 166 PHE E O 1
ATOM 2842 N N . TYR B 2 152 ? 1.086 -23.603 -21.272 1.00 11.64 167 TYR E N 1
ATOM 2843 C CA . TYR B 2 152 ? 2.002 -23.452 -22.395 1.00 11.14 167 TYR E CA 1
ATOM 2844 C C . TYR B 2 152 ? 1.786 -24.644 -23.327 1.00 14.87 167 TYR E C 1
ATOM 2845 O O . TYR B 2 152 ? 1.735 -25.767 -22.840 1.00 13.34 167 TYR E O 1
ATOM 2854 N N . PRO B 2 153 ? 1.661 -24.454 -24.665 1.00 13.04 168 PRO E N 1
ATOM 2855 C CA . PRO B 2 153 ? 1.673 -23.185 -25.426 1.00 13.51 168 PRO E CA 1
ATOM 2856 C C . PRO B 2 153 ? 0.404 -22.311 -25.240 1.00 21.61 168 PRO E C 1
ATOM 2857 O O . PRO B 2 153 ? -0.519 -22.730 -24.531 1.00 22.46 168 PRO E O 1
ATOM 2861 N N . ASP B 2 154 ? 0.356 -21.118 -25.901 1.00 18.49 169 ASP E N 1
ATOM 2862 C CA . ASP B 2 154 ? -0.649 -20.049 -25.764 1.00 20.57 169 ASP E CA 1
ATOM 2863 C C . ASP B 2 154 ? -1.947 -20.030 -26.577 1.00 27.14 169 ASP E C 1
ATOM 2864 O O . ASP B 2 154 ? -2.490 -18.930 -26.745 1.00 28.82 169 ASP E O 1
ATOM 2869 N N . HIS B 2 155 ? -2.447 -21.140 -27.117 1.00 23.58 170 HIS E N 1
ATOM 2870 C CA . HIS B 2 155 ? -3.654 -20.916 -27.933 1.00 24.36 170 HIS E CA 1
ATOM 2871 C C . HIS B 2 155 ? -4.914 -21.651 -27.465 1.00 27.00 170 HIS E C 1
ATOM 2872 O O . HIS B 2 155 ? -5.524 -22.397 -28.241 1.00 27.35 170 HIS E O 1
ATOM 2879 N N . VAL B 2 156 ? -5.307 -21.409 -26.189 1.00 19.44 171 VAL E N 1
ATOM 2880 C CA . VAL B 2 156 ? -6.464 -22.033 -25.533 1.00 18.30 171 VAL E CA 1
ATOM 2881 C C . VAL B 2 156 ? -7.838 -21.439 -25.954 1.00 18.61 171 VAL E C 1
ATOM 2882 O O . VAL B 2 156 ? -7.907 -20.318 -26.458 1.00 18.45 171 VAL E O 1
ATOM 2886 N N . GLU B 2 157 ? -8.918 -22.185 -25.680 1.00 12.72 172 GLU E N 1
ATOM 2887 C CA . GLU B 2 157 ? -10.289 -21.754 -25.982 1.00 11.42 172 GLU E CA 1
ATOM 2888 C C . GLU B 2 157 ? -11.088 -21.711 -24.673 1.00 13.39 172 GLU E C 1
ATOM 2889 O O . GLU B 2 157 ? -11.335 -22.743 -24.053 1.00 14.95 172 GLU E O 1
ATOM 2895 N N . LEU B 2 158 ? -11.362 -20.508 -24.217 1.00 10.83 173 LEU E N 1
ATOM 2896 C CA . LEU B 2 158 ? -12.093 -20.306 -22.973 1.00 11.35 173 LEU E CA 1
ATOM 2897 C C . LEU B 2 158 ? -13.592 -20.082 -23.281 1.00 15.06 173 LEU E C 1
ATOM 2898 O O . LEU B 2 158 ? -13.941 -19.287 -24.177 1.00 14.15 173 LEU E O 1
ATOM 2903 N N . SER B 2 159 ? -14.469 -20.744 -22.518 1.00 10.71 174 SER E N 1
ATOM 2904 C CA . SER B 2 159 ? -15.922 -20.575 -22.668 1.00 9.97 174 SER E CA 1
ATOM 2905 C C . SER B 2 159 ? -16.639 -20.477 -21.309 1.00 13.83 174 SER E C 1
ATOM 2906 O O . SER B 2 159 ? -16.166 -20.999 -20.298 1.00 14.93 174 SER E O 1
ATOM 2909 N N . TRP B 2 160 ? -17.814 -19.888 -21.330 1.00 11.91 175 TRP E N 1
ATOM 2910 C CA . TRP B 2 160 ? -18.671 -19.754 -20.165 1.00 11.69 175 TRP E CA 1
ATOM 2911 C C . TRP B 2 160 ? -19.919 -20.604 -20.365 1.00 15.50 175 TRP E C 1
ATOM 2912 O O . TRP B 2 160 ? -20.495 -20.641 -21.454 1.00 14.51 175 TRP E O 1
ATOM 2923 N N . TRP B 2 161 ? -20.324 -21.290 -19.298 1.00 11.65 176 TRP E N 1
ATOM 2924 C CA . TRP B 2 161 ? -21.476 -22.196 -19.275 1.00 12.69 176 TRP E CA 1
ATOM 2925 C C . TRP B 2 161 ? -22.354 -21.796 -18.102 1.00 13.27 176 TRP E C 1
ATOM 2926 O O . TRP B 2 161 ? -21.894 -21.768 -16.960 1.00 12.27 176 TRP E O 1
ATOM 2937 N N . VAL B 2 162 ? -23.591 -21.416 -18.411 1.00 12.04 177 VAL E N 1
ATOM 2938 C CA . VAL B 2 162 ? -24.578 -21.013 -17.401 1.00 10.99 177 VAL E CA 1
ATOM 2939 C C . VAL B 2 162 ? -25.707 -22.016 -17.469 1.00 13.53 177 VAL E C 1
ATOM 2940 O O . VAL B 2 162 ? -26.273 -22.230 -18.547 1.00 13.36 177 VAL E O 1
ATOM 2944 N N . ASN B 2 163 ? -26.036 -22.652 -16.324 1.00 13.10 178 ASN E N 1
ATOM 2945 C CA . ASN B 2 163 ? -27.075 -23.707 -16.276 1.00 12.99 178 ASN E CA 1
ATOM 2946 C C . ASN B 2 163 ? -26.900 -24.792 -17.387 1.00 17.66 178 ASN E C 1
ATOM 2947 O O . ASN B 2 163 ? -27.865 -25.213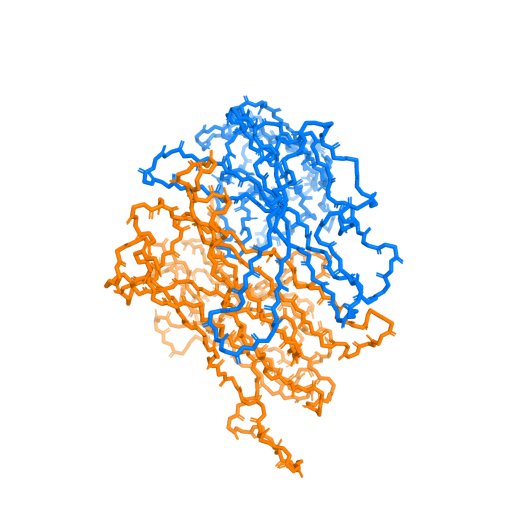 -18.036 1.00 18.00 178 ASN E O 1
ATOM 2952 N N . GLY B 2 164 ? -25.641 -25.180 -17.602 1.00 16.36 179 GLY E N 1
ATOM 2953 C CA . GLY B 2 164 ? -25.211 -26.202 -18.550 1.00 16.02 179 GLY E CA 1
ATOM 2954 C C . GLY B 2 164 ? -25.238 -25.855 -20.021 1.00 18.11 179 GLY E C 1
ATOM 2955 O O . GLY B 2 164 ? -25.040 -26.741 -20.864 1.00 19.67 179 GLY E O 1
ATOM 2956 N N . LYS B 2 165 ? -25.414 -24.575 -20.336 1.00 14.58 180 LYS E N 1
ATOM 2957 C CA . LYS B 2 165 ? -25.480 -24.062 -21.704 1.00 15.75 180 LYS E CA 1
ATOM 2958 C C . LYS B 2 165 ? -24.418 -23.035 -21.952 1.00 18.43 180 LYS E C 1
ATOM 2959 O O . LYS B 2 165 ? -24.214 -22.164 -21.114 1.00 15.72 180 LYS E O 1
ATOM 2965 N N . GLU B 2 166 ? -23.690 -23.151 -23.092 1.00 15.80 181 GLU E N 1
ATOM 2966 C CA . GLU B 2 166 ? -22.657 -22.165 -23.397 1.00 14.36 181 GLU E CA 1
ATOM 2967 C C . GLU B 2 166 ? -23.303 -20.807 -23.691 1.00 17.59 181 GLU E C 1
ATOM 2968 O O . GLU B 2 166 ? -24.299 -20.745 -24.414 1.00 16.96 181 GLU E O 1
ATOM 2974 N N . VAL B 2 167 ? -22.764 -19.736 -23.093 1.00 14.52 182 VAL E N 1
ATOM 2975 C CA . VAL B 2 167 ? -23.289 -18.367 -23.298 1.00 14.63 182 VAL E CA 1
ATOM 2976 C C . VAL B 2 167 ? -22.256 -17.492 -23.996 1.00 18.78 182 VAL E C 1
ATOM 2977 O O . VAL B 2 167 ? -21.054 -17.726 -23.856 1.00 18.14 182 VAL E O 1
ATOM 2981 N N . HIS B 2 168 ? -22.728 -16.456 -24.702 1.00 15.54 183 HIS E N 1
ATOM 2982 C CA . HIS B 2 168 ? -21.880 -15.509 -25.427 1.00 16.33 183 HIS E CA 1
ATOM 2983 C C . HIS B 2 168 ? -22.296 -14.083 -25.029 1.00 18.26 183 HIS E C 1
ATOM 2984 O O . HIS B 2 168 ? -21.460 -13.166 -24.990 1.00 18.66 183 HIS E O 1
ATOM 2991 N N . SER B 2 169 ? -23.586 -13.909 -24.701 1.00 13.04 184 SER E N 1
ATOM 2992 C CA . SER B 2 169 ? -24.091 -12.638 -24.198 1.00 12.56 184 SER E CA 1
ATOM 2993 C C . SER B 2 169 ? -23.415 -12.317 -22.839 1.00 16.08 184 SER E C 1
ATOM 2994 O O . SER B 2 169 ? -23.318 -13.199 -21.961 1.00 16.37 184 SER E O 1
ATOM 2997 N N . GLY B 2 170 ? -22.946 -11.069 -22.710 1.00 11.18 185 GLY E N 1
ATOM 2998 C CA . GLY B 2 170 ? -22.318 -10.578 -21.485 1.00 9.54 185 GLY E CA 1
ATOM 2999 C C . GLY B 2 170 ? -20.893 -11.052 -21.268 1.00 13.58 185 GLY E C 1
ATOM 3000 O O . GLY B 2 170 ? -20.352 -10.856 -20.182 1.00 13.61 185 GLY E O 1
ATOM 3001 N N . VAL B 2 171 ? -20.248 -11.614 -22.329 1.00 9.63 186 VAL E N 1
ATOM 3002 C CA . VAL B 2 171 ? -18.887 -12.167 -22.253 1.00 9.44 186 VAL E CA 1
ATOM 3003 C C . VAL B 2 171 ? -17.888 -11.363 -23.034 1.00 14.76 186 VAL E C 1
ATOM 3004 O O . VAL B 2 171 ? -18.167 -10.951 -24.155 1.00 14.36 186 VAL E O 1
ATOM 3008 N N . CYS B 2 172 ? -16.688 -11.219 -22.484 1.00 13.91 187 CYS E N 1
ATOM 3009 C CA . CYS B 2 172 ? -15.535 -10.795 -23.246 1.00 16.01 187 CYS E CA 1
ATOM 3010 C C . CYS B 2 172 ? -14.276 -11.423 -22.727 1.00 15.88 187 CYS E C 1
ATOM 3011 O O . CYS B 2 172 ? -14.083 -11.533 -21.521 1.00 12.29 187 CYS E O 1
ATOM 3014 N N . THR B 2 173 ? -13.520 -12.005 -23.636 1.00 12.92 188 THR E N 1
ATOM 3015 C CA . THR B 2 173 ? -12.277 -12.696 -23.305 1.00 12.07 188 THR E CA 1
ATOM 3016 C C . THR B 2 173 ? -11.116 -11.940 -23.914 1.00 17.02 188 THR E C 1
ATOM 3017 O O . THR B 2 173 ? -11.233 -11.485 -25.059 1.00 16.31 188 THR E O 1
ATOM 3021 N N . ASP B 2 174 ? -9.951 -11.868 -23.194 1.00 15.00 189 ASP E N 1
ATOM 3022 C CA . ASP B 2 174 ? -8.740 -11.215 -23.720 1.00 15.37 189 ASP E CA 1
ATOM 3023 C C . ASP B 2 174 ? -8.428 -11.857 -25.077 1.00 18.33 189 ASP E C 1
ATOM 3024 O O . ASP B 2 174 ? -8.489 -13.083 -25.194 1.00 18.48 189 ASP E O 1
ATOM 3029 N N . PRO B 2 175 ? -8.203 -11.047 -26.125 1.00 18.72 190 PRO E N 1
ATOM 3030 C CA . PRO B 2 175 ? -7.909 -11.625 -27.446 1.00 19.18 190 PRO E CA 1
ATOM 3031 C C . PRO B 2 175 ? -6.556 -12.345 -27.477 1.00 22.72 190 PRO E C 1
ATOM 3032 O O . PRO B 2 175 ? -6.383 -13.266 -28.272 1.00 24.34 190 PRO E O 1
ATOM 3036 N N . GLN B 2 176 ? -5.643 -11.980 -26.555 1.00 18.47 191 GLN E N 1
ATOM 3037 C CA . GLN B 2 176 ? -4.327 -12.593 -26.431 1.00 19.50 191 GLN E CA 1
ATOM 3038 C C . GLN B 2 176 ? -3.982 -12.847 -24.952 1.00 21.93 191 GLN E C 1
ATOM 3039 O O . GLN B 2 176 ? -4.225 -11.963 -24.111 1.00 18.97 191 GLN E O 1
ATOM 3045 N N . PRO B 2 177 ? -3.326 -14.003 -24.645 1.00 19.66 192 PRO E N 1
ATOM 3046 C CA . PRO B 2 177 ? -2.853 -14.223 -23.267 1.00 18.22 192 PRO E CA 1
ATOM 3047 C C . PRO B 2 177 ? -1.623 -13.348 -22.951 1.00 21.07 192 PRO E C 1
ATOM 3048 O O . PRO B 2 177 ? -0.987 -12.768 -23.855 1.00 20.27 192 PRO E O 1
ATOM 3052 N N . LEU B 2 178 ? -1.325 -13.203 -21.666 1.00 17.91 193 LEU E N 1
ATOM 3053 C CA . LEU B 2 178 ? -0.135 -12.454 -21.241 1.00 18.17 193 LEU E CA 1
ATOM 3054 C C . LEU B 2 178 ? 0.927 -13.442 -20.798 1.00 19.99 193 LEU E C 1
ATOM 3055 O O . LEU B 2 178 ? 0.581 -14.562 -20.435 1.00 17.31 193 LEU E O 1
ATOM 3060 N N . LYS B 2 179 ? 2.219 -13.039 -20.837 1.00 17.23 194 LYS E N 1
ATOM 3061 C CA . LYS B 2 179 ? 3.330 -13.897 -20.415 1.00 17.63 194 LYS E CA 1
ATOM 3062 C C . LYS B 2 179 ? 3.571 -13.698 -18.938 1.00 20.60 194 LYS E C 1
ATOM 3063 O O . LYS B 2 179 ? 3.759 -12.553 -18.486 1.00 20.55 194 LYS E O 1
ATOM 3069 N N . GLU B 2 180 ? 3.523 -14.797 -18.174 1.00 17.67 195 GLU E N 1
ATOM 3070 C CA . GLU B 2 180 ? 3.760 -14.757 -16.731 1.00 18.11 195 GLU E CA 1
ATOM 3071 C C . GLU B 2 180 ? 5.228 -14.349 -16.419 1.00 22.98 195 GLU E C 1
ATOM 3072 O O . GLU B 2 180 ? 5.489 -13.730 -15.396 1.00 23.95 195 GLU E O 1
ATOM 3078 N N . GLN B 2 181 ? 6.153 -14.667 -17.319 1.00 19.23 196 GLN E N 1
ATOM 3079 C CA . GLN B 2 181 ? 7.574 -14.328 -17.186 1.00 20.72 196 GLN E CA 1
ATOM 3080 C C . GLN B 2 181 ? 8.050 -13.859 -18.571 1.00 26.71 196 GLN E C 1
ATOM 3081 O O . GLN B 2 181 ? 8.634 -14.657 -19.305 1.00 25.39 196 GLN E O 1
ATOM 3087 N N . PRO B 2 182 ? 7.758 -12.585 -18.971 1.00 26.29 197 PRO E N 1
ATOM 3088 C CA . PRO B 2 182 ? 8.101 -12.141 -20.341 1.00 27.51 197 PRO E CA 1
ATOM 3089 C C . PRO B 2 182 ? 9.521 -12.416 -20.838 1.00 33.92 197 PRO E C 1
ATOM 3090 O O . PRO B 2 182 ? 9.691 -12.792 -22.000 1.00 33.24 197 PRO E O 1
ATOM 3094 N N . ALA B 2 183 ? 10.518 -12.320 -19.936 1.00 33.03 198 ALA E N 1
ATOM 3095 C CA . ALA B 2 183 ? 11.947 -12.536 -20.209 1.00 33.53 198 ALA E CA 1
ATOM 3096 C C . ALA B 2 183 ? 12.331 -13.975 -20.623 1.00 38.74 198 ALA E C 1
ATOM 3097 O O . ALA B 2 183 ? 13.406 -14.168 -21.208 1.00 38.84 198 ALA E O 1
ATOM 3099 N N . LEU B 2 184 ? 11.471 -14.977 -20.315 1.00 34.38 199 LEU E N 1
ATOM 3100 C CA . LEU B 2 184 ? 11.701 -16.387 -20.674 1.00 33.12 199 LEU E CA 1
ATOM 3101 C C . LEU B 2 184 ? 11.033 -16.714 -22.006 1.00 36.87 199 LEU E C 1
ATOM 3102 O O . LEU B 2 184 ? 9.888 -16.311 -22.235 1.00 36.16 199 LEU E O 1
ATOM 3107 N N . ASN B 2 185 ? 11.738 -17.457 -22.875 1.00 32.96 200 ASN E N 1
ATOM 3108 C CA . ASN B 2 185 ? 11.221 -17.815 -24.198 1.00 32.94 200 ASN E CA 1
ATOM 3109 C C . ASN B 2 185 ? 10.101 -18.875 -24.187 1.00 34.67 200 ASN E C 1
ATOM 3110 O O . ASN B 2 185 ? 9.265 -18.895 -25.101 1.00 34.62 200 ASN E O 1
ATOM 3115 N N . ASP B 2 186 ? 10.079 -19.734 -23.144 1.00 27.08 201 ASP E N 1
ATOM 3116 C CA . ASP B 2 186 ? 9.074 -20.781 -22.972 1.00 25.38 201 ASP E CA 1
ATOM 3117 C C . ASP B 2 186 ? 8.087 -20.368 -21.858 1.00 26.13 201 ASP E C 1
ATOM 3118 O O . ASP B 2 186 ? 7.492 -21.240 -21.211 1.00 26.41 201 ASP E O 1
ATOM 3123 N N . SER B 2 187 ? 7.959 -19.045 -21.597 1.00 20.16 202 SER E N 1
ATOM 3124 C CA . SER B 2 187 ? 7.107 -18.535 -20.518 1.00 18.56 202 SER E CA 1
ATOM 3125 C C . SER B 2 187 ? 5.715 -19.123 -20.534 1.00 18.65 202 SER E C 1
ATOM 3126 O O . SER B 2 187 ? 5.102 -19.212 -21.606 1.00 18.73 202 SER E O 1
ATOM 3129 N N . ARG B 2 188 ? 5.195 -19.467 -19.341 1.00 12.92 203 ARG E N 1
ATOM 3130 C CA . ARG B 2 188 ? 3.790 -19.894 -19.207 1.00 11.55 203 ARG E CA 1
ATOM 3131 C C . ARG B 2 188 ? 2.946 -18.633 -19.447 1.00 14.48 203 ARG E C 1
ATOM 3132 O O . ARG B 2 188 ? 3.466 -17.498 -19.365 1.00 14.95 203 ARG E O 1
ATOM 3140 N N . TYR B 2 189 ? 1.656 -18.835 -19.755 1.00 10.67 204 TYR E N 1
ATOM 3141 C CA . TYR B 2 189 ? 0.734 -17.749 -20.083 1.00 11.24 204 TYR E CA 1
ATOM 3142 C C . TYR B 2 189 ? -0.460 -17.650 -19.136 1.00 13.59 204 TYR E C 1
ATOM 3143 O O . TYR B 2 189 ? -0.792 -18.608 -18.441 1.00 11.20 204 TYR E O 1
ATOM 3152 N N . ALA B 2 190 ? -1.105 -16.463 -19.111 1.00 11.98 205 ALA E N 1
ATOM 3153 C CA . ALA B 2 190 ? -2.315 -16.248 -18.335 1.00 12.51 205 ALA E CA 1
ATOM 3154 C C . ALA B 2 190 ? -3.348 -15.598 -19.249 1.00 14.40 205 ALA E C 1
ATOM 3155 O O . ALA B 2 190 ? -3.010 -14.768 -20.097 1.00 14.73 205 ALA E O 1
ATOM 3157 N N . LEU B 2 191 ? -4.604 -15.983 -19.074 1.00 10.98 206 LEU E N 1
ATOM 3158 C CA . LEU B 2 191 ? -5.683 -15.460 -19.908 1.00 11.12 206 LEU E CA 1
ATOM 3159 C C . LEU B 2 191 ? -6.898 -15.177 -19.012 1.00 14.37 206 LEU E C 1
ATOM 3160 O O . LEU B 2 191 ? -7.167 -15.964 -18.102 1.00 14.08 206 LEU E O 1
ATOM 3165 N N . SER B 2 192 ? -7.578 -14.043 -19.230 1.00 12.15 207 SER E N 1
ATOM 3166 C CA . SER B 2 192 ? -8.747 -13.692 -18.429 1.00 12.00 207 SER E CA 1
ATOM 3167 C C . SER B 2 192 ? -9.964 -13.479 -19.304 1.00 15.61 207 SER E C 1
ATOM 3168 O O . SER B 2 192 ? -9.824 -13.233 -20.512 1.00 14.98 207 SER E O 1
ATOM 3171 N N . SER B 2 193 ? -11.147 -13.574 -18.687 1.00 12.17 208 SER E N 1
ATOM 3172 C CA . SER B 2 193 ? -12.446 -13.408 -19.320 1.00 11.08 208 SER E CA 1
ATOM 3173 C C . SER B 2 193 ? -13.425 -12.893 -18.277 1.00 14.18 208 SER E C 1
ATOM 3174 O O . SER B 2 193 ? -13.264 -13.146 -17.071 1.00 12.13 208 SER E O 1
ATOM 3177 N N . ARG B 2 194 ? -14.485 -12.251 -18.763 1.00 9.73 209 ARG E N 1
ATOM 3178 C CA . ARG B 2 194 ? -15.544 -11.716 -17.904 1.00 9.37 209 ARG E CA 1
ATOM 3179 C C . ARG B 2 194 ? -16.890 -12.177 -18.432 1.00 13.50 209 ARG E C 1
ATOM 3180 O O . ARG B 2 194 ? -17.096 -12.273 -19.660 1.00 13.22 209 ARG E O 1
ATOM 3188 N N . LEU B 2 195 ? -17.803 -12.450 -17.500 1.00 10.23 210 LEU E N 1
ATOM 3189 C CA . LEU B 2 195 ? -19.191 -12.744 -17.753 1.00 9.56 210 LEU E CA 1
ATOM 3190 C C . LEU B 2 195 ? -19.972 -11.859 -16.823 1.00 12.65 210 LEU E C 1
ATOM 3191 O O . LEU B 2 195 ? -19.799 -11.937 -15.592 1.00 10.51 210 LEU E O 1
ATOM 3196 N N . ARG B 2 196 ? -20.810 -11.005 -17.415 1.00 10.53 211 ARG E N 1
ATOM 3197 C CA . ARG B 2 196 ? -21.626 -10.056 -16.655 1.00 10.54 211 ARG E CA 1
ATOM 3198 C C . ARG B 2 196 ? -23.078 -10.407 -16.787 1.00 12.63 211 ARG E C 1
ATOM 3199 O O . ARG B 2 196 ? -23.563 -10.630 -17.885 1.00 12.30 211 ARG E O 1
ATOM 3207 N N . VAL B 2 197 ? -23.768 -10.486 -15.663 1.00 10.14 212 VAL E N 1
ATOM 3208 C CA . VAL B 2 197 ? -25.181 -10.824 -15.588 1.00 10.52 212 VAL E CA 1
ATOM 3209 C C . VAL B 2 197 ? -25.869 -9.783 -14.675 1.00 15.14 212 VAL E C 1
ATOM 3210 O O . VAL B 2 197 ? -25.186 -8.982 -14.029 1.00 12.84 212 VAL E O 1
ATOM 3214 N N . SER B 2 198 ? -27.203 -9.791 -14.626 1.00 13.68 213 SER E N 1
ATOM 3215 C CA . SER B 2 198 ? -27.932 -8.890 -13.725 1.00 12.80 213 SER E CA 1
ATOM 3216 C C . SER B 2 198 ? -27.681 -9.376 -12.279 1.00 13.76 213 SER E C 1
ATOM 3217 O O . SER B 2 198 ? -27.401 -10.569 -12.058 1.00 13.00 213 SER E O 1
ATOM 3220 N N . ALA B 2 199 ? -27.776 -8.456 -11.313 1.00 11.03 214 ALA E N 1
ATOM 3221 C CA . ALA B 2 199 ? -27.607 -8.796 -9.892 1.00 11.19 214 ALA E CA 1
ATOM 3222 C C . ALA B 2 199 ? -28.658 -9.874 -9.471 1.00 15.59 214 ALA E C 1
ATOM 3223 O O . ALA B 2 199 ? -28.295 -10.869 -8.846 1.00 13.90 214 ALA E O 1
ATOM 3225 N N . THR B 2 200 ? -29.920 -9.724 -9.936 1.00 13.21 215 THR E N 1
ATOM 3226 C CA . THR B 2 200 ? -31.040 -10.626 -9.685 1.00 15.34 215 THR E CA 1
ATOM 3227 C C . THR B 2 200 ? -30.674 -12.053 -10.151 1.00 18.43 215 THR E C 1
ATOM 3228 O O . THR B 2 200 ? -30.928 -13.022 -9.435 1.00 17.10 215 THR E O 1
ATOM 3232 N N . PHE B 2 201 ? -30.042 -12.159 -11.333 1.00 14.72 216 PHE E N 1
ATOM 3233 C CA . PHE B 2 201 ? -29.616 -13.443 -11.886 1.00 14.03 216 PHE E CA 1
ATOM 3234 C C . PHE B 2 201 ? -28.530 -14.107 -11.026 1.00 16.70 216 PHE E C 1
ATOM 3235 O O . PHE B 2 201 ? -28.624 -15.301 -10.730 1.00 15.19 216 PHE E O 1
ATOM 3243 N N . TRP B 2 202 ? -27.516 -13.327 -10.602 1.00 12.52 217 TRP E N 1
ATOM 3244 C CA . TRP B 2 202 ? -26.447 -13.833 -9.766 1.00 12.51 217 TRP E CA 1
ATOM 3245 C C . TRP B 2 202 ? -26.997 -14.230 -8.401 1.00 17.54 217 TRP E C 1
ATOM 3246 O O . TRP B 2 202 ? -26.483 -15.173 -7.824 1.00 17.44 217 TRP E O 1
ATOM 3257 N N . GLN B 2 203 ? -28.005 -13.488 -7.873 1.00 13.25 218 GLN E N 1
ATOM 3258 C CA . GLN B 2 203 ? -28.562 -13.742 -6.536 1.00 12.20 218 GLN E CA 1
ATOM 3259 C C . GLN B 2 203 ? -29.517 -14.939 -6.446 1.00 18.38 218 GLN E C 1
ATOM 3260 O O . GLN B 2 203 ? -29.950 -15.280 -5.344 1.00 18.13 218 GLN E O 1
ATOM 3266 N N . ASN B 2 204 ? -29.817 -15.590 -7.580 1.00 14.57 219 ASN E N 1
ATOM 3267 C CA . ASN B 2 204 ? -30.633 -16.795 -7.605 1.00 15.48 219 ASN E CA 1
ATOM 3268 C C . ASN B 2 204 ? -29.648 -17.946 -7.250 1.00 18.35 219 ASN E C 1
ATOM 3269 O O . ASN B 2 204 ? -28.760 -18.258 -8.041 1.00 20.09 219 ASN E O 1
ATOM 3274 N N . PRO B 2 205 ? -29.792 -18.563 -6.053 1.00 15.49 220 PRO E N 1
ATOM 3275 C CA . PRO B 2 205 ? -28.834 -19.605 -5.619 1.00 16.14 220 PRO E CA 1
ATOM 3276 C C . PRO B 2 205 ? -28.780 -20.891 -6.447 1.00 22.92 220 PRO E C 1
ATOM 3277 O O . PRO B 2 205 ? -27.883 -21.714 -6.218 1.00 23.69 220 PRO E O 1
ATOM 3281 N N . ARG B 2 206 ? -29.777 -21.091 -7.334 1.00 18.82 221 ARG E N 1
ATOM 3282 C CA . ARG B 2 206 ? -29.872 -22.214 -8.239 1.00 18.95 221 ARG E CA 1
ATOM 3283 C C . ARG B 2 206 ? -29.382 -21.939 -9.694 1.00 21.58 221 ARG E C 1
ATOM 3284 O O . ARG B 2 206 ? -29.448 -22.817 -10.565 1.00 20.13 221 ARG E O 1
ATOM 3292 N N . ASN B 2 207 ? -28.840 -20.730 -9.921 1.00 15.59 222 ASN E N 1
ATOM 3293 C CA . ASN B 2 207 ? -28.147 -20.429 -11.173 1.00 14.86 222 ASN E CA 1
ATOM 3294 C C . ASN B 2 207 ? -26.700 -20.929 -10.996 1.00 15.00 222 ASN E C 1
ATOM 3295 O O . ASN B 2 207 ? -26.036 -20.652 -9.976 1.00 13.59 222 ASN E O 1
ATOM 3300 N N . HIS B 2 208 ? -26.233 -21.711 -11.971 1.00 11.64 223 HIS E N 1
ATOM 3301 C CA . HIS B 2 208 ? -24.908 -22.325 -11.901 1.00 10.50 223 HIS E CA 1
ATOM 3302 C C . HIS B 2 208 ? -24.055 -21.744 -12.992 1.00 13.96 223 HIS E C 1
ATOM 3303 O O . HIS B 2 208 ? -24.479 -21.749 -14.145 1.00 13.23 223 HIS E O 1
ATOM 3310 N N . PHE B 2 209 ? -22.846 -21.255 -12.630 1.00 11.05 224 PHE E N 1
ATOM 3311 C CA . PHE B 2 209 ? -21.890 -20.628 -13.547 1.00 10.78 224 PHE E CA 1
ATOM 3312 C C . PHE B 2 209 ? -20.646 -21.456 -13.632 1.00 13.55 224 PHE E C 1
ATOM 3313 O O . PHE B 2 209 ? -20.167 -21.956 -12.623 1.00 13.31 224 PHE E O 1
ATOM 3321 N N . ARG B 2 210 ? -20.082 -21.567 -14.826 1.00 11.74 225 ARG E N 1
ATOM 3322 C CA . ARG B 2 210 ? -18.841 -22.310 -15.011 1.00 10.06 225 ARG E CA 1
ATOM 3323 C C . ARG B 2 210 ? -17.992 -21.726 -16.114 1.00 14.17 225 ARG E C 1
ATOM 3324 O O . ARG B 2 210 ? -18.519 -21.327 -17.161 1.00 14.49 225 ARG E O 1
ATOM 3332 N N . CYS B 2 211 ? -16.672 -21.684 -15.876 1.00 10.24 226 CYS E N 1
ATOM 3333 C CA A CYS B 2 211 ? -15.702 -21.283 -16.878 0.50 11.11 226 CYS E CA 1
ATOM 3334 C CA B CYS B 2 211 ? -15.790 -21.319 -16.976 0.50 11.22 226 CYS E CA 1
ATOM 3335 C C . CYS B 2 211 ? -14.915 -22.524 -17.286 1.00 13.38 226 CYS E C 1
ATOM 3336 O O . CYS B 2 211 ? -14.428 -23.242 -16.406 1.00 9.67 226 CYS E O 1
ATOM 3341 N N . GLN B 2 212 ? -14.814 -22.794 -18.563 1.00 12.38 227 GLN E N 1
ATOM 3342 C CA . GLN B 2 212 ? -14.162 -23.981 -19.107 1.00 14.49 227 GLN E CA 1
ATOM 3343 C C . GLN B 2 212 ? -13.021 -23.555 -20.041 1.00 16.77 227 GLN E C 1
ATOM 3344 O O . GLN B 2 212 ? -13.184 -22.594 -20.796 1.00 15.97 227 GLN E O 1
ATOM 3350 N N . VAL B 2 213 ? -11.867 -24.236 -19.971 1.00 11.14 228 VAL E N 1
ATOM 3351 C CA . VAL B 2 213 ? -10.758 -23.935 -20.863 1.00 11.53 228 VAL E CA 1
ATOM 3352 C C . VAL B 2 213 ? -10.343 -25.206 -21.614 1.00 14.06 228 VAL E C 1
ATOM 3353 O O . VAL B 2 213 ? -9.952 -26.199 -20.996 1.00 12.60 228 VAL E O 1
ATOM 3357 N N . GLN B 2 214 ? -10.463 -25.177 -22.941 1.00 11.19 229 GLN E N 1
ATOM 3358 C CA . GLN B 2 214 ? -10.022 -26.265 -23.789 1.00 10.82 229 GLN E CA 1
ATOM 3359 C C . GLN B 2 214 ? -8.547 -25.995 -24.063 1.00 12.53 229 GLN E C 1
ATOM 3360 O O . GLN B 2 214 ? -8.193 -24.993 -24.701 1.00 13.67 229 GLN E O 1
ATOM 3366 N N . PHE B 2 215 ? -7.688 -26.869 -23.534 1.00 8.64 230 PHE E N 1
ATOM 3367 C CA . PHE B 2 215 ? -6.240 -26.731 -23.702 1.00 9.41 230 PHE E CA 1
ATOM 3368 C C . PHE B 2 215 ? -5.782 -27.672 -24.801 1.00 12.94 230 PHE E C 1
ATOM 3369 O O . PHE B 2 215 ? -6.271 -28.798 -24.865 1.00 12.65 230 PHE E O 1
ATOM 3377 N N . TYR B 2 216 ? -4.851 -27.224 -25.653 1.00 11.95 231 TYR E N 1
ATOM 3378 C CA . TYR B 2 216 ? -4.345 -28.082 -26.735 1.00 11.69 231 TYR E CA 1
ATOM 3379 C C . TYR B 2 216 ? -2.946 -28.475 -26.382 1.00 12.95 231 TYR E C 1
ATOM 3380 O O . TYR B 2 216 ? -2.095 -27.617 -26.125 1.00 14.62 231 TYR E O 1
ATOM 3389 N N . GLY B 2 217 ? -2.753 -29.780 -26.280 1.00 10.68 232 GLY E N 1
ATOM 3390 C CA . GLY B 2 217 ? -1.465 -30.323 -25.902 1.00 11.43 232 GLY E CA 1
ATOM 3391 C C . GLY B 2 217 ? -1.131 -31.585 -26.644 1.00 15.53 232 GLY E C 1
ATOM 3392 O O . GLY B 2 217 ? -1.354 -31.704 -27.861 1.00 15.30 232 GLY E O 1
ATOM 3393 N N . LEU B 2 218 ? -0.602 -32.530 -25.903 1.00 13.76 233 LEU E N 1
ATOM 3394 C CA . LEU B 2 218 ? -0.156 -33.811 -26.436 1.00 14.03 233 LEU E CA 1
ATOM 3395 C C . LEU B 2 218 ? -1.275 -34.780 -26.807 1.00 19.44 233 LEU E C 1
ATOM 3396 O O . LEU B 2 218 ? -2.384 -34.721 -26.267 1.00 18.06 233 LEU E O 1
ATOM 3401 N N . SER B 2 219 ? -0.958 -35.692 -27.732 1.00 17.84 234 SER E 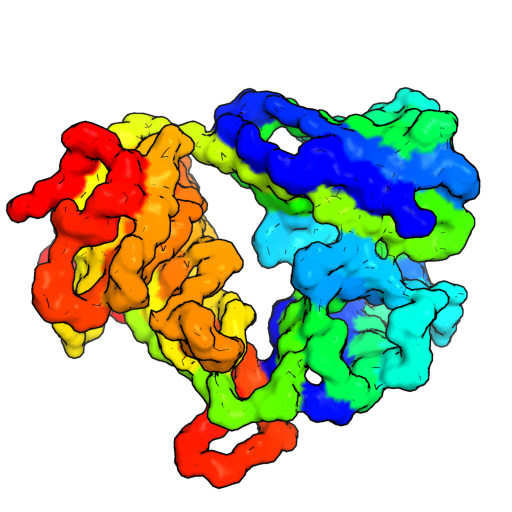N 1
ATOM 3402 C CA . SER B 2 219 ? -1.862 -36.739 -28.171 1.00 19.02 234 SER E CA 1
ATOM 3403 C C . SER B 2 219 ? -1.369 -38.068 -27.605 1.00 25.85 234 SER E C 1
ATOM 3404 O O . SER B 2 219 ? -0.275 -38.111 -27.028 1.00 22.87 234 SER E O 1
ATOM 3407 N N . GLU B 2 220 ? -2.165 -39.155 -27.771 1.00 26.23 235 GLU E N 1
ATOM 3408 C CA . GLU B 2 220 ? -1.800 -40.490 -27.283 1.00 27.75 235 GLU E CA 1
ATOM 3409 C C . GLU B 2 220 ? -0.483 -40.964 -27.883 1.00 33.00 235 GLU E C 1
ATOM 3410 O O . GLU B 2 220 ? 0.338 -41.533 -27.167 1.00 33.10 235 GLU E O 1
ATOM 3416 N N . ASN B 2 221 ? -0.271 -40.676 -29.178 1.00 31.37 236 ASN E N 1
ATOM 3417 C CA . ASN B 2 221 ? 0.936 -41.022 -29.923 1.00 32.35 236 ASN E CA 1
ATOM 3418 C C . ASN B 2 221 ? 2.202 -40.362 -29.388 1.00 34.91 236 ASN E C 1
ATOM 3419 O O . ASN B 2 221 ? 3.280 -40.949 -29.521 1.00 35.38 236 ASN E O 1
ATOM 3424 N N . ASP B 2 222 ? 2.087 -39.138 -28.809 1.00 27.97 237 ASP E N 1
ATOM 3425 C CA . ASP B 2 222 ? 3.242 -38.428 -28.261 1.00 26.63 237 ASP E CA 1
ATOM 3426 C C . ASP B 2 222 ? 3.885 -39.190 -27.116 1.00 28.83 237 ASP E C 1
ATOM 3427 O O . ASP B 2 222 ? 3.190 -39.680 -26.227 1.00 27.88 237 ASP E O 1
ATOM 3432 N N . GLU B 2 223 ? 5.212 -39.363 -27.197 1.00 24.28 238 GLU E N 1
ATOM 3433 C CA . GLU B 2 223 ? 6.004 -40.086 -26.200 1.00 24.17 238 GLU E CA 1
ATOM 3434 C C . GLU B 2 223 ? 6.107 -39.224 -24.932 1.00 25.92 238 GLU E C 1
ATOM 3435 O O . GLU B 2 223 ? 6.186 -38.001 -25.041 1.00 26.07 238 GLU E O 1
ATOM 3441 N N . TRP B 2 224 ? 6.128 -39.851 -23.742 1.00 21.47 239 TRP E N 1
ATOM 3442 C CA . TRP B 2 224 ? 6.241 -39.090 -22.486 1.00 20.08 239 TRP E CA 1
ATOM 3443 C C . TRP B 2 224 ? 7.050 -39.861 -21.451 1.00 25.65 239 TRP E C 1
ATOM 3444 O O . TRP B 2 224 ? 6.601 -40.902 -20.968 1.00 26.44 239 TRP E O 1
ATOM 3455 N N . THR B 2 225 ? 8.257 -39.357 -21.135 1.00 24.42 240 THR E N 1
ATOM 3456 C CA . THR B 2 225 ? 9.182 -39.998 -20.198 1.00 25.16 240 THR E CA 1
ATOM 3457 C C . THR B 2 225 ? 9.372 -39.234 -18.867 1.00 30.19 240 THR E C 1
ATOM 3458 O O . THR B 2 225 ? 10.139 -39.678 -18.008 1.00 30.59 240 THR E O 1
ATOM 3462 N N . GLN B 2 226 ? 8.666 -38.108 -18.683 1.00 24.88 241 GLN E N 1
ATOM 3463 C CA . GLN B 2 226 ? 8.780 -37.322 -17.453 1.00 23.39 241 GLN E CA 1
ATOM 3464 C C . GLN B 2 226 ? 7.956 -37.917 -16.310 1.00 24.07 241 GLN E C 1
ATOM 3465 O O . GLN B 2 226 ? 7.035 -38.713 -16.557 1.00 22.64 241 GLN E O 1
ATOM 3471 N N . ASP B 2 227 ? 8.282 -37.522 -15.044 1.00 19.71 242 ASP E N 1
ATOM 3472 C CA . ASP B 2 227 ? 7.553 -37.986 -13.860 1.00 19.23 242 ASP E CA 1
ATOM 3473 C C . ASP B 2 227 ? 6.136 -37.389 -13.795 1.00 22.82 242 ASP E C 1
ATOM 3474 O O . ASP B 2 227 ? 5.187 -38.074 -13.406 1.00 21.91 242 ASP E O 1
ATOM 3479 N N . ARG B 2 228 ? 5.992 -36.112 -14.197 1.00 18.78 243 ARG E N 1
ATOM 3480 C CA . ARG B 2 228 ? 4.678 -35.477 -14.176 1.00 16.98 243 ARG E CA 1
ATOM 3481 C C . ARG B 2 228 ? 3.701 -36.091 -15.191 1.00 20.61 243 ARG E C 1
ATOM 3482 O O . ARG B 2 228 ? 4.116 -36.702 -16.181 1.00 19.97 243 ARG E O 1
ATOM 3490 N N . ALA B 2 229 ? 2.410 -35.862 -14.962 1.00 18.02 244 ALA E N 1
ATOM 3491 C CA . ALA B 2 229 ? 1.338 -36.323 -15.826 1.00 16.99 244 ALA E CA 1
ATOM 3492 C C . ALA B 2 229 ? 1.561 -35.794 -17.241 1.00 19.57 244 ALA E C 1
ATOM 3493 O O . ALA B 2 229 ? 2.001 -34.651 -17.432 1.00 19.30 244 ALA E O 1
ATOM 3495 N N . LYS B 2 230 ? 1.309 -36.652 -18.233 1.00 15.10 245 LYS E N 1
ATOM 3496 C CA . LYS B 2 230 ? 1.485 -36.260 -19.630 1.00 15.70 245 LYS E CA 1
ATOM 3497 C C . LYS B 2 230 ? 0.523 -35.071 -19.909 1.00 18.74 245 LYS E C 1
ATOM 3498 O O . LYS B 2 230 ? -0.680 -35.178 -19.632 1.00 19.15 245 LYS E O 1
ATOM 3504 N N . PRO B 2 231 ? 1.043 -33.943 -20.423 1.00 15.60 246 PRO E N 1
ATOM 3505 C CA . PRO B 2 231 ? 0.174 -32.775 -20.660 1.00 15.68 246 PRO E CA 1
ATOM 3506 C C . PRO B 2 231 ? -0.659 -32.899 -21.939 1.00 16.57 246 PRO E C 1
ATOM 3507 O O . PRO B 2 231 ? -0.433 -32.176 -22.924 1.00 17.01 246 PRO E O 1
ATOM 3511 N N . VAL B 2 232 ? -1.629 -33.832 -21.906 1.00 12.65 247 VAL E N 1
ATOM 3512 C CA . VAL B 2 232 ? -2.534 -34.090 -23.026 1.00 12.52 247 VAL E CA 1
ATOM 3513 C C . VAL B 2 232 ? -3.525 -32.933 -23.240 1.00 15.06 247 VAL E C 1
ATOM 3514 O O . VAL B 2 232 ? -3.797 -32.133 -22.328 1.00 12.32 247 VAL E O 1
ATOM 3518 N N . THR B 2 233 ? -4.104 -32.881 -24.457 1.00 14.00 248 THR E N 1
ATOM 3519 C CA . THR B 2 233 ? -5.215 -31.987 -24.787 1.00 12.33 248 THR E CA 1
ATOM 3520 C C . THR B 2 233 ? -6.313 -32.344 -23.778 1.00 13.11 248 THR E C 1
ATOM 3521 O O . THR B 2 233 ? -6.584 -33.528 -23.536 1.00 11.34 248 THR E O 1
ATOM 3525 N N . GLN B 2 234 ? -6.871 -31.324 -23.115 1.00 10.52 249 GLN E N 1
ATOM 3526 C CA . GLN B 2 234 ? -7.807 -31.555 -22.025 1.00 9.80 249 GLN E CA 1
ATOM 3527 C C . GLN B 2 234 ? -8.607 -30.298 -21.749 1.00 12.98 249 GLN E C 1
ATOM 3528 O O . GLN B 2 234 ? -8.192 -29.187 -22.117 1.00 10.09 249 GLN E O 1
ATOM 3534 N N . ILE B 2 235 ? -9.696 -30.487 -21.011 1.00 10.24 250 ILE E N 1
ATOM 3535 C CA . ILE B 2 235 ? -10.532 -29.403 -20.534 1.00 9.28 250 ILE E CA 1
ATOM 3536 C C . ILE B 2 235 ? -10.299 -29.245 -19.014 1.00 13.23 250 ILE E C 1
ATOM 3537 O O . ILE B 2 235 ? -10.305 -30.244 -18.289 1.00 12.89 250 ILE E O 1
ATOM 3542 N N . VAL B 2 236 ? -10.090 -27.988 -18.571 1.00 10.79 251 VAL E N 1
ATOM 3543 C CA . VAL B 2 236 ? -9.904 -27.596 -17.168 1.00 9.88 251 VAL E CA 1
ATOM 3544 C C . VAL B 2 236 ? -11.050 -26.608 -16.872 1.00 13.38 251 VAL E C 1
ATOM 3545 O O . VAL B 2 236 ? -11.342 -25.713 -17.682 1.00 12.39 251 VAL E O 1
ATOM 3549 N N . SER B 2 237 ? -11.744 -26.795 -15.735 1.00 10.11 252 SER E N 1
ATOM 3550 C CA . SER B 2 237 ? -12.876 -25.916 -15.433 1.00 9.56 252 SER E CA 1
ATOM 3551 C C . SER B 2 237 ? -12.883 -25.433 -13.983 1.00 13.18 252 SER E C 1
ATOM 3552 O O . SER B 2 237 ? -12.210 -26.000 -13.127 1.00 12.08 252 SER E O 1
ATOM 3555 N N . ALA B 2 238 ? -13.649 -24.402 -13.718 1.00 10.45 253 ALA E N 1
ATOM 3556 C CA . ALA B 2 238 ? -13.902 -23.911 -12.363 1.00 10.41 253 ALA E CA 1
ATOM 3557 C C . ALA B 2 238 ? -15.365 -23.463 -12.398 1.00 13.42 253 ALA E C 1
ATOM 3558 O O . ALA B 2 238 ? -15.854 -23.070 -13.452 1.00 13.15 253 ALA E O 1
ATOM 3560 N N . GLU B 2 239 ? -16.052 -23.521 -11.255 1.00 11.06 254 GLU E N 1
ATOM 3561 C CA . GLU B 2 239 ? -17.472 -23.186 -11.148 1.00 8.85 254 GLU E CA 1
ATOM 3562 C C . GLU B 2 239 ? -17.817 -22.336 -9.922 1.00 13.33 254 GLU E C 1
ATOM 3563 O O . GLU B 2 239 ? -17.076 -22.302 -8.934 1.00 12.15 254 GLU E O 1
ATOM 3569 N N . ALA B 2 240 ? -19.003 -21.730 -9.969 1.00 10.13 255 ALA E N 1
ATOM 3570 C CA . ALA B 2 240 ? -19.583 -20.942 -8.877 1.00 11.51 255 ALA E CA 1
ATOM 3571 C C . ALA B 2 240 ? -21.105 -21.004 -8.986 1.00 14.49 255 ALA E C 1
ATOM 3572 O O . ALA B 2 240 ? -21.662 -20.904 -10.090 1.00 13.83 255 ALA E O 1
ATOM 3574 N N . TRP B 2 241 ? -21.782 -21.108 -7.842 1.00 12.30 256 TRP E N 1
ATOM 3575 C CA . TRP B 2 241 ? -23.237 -21.048 -7.827 1.00 13.07 256 TRP E CA 1
ATOM 3576 C C . TRP B 2 241 ? -23.604 -19.623 -7.401 1.00 14.63 256 TRP E C 1
ATOM 3577 O O . TRP B 2 241 ? -22.856 -18.996 -6.635 1.00 14.68 256 TRP E O 1
ATOM 3588 N N . GLY B 2 242 ? -24.766 -19.149 -7.847 1.00 11.62 257 GLY E N 1
ATOM 3589 C CA . GLY B 2 242 ? -25.296 -17.851 -7.443 1.00 12.80 257 GLY E CA 1
ATOM 3590 C C . GLY B 2 242 ? -25.466 -17.793 -5.935 1.00 18.75 257 GLY E C 1
ATOM 3591 O O . GLY B 2 242 ? -25.549 -18.836 -5.293 1.00 20.84 257 GLY E O 1
ATOM 3592 N N . ARG B 2 243 ? -25.491 -16.587 -5.360 1.00 16.81 258 ARG E N 1
ATOM 3593 C CA . ARG B 2 243 ? -25.588 -16.416 -3.902 1.00 16.73 258 ARG E CA 1
ATOM 3594 C C . ARG B 2 243 ? -26.643 -15.363 -3.545 1.00 19.95 258 ARG E C 1
ATOM 3595 O O . ARG B 2 243 ? -26.588 -14.249 -4.059 1.00 16.84 258 ARG E O 1
ATOM 3603 N N . ALA B 2 244 ? -27.572 -15.701 -2.636 1.00 19.35 259 ALA E N 1
ATOM 3604 C CA . ALA B 2 244 ? -28.554 -14.739 -2.174 1.00 21.63 259 ALA E CA 1
ATOM 3605 C C . ALA B 2 244 ? -27.793 -13.736 -1.284 1.00 28.96 259 ALA E C 1
ATOM 3606 O O . ALA B 2 244 ? -27.897 -12.538 -1.523 1.00 30.02 259 ALA E O 1
ATOM 3608 N N . ASP B 2 245 ? -26.946 -14.245 -0.347 1.00 27.40 260 ASP E N 1
ATOM 3609 C CA . ASP B 2 245 ? -26.115 -13.493 0.614 1.00 74.22 260 ASP E CA 1
ATOM 3610 C C . ASP B 2 245 ? -25.135 -14.420 1.338 1.00 106.36 260 ASP E C 1
ATOM 3611 O O . ASP B 2 245 ? -24.481 -15.257 0.720 1.00 72.23 260 ASP E O 1
#